Protein AF-A0A8S4D0A8-F1 (afdb_monomer_lite)

Radius of gyration: 36.38 Å; chains: 1; bounding box: 74×90×107 Å

Secondary structure (DSSP, 8-state):
--HHHHHHHHHHHHHTHHHHH-SSS-HHHHHHHIIIIIIHHHTTTGGGS---HHHHHHHHHHHHHHHHHHTT--TT----HHHHHHHHT---HHHHHHHHHHHHHHHHHTS-GGG--------SS-HHHHHHHHHHTTT--HHHHHHHHHTTS-------S--------------------------PPPPPPPP-------TT----HHHHHHHHHHSB-TTT--BGGGT-EEE-TTT--EEEHHHHTT-SB-TTT--B--SSPPB-HHHHHHHHTS-EE-TTGGGT---EE-TTTHHHHHHH-TT-EEEPSS-TTS-EEETTTHHHHHHHHH---EE--SEEEEEEESHHHHHHT--S--EEEEEEEEETTEEEEEEEEEETTEEEEEEEEEE-S--------SS--EEEEEEEE-SS-EEEEEEEE-STT--EEEEEE--TTSTT-TT--EEEEEEEEEES-TTS--

Foldseek 3Di:
DQVVLLVVLLLQLQLCLVVLVDPQDDLLRSLVCCCVTNVCSNCPPLLQDDDDPVSLVVSQVSVLVSLCSSVVPDPPRDDDPVVSCVVSVHDGPVVVSVVSNLVVVLVVLPDDPPDDDDDDDDDDADPVNSVVVVCVVVVHDPVNSSVVSVVPDDPPDPDDDDDDDDDDDDDDDDDDDDDDDDDDDDDDDDDPDDPDDDDPPDPQDPPRPVVVVCCVQQQAAPPPRAGQLLFFWAADSNNSRIGGLVVLQVDQADPPPRHGADRNGHGPVVSNVVSQPDFHFARLVVQPGPHTDHSVCRVVCQLVPQSFWWQQPPDNPDDTHGLVCNQVCCCPVPVAHEEADQKDKDKDFQVVVVQVPAADFDFPHWHWYQYSQKTWTWTWTHHNQKTKIWIAIDHITDDRPPPPPQAQQKKKWKWKDWPVDIDIDIDRHTDHPDIDMDMDHDDDPCVPDPPGRMMMIMIGMDGPPVPPPD

InterPro domains:
  IPR004162 E3 ubiquitin-protein ligase SINA-like, animal [PTHR45877] (167-380)
  IPR013010 Zinc finger, SIAH-type [PS51081] (277-335)
  IPR013083 Zinc finger, RING/FYVE/PHD-type [G3DSA:3.30.40.10] (273-330)
  IPR045609 Domain of unknown function DUF6451 [PF20049] (13-44)

Sequence (470 aa):
MSAPVSTKAKGVFACLRSVWQSKHLSRRVKLKIFNTNVKSVLLYGCETWKTTKTLTQEHLVFVNRCLRQILKIFWPNTISNVDLWKRCHEDPVCLQIKRRKWSWIGHTLRRDQNHIPSKRSRPKQTWRRSIDAEMQDAEITWSEFHSVAEKRAPSTECGENSVTILADKKIDDDSSSGENVEIEDKPLPLPAPPPLAPPQSHPAQCACANCDEIVSRFSECGICLEPLQCCGPCACTWCGGVWCARCSRRVSRCAWCRAPLRAPAPPCLALQRLVNDLMLPCRNYRRGCTEYLTAATRVKHEEECKFDQITCPIAANCCSVAFEELSEHLQGSHNIIAVYSQKIKILIENFQTKLKKTACCRTKYKIILLHHKSAFIIKVCIYNYHVRVEVMRRKLGYSAENKEPKKSEYCALIEFQSKALSTKSAVMIENETYSKKAEVQWNDVVLKSDNDEAITIHVNIGKNEVDNLL

Organism: Plutella xylostella (NCBI:txid51655)

Structure (mmCIF, N/CA/C/O backbone):
data_AF-A0A8S4D0A8-F1
#
_entry.id   AF-A0A8S4D0A8-F1
#
loop_
_atom_site.group_PDB
_atom_site.id
_atom_site.type_symbol
_atom_site.label_atom_id
_atom_site.label_alt_id
_atom_site.label_comp_id
_atom_site.label_asym_id
_atom_site.label_entity_id
_atom_site.label_seq_id
_atom_site.pdbx_PDB_ins_code
_atom_site.Cartn_x
_atom_site.Cartn_y
_atom_site.Cartn_z
_atom_site.occupancy
_atom_site.B_iso_or_equiv
_atom_site.auth_seq_id
_atom_site.auth_comp_id
_atom_site.auth_asym_id
_atom_site.auth_atom_id
_atom_site.pdbx_PDB_model_num
ATOM 1 N N . MET A 1 1 ? 33.285 4.399 -9.556 1.00 44.59 1 MET A N 1
ATOM 2 C CA . MET A 1 1 ? 31.834 4.629 -9.348 1.00 44.59 1 MET A CA 1
ATOM 3 C C . MET A 1 1 ? 30.931 3.940 -10.383 1.00 44.59 1 MET A C 1
ATOM 5 O O . MET A 1 1 ? 29.728 3.939 -10.179 1.00 44.59 1 MET A O 1
ATOM 9 N N . SER A 1 2 ? 31.448 3.312 -11.449 1.00 43.50 2 SER A N 1
ATOM 10 C CA . SER A 1 2 ? 30.625 2.773 -12.549 1.00 43.50 2 SER A CA 1
ATOM 11 C C . SER A 1 2 ? 30.132 1.322 -12.374 1.00 43.50 2 SER A C 1
ATOM 13 O O . SER A 1 2 ? 29.002 1.014 -12.748 1.00 43.50 2 SER A O 1
ATOM 15 N N . ALA A 1 3 ? 30.911 0.442 -11.733 1.00 45.00 3 ALA A N 1
ATOM 16 C CA . ALA A 1 3 ? 30.505 -0.937 -11.420 1.00 45.00 3 ALA A CA 1
ATOM 17 C C . ALA A 1 3 ? 29.127 -1.079 -10.713 1.00 45.00 3 ALA A C 1
ATOM 19 O O . ALA A 1 3 ? 28.335 -1.924 -11.135 1.00 45.00 3 ALA A O 1
ATOM 20 N N . PRO A 1 4 ? 28.757 -0.252 -9.706 1.00 57.03 4 PRO A N 1
ATOM 21 C CA . PRO A 1 4 ? 27.452 -0.373 -9.045 1.00 57.03 4 PRO A CA 1
ATOM 22 C C . PRO A 1 4 ? 26.261 0.039 -9.927 1.00 57.03 4 PRO A C 1
ATOM 24 O O . PRO A 1 4 ? 25.140 -0.395 -9.664 1.00 57.03 4 PRO A O 1
ATOM 27 N N . VAL A 1 5 ? 26.470 0.852 -10.968 1.00 61.22 5 VAL A N 1
ATOM 28 C CA . VAL A 1 5 ? 25.394 1.311 -11.866 1.00 61.22 5 VAL A CA 1
ATOM 29 C C . VAL A 1 5 ? 25.006 0.210 -12.856 1.00 61.22 5 VAL A C 1
ATOM 31 O O . VAL A 1 5 ? 23.820 -0.063 -13.041 1.00 61.22 5 VAL A O 1
ATOM 34 N N . SER A 1 6 ? 25.995 -0.504 -13.402 1.00 70.56 6 SER A N 1
ATOM 35 C CA . SER A 1 6 ? 25.770 -1.650 -14.297 1.00 70.56 6 SER A CA 1
ATOM 36 C C . SER A 1 6 ? 24.992 -2.777 -13.605 1.00 70.56 6 SER A C 1
ATOM 38 O O . SER A 1 6 ? 24.034 -3.308 -14.166 1.00 70.56 6 SER A O 1
ATOM 40 N N . THR A 1 7 ? 25.321 -3.099 -12.349 1.00 75.88 7 THR A N 1
ATOM 41 C CA . THR A 1 7 ? 24.597 -4.119 -11.565 1.00 75.88 7 THR A CA 1
ATOM 42 C C . THR A 1 7 ? 23.145 -3.721 -11.293 1.00 75.88 7 THR A C 1
ATOM 44 O O . THR A 1 7 ? 22.246 -4.553 -11.412 1.00 75.88 7 THR A O 1
ATOM 47 N N . LYS A 1 8 ? 22.886 -2.440 -11.003 1.00 80.19 8 LYS A N 1
ATOM 48 C CA . LYS A 1 8 ? 21.520 -1.921 -10.831 1.00 80.19 8 LYS A CA 1
ATOM 49 C C . LYS A 1 8 ? 20.720 -1.988 -12.133 1.00 80.19 8 LYS A C 1
ATOM 51 O O . LYS A 1 8 ? 19.599 -2.483 -12.117 1.00 80.19 8 LYS A O 1
ATOM 56 N N . ALA A 1 9 ? 21.300 -1.570 -13.259 1.00 84.38 9 ALA A N 1
ATOM 57 C CA . ALA A 1 9 ? 20.642 -1.637 -14.565 1.00 84.38 9 ALA A CA 1
ATOM 58 C C . ALA A 1 9 ? 20.333 -3.084 -14.991 1.00 84.38 9 ALA A C 1
ATOM 60 O O . ALA A 1 9 ? 19.242 -3.359 -15.490 1.00 84.38 9 ALA A O 1
ATOM 61 N N . LYS A 1 10 ? 21.249 -4.027 -14.726 1.00 85.94 10 LYS A N 1
ATOM 62 C CA . LYS A 1 10 ? 21.013 -5.471 -14.905 1.00 85.94 10 LYS A CA 1
ATOM 63 C C . LYS A 1 10 ? 19.830 -5.957 -14.066 1.00 85.94 10 LYS A C 1
ATOM 65 O O . LYS A 1 10 ? 18.978 -6.670 -14.588 1.00 85.94 10 LYS A O 1
ATOM 70 N N . GLY A 1 11 ? 19.752 -5.532 -12.803 1.00 82.94 11 GLY A N 1
ATOM 71 C CA . GLY A 1 11 ? 18.629 -5.836 -11.915 1.00 82.94 11 GLY A CA 1
ATOM 72 C C . GLY A 1 11 ? 17.296 -5.308 -12.450 1.00 82.94 11 GLY A C 1
ATOM 73 O O . GLY A 1 11 ? 16.340 -6.068 -12.554 1.00 82.94 11 GLY A O 1
ATOM 74 N N . VAL A 1 12 ? 17.244 -4.041 -12.877 1.00 84.25 12 VAL A N 1
ATOM 75 C CA . VAL A 1 12 ? 16.031 -3.445 -13.470 1.00 84.25 12 VAL A CA 1
ATOM 76 C C . VAL A 1 12 ? 15.616 -4.190 -14.741 1.00 84.25 12 VAL A C 1
ATOM 78 O O . VAL A 1 12 ? 14.443 -4.518 -14.907 1.00 84.25 12 VAL A O 1
ATOM 81 N N . PHE A 1 13 ? 16.568 -4.516 -15.621 1.00 89.62 13 PHE A N 1
ATOM 82 C CA . PHE A 1 13 ? 16.276 -5.279 -16.834 1.00 89.62 13 PHE A CA 1
ATOM 83 C C . PHE A 1 13 ? 15.719 -6.675 -16.516 1.00 89.62 13 PHE A C 1
ATOM 85 O O . PHE A 1 13 ? 14.792 -7.127 -17.187 1.00 89.62 13 PHE A O 1
ATOM 92 N N . ALA A 1 14 ? 16.245 -7.344 -15.485 1.00 84.94 14 ALA A N 1
ATOM 93 C CA . ALA A 1 14 ? 15.761 -8.648 -15.038 1.00 84.94 14 ALA A CA 1
ATOM 94 C C . ALA A 1 14 ? 14.350 -8.577 -14.428 1.00 84.94 14 ALA A C 1
ATOM 96 O O . ALA A 1 14 ? 13.513 -9.418 -14.751 1.00 84.94 14 ALA A O 1
ATOM 97 N N . CYS A 1 15 ? 14.047 -7.552 -13.623 1.00 84.06 15 CYS A N 1
ATOM 98 C CA . CYS A 1 15 ? 12.701 -7.333 -13.078 1.00 84.06 15 CYS A CA 1
ATOM 99 C C . CYS A 1 15 ? 11.643 -7.143 -14.177 1.00 84.06 15 CYS A C 1
ATOM 101 O O . CYS A 1 15 ? 10.486 -7.498 -13.987 1.00 84.06 15 CYS A O 1
ATOM 103 N N . LEU A 1 16 ? 12.041 -6.630 -15.346 1.00 87.38 16 LEU A N 1
ATOM 104 C CA . LEU A 1 16 ? 11.169 -6.421 -16.505 1.00 87.38 16 LEU A CA 1
ATOM 105 C C . LEU A 1 16 ? 11.145 -7.620 -17.475 1.00 87.38 16 LEU A C 1
ATOM 107 O O . LEU A 1 16 ? 10.710 -7.487 -18.618 1.00 87.38 16 LEU A O 1
ATOM 111 N N . ARG A 1 17 ? 11.592 -8.815 -17.059 1.00 86.38 17 ARG A N 1
ATOM 112 C CA . ARG A 1 17 ? 11.676 -10.002 -17.935 1.00 86.38 17 ARG A CA 1
ATOM 113 C C . ARG A 1 17 ? 10.358 -10.348 -18.632 1.00 86.38 17 ARG A C 1
ATOM 115 O O . ARG A 1 17 ? 10.378 -10.704 -19.812 1.00 86.38 17 ARG A O 1
ATOM 122 N N . SER A 1 18 ? 9.234 -10.215 -17.932 1.00 75.50 18 SER A N 1
ATOM 123 C CA . SER A 1 18 ? 7.891 -10.445 -18.479 1.00 75.50 18 SER A CA 1
ATOM 124 C C . SER A 1 18 ? 7.559 -9.483 -19.624 1.00 75.50 18 SER A C 1
ATOM 126 O O . SER A 1 18 ? 7.046 -9.917 -20.654 1.00 75.50 18 SER A O 1
ATOM 128 N N . VAL A 1 19 ? 7.955 -8.209 -19.516 1.00 87.12 19 VAL A N 1
ATOM 129 C CA . VAL A 1 19 ? 7.810 -7.192 -20.576 1.00 87.12 19 VAL A CA 1
ATOM 130 C C . VAL A 1 19 ? 8.544 -7.636 -21.840 1.00 87.12 19 VAL A C 1
ATOM 132 O O . VAL A 1 19 ? 8.004 -7.578 -22.945 1.00 87.12 19 VAL A O 1
ATOM 135 N N . TRP A 1 20 ? 9.769 -8.145 -21.699 1.00 89.69 20 TRP A N 1
ATOM 136 C CA . TRP A 1 20 ? 10.556 -8.608 -22.844 1.00 89.69 20 TRP A CA 1
ATOM 137 C C . TRP A 1 20 ? 9.965 -9.876 -23.467 1.00 89.69 20 TRP A C 1
ATOM 139 O O . TRP A 1 20 ? 10.064 -10.066 -24.681 1.00 89.69 20 TRP A O 1
ATOM 149 N N . GLN A 1 21 ? 9.363 -10.756 -22.662 1.00 84.19 21 GLN A N 1
ATOM 150 C CA . GLN A 1 21 ? 8.750 -12.022 -23.087 1.00 84.19 21 GLN A CA 1
ATOM 151 C C . GLN A 1 21 ? 7.337 -11.883 -23.667 1.00 84.19 21 GLN A C 1
ATOM 153 O O . GLN A 1 21 ? 6.967 -12.718 -24.487 1.00 84.19 21 GLN A O 1
ATOM 158 N N . SER A 1 22 ? 6.600 -10.825 -23.327 1.00 84.12 22 SER A N 1
ATOM 159 C CA . SER A 1 22 ? 5.237 -10.592 -23.819 1.00 84.12 22 SER A CA 1
ATOM 160 C C . SER A 1 22 ? 5.166 -10.537 -25.349 1.00 84.12 22 SER A C 1
ATOM 162 O O . SER A 1 22 ? 5.969 -9.852 -25.987 1.00 84.12 22 SER A O 1
ATOM 164 N N . LYS A 1 23 ? 4.191 -11.232 -25.947 1.00 84.62 23 LYS A N 1
ATOM 165 C CA . LYS A 1 23 ? 3.887 -11.150 -27.388 1.00 84.62 23 LYS A CA 1
ATOM 166 C C . LYS A 1 23 ? 2.959 -9.974 -27.729 1.00 84.62 23 LYS A C 1
ATOM 168 O O . LYS A 1 23 ? 2.955 -9.529 -28.869 1.00 84.62 23 LYS A O 1
ATOM 173 N N . HIS A 1 24 ? 2.240 -9.446 -26.738 1.00 83.69 24 HIS A N 1
ATOM 174 C CA . HIS A 1 24 ? 1.246 -8.376 -26.902 1.00 83.69 24 HIS A CA 1
ATOM 175 C C . HIS A 1 24 ? 1.869 -6.972 -26.936 1.00 83.69 24 HIS A C 1
ATOM 177 O O . HIS A 1 24 ? 1.287 -6.032 -27.474 1.00 83.69 24 HIS A O 1
ATOM 183 N N . LEU A 1 25 ? 3.087 -6.822 -26.407 1.00 84.00 25 LEU A N 1
ATOM 184 C CA . LEU A 1 25 ? 3.818 -5.559 -26.453 1.00 84.00 25 LEU A CA 1
ATOM 185 C C . LEU A 1 25 ? 4.569 -5.396 -27.776 1.00 84.00 25 LEU A C 1
ATOM 187 O O . LEU A 1 25 ? 5.437 -6.204 -28.125 1.00 84.00 25 LEU A O 1
ATOM 191 N N . SER A 1 26 ? 4.303 -4.289 -28.472 1.00 89.38 26 SER A N 1
ATOM 192 C CA . SER A 1 26 ? 5.029 -3.941 -29.692 1.00 89.38 26 SER A CA 1
ATOM 193 C C . SER A 1 26 ? 6.511 -3.676 -29.407 1.00 89.38 26 SER A C 1
ATOM 195 O O . SER A 1 26 ? 6.904 -3.221 -28.326 1.00 89.38 26 SER A O 1
ATOM 197 N N . ARG A 1 27 ? 7.362 -3.920 -30.412 1.00 88.81 27 ARG A N 1
ATOM 198 C CA . ARG A 1 27 ? 8.812 -3.661 -30.332 1.00 88.81 27 ARG A CA 1
ATOM 199 C C . ARG A 1 27 ? 9.106 -2.216 -29.915 1.00 88.81 27 ARG A C 1
ATOM 201 O O . ARG A 1 27 ? 9.940 -1.992 -29.044 1.00 88.81 27 ARG A O 1
ATOM 208 N N . ARG A 1 28 ? 8.358 -1.253 -30.466 1.00 90.00 28 ARG A N 1
ATOM 209 C CA . ARG A 1 28 ? 8.484 0.180 -30.158 1.00 90.00 28 ARG A CA 1
ATOM 210 C C . ARG A 1 28 ? 8.230 0.479 -28.677 1.00 90.00 28 ARG A C 1
ATOM 212 O O . ARG A 1 28 ? 9.009 1.203 -28.064 1.00 90.00 28 ARG A O 1
ATOM 219 N N . VAL A 1 29 ? 7.186 -0.103 -28.084 1.00 88.62 29 VAL A N 1
ATOM 220 C CA . VAL A 1 29 ? 6.864 0.094 -26.659 1.00 88.62 29 VAL A CA 1
ATOM 221 C C . VAL A 1 29 ? 7.937 -0.525 -25.766 1.00 88.62 29 VAL A C 1
ATOM 223 O O . VAL A 1 29 ? 8.400 0.125 -24.832 1.00 88.62 29 VAL A O 1
ATOM 226 N N . LYS A 1 30 ? 8.409 -1.736 -26.085 1.00 91.00 30 LYS A N 1
ATOM 227 C CA . LYS A 1 30 ? 9.499 -2.376 -25.329 1.00 91.00 30 LYS A CA 1
ATOM 228 C C . LYS A 1 30 ? 10.785 -1.551 -25.361 1.00 91.00 30 LYS A C 1
ATOM 230 O O . LYS A 1 30 ? 11.427 -1.396 -24.326 1.00 91.00 30 LYS A O 1
ATOM 235 N N . LEU A 1 31 ? 11.139 -0.989 -26.518 1.00 92.75 31 LEU A N 1
ATOM 236 C CA . LEU A 1 31 ? 12.293 -0.096 -26.648 1.00 92.75 31 LEU A CA 1
ATOM 237 C C . LEU A 1 31 ? 12.109 1.187 -25.827 1.00 92.75 31 LEU A C 1
ATOM 239 O O . LEU A 1 31 ? 13.030 1.589 -25.120 1.00 92.75 31 LEU A O 1
ATOM 243 N N . LYS A 1 32 ? 10.904 1.774 -25.819 1.00 91.88 32 LYS A N 1
ATOM 244 C CA . LYS A 1 32 ? 10.594 2.935 -24.971 1.00 91.88 32 LYS A CA 1
ATOM 245 C C . LYS A 1 32 ? 10.771 2.606 -23.486 1.00 91.88 32 LYS A C 1
ATOM 247 O O . LYS A 1 32 ? 11.497 3.320 -22.804 1.00 91.88 32 LYS A O 1
ATOM 252 N N . ILE A 1 33 ? 10.199 1.494 -23.012 1.00 91.19 33 ILE A N 1
ATOM 253 C CA . ILE A 1 33 ? 10.332 1.032 -21.617 1.00 91.19 33 ILE A CA 1
ATOM 254 C C . ILE A 1 33 ? 11.801 0.779 -21.260 1.00 91.19 33 ILE A C 1
ATOM 256 O O . ILE A 1 33 ? 12.249 1.151 -20.173 1.00 91.19 33 ILE A O 1
ATOM 260 N N . PHE A 1 34 ? 12.562 0.166 -22.168 1.00 93.62 34 PHE A N 1
ATOM 261 C CA . PHE A 1 34 ? 13.994 -0.055 -21.996 1.00 93.62 34 PHE A CA 1
ATOM 262 C C . PHE A 1 34 ? 14.756 1.267 -21.841 1.00 93.62 34 PHE A C 1
ATOM 264 O O . PHE A 1 34 ? 15.530 1.416 -20.893 1.00 93.62 34 PHE A O 1
ATOM 271 N N . ASN A 1 35 ? 14.497 2.245 -22.709 1.00 89.94 35 ASN A N 1
ATOM 272 C CA . ASN A 1 35 ? 15.146 3.553 -22.666 1.00 89.94 35 ASN A CA 1
ATOM 273 C C . ASN A 1 35 ? 14.819 4.330 -21.385 1.00 89.94 35 ASN A C 1
ATOM 275 O O . ASN A 1 35 ? 15.717 4.894 -20.757 1.00 89.94 35 ASN A O 1
ATOM 279 N N . THR A 1 36 ? 13.553 4.329 -20.967 1.00 88.69 36 THR A N 1
ATOM 280 C CA . THR A 1 36 ? 13.092 5.116 -19.816 1.00 88.69 36 THR A CA 1
ATOM 281 C C . THR A 1 36 ? 13.469 4.505 -18.473 1.00 88.69 36 THR A C 1
ATOM 283 O O . THR A 1 36 ? 13.653 5.254 -17.518 1.00 88.69 36 THR A O 1
ATOM 286 N N . ASN A 1 37 ? 13.603 3.177 -18.373 1.00 87.19 37 ASN A N 1
ATOM 287 C CA . ASN A 1 37 ? 13.823 2.493 -17.091 1.00 87.19 37 ASN A CA 1
ATOM 288 C C . ASN A 1 37 ? 15.218 1.883 -16.950 1.00 87.19 37 ASN A C 1
ATOM 290 O O . ASN A 1 37 ? 15.851 2.014 -15.907 1.00 87.19 37 ASN A O 1
ATOM 294 N N . VAL A 1 38 ? 15.703 1.186 -17.977 1.00 90.56 38 VAL A N 1
ATOM 295 C CA . VAL A 1 38 ? 16.973 0.450 -17.896 1.00 90.56 38 VAL A CA 1
ATOM 296 C C . VAL A 1 38 ? 18.120 1.350 -18.328 1.00 90.56 38 VAL A C 1
ATOM 298 O O . VAL A 1 38 ? 19.113 1.479 -17.614 1.00 90.56 38 VAL A O 1
ATOM 301 N N . LYS A 1 39 ? 17.977 2.004 -19.483 1.00 89.50 39 LYS A N 1
ATOM 302 C CA . LYS A 1 39 ? 19.018 2.857 -20.060 1.00 89.50 39 LYS A CA 1
ATOM 303 C C . LYS A 1 39 ? 19.208 4.152 -19.275 1.00 89.50 39 LYS A C 1
ATOM 305 O O . LYS A 1 39 ? 20.337 4.600 -19.127 1.00 89.50 39 LYS A O 1
ATOM 310 N N . SER A 1 40 ? 18.134 4.721 -18.729 1.00 88.56 40 SER A N 1
ATOM 311 C CA . SER A 1 40 ? 18.199 5.893 -17.846 1.00 88.56 40 SER A CA 1
ATOM 312 C C . SER A 1 40 ? 19.012 5.617 -16.577 1.00 88.56 40 SER A C 1
ATOM 314 O O . SER A 1 40 ? 19.882 6.411 -16.233 1.00 88.56 40 SER A O 1
ATOM 316 N N . VAL A 1 41 ? 18.790 4.467 -15.928 1.00 87.38 41 VAL A N 1
ATOM 317 C CA . VAL A 1 41 ? 19.565 4.014 -14.762 1.00 87.38 41 VAL A CA 1
ATOM 318 C C . VAL A 1 41 ? 20.999 3.715 -15.167 1.00 87.38 41 VAL A C 1
ATOM 320 O O . VAL A 1 41 ? 21.923 4.122 -14.470 1.00 87.38 41 VAL A O 1
ATOM 323 N N . LEU A 1 42 ? 21.186 3.039 -16.303 1.00 88.69 42 LEU A N 1
ATOM 324 C CA . LEU A 1 42 ? 22.506 2.723 -16.827 1.00 88.69 42 LEU A CA 1
ATOM 325 C C . LEU A 1 42 ? 23.321 3.985 -17.111 1.00 88.69 42 LEU A C 1
ATOM 327 O O . LEU A 1 42 ? 24.500 3.978 -16.826 1.00 88.69 42 LEU A O 1
ATOM 331 N N . LEU A 1 43 ? 22.731 5.044 -17.664 1.00 87.00 43 LEU A N 1
ATOM 332 C CA . LEU A 1 43 ? 23.437 6.269 -18.062 1.00 87.00 43 LEU A CA 1
ATOM 333 C C . LEU A 1 43 ? 23.344 7.388 -17.016 1.00 87.00 43 LEU A C 1
ATOM 335 O O . LEU A 1 43 ? 23.644 8.545 -17.314 1.00 87.00 43 LEU A O 1
ATOM 339 N N . TYR A 1 44 ? 22.913 7.069 -15.796 1.00 86.69 44 TYR A N 1
ATOM 340 C CA . TYR A 1 44 ? 22.737 8.067 -14.752 1.00 86.69 44 TYR A CA 1
ATOM 341 C C . TYR A 1 44 ? 24.081 8.675 -14.324 1.00 86.69 44 TYR A C 1
ATOM 343 O O . TYR A 1 44 ? 24.975 7.976 -13.837 1.00 86.69 44 TYR A O 1
ATOM 351 N N . GLY A 1 45 ? 24.209 9.993 -14.487 1.00 79.06 45 GLY A N 1
ATOM 352 C CA . GLY A 1 45 ? 25.412 10.744 -14.131 1.00 79.06 45 GLY A CA 1
ATOM 353 C C . GLY A 1 45 ? 26.603 10.495 -15.058 1.00 79.06 45 GLY A C 1
ATOM 354 O O . GLY A 1 45 ? 27.734 10.800 -14.668 1.00 79.06 45 GLY A O 1
ATOM 355 N N . CYS A 1 46 ? 26.381 9.929 -16.252 1.00 82.06 46 CYS A N 1
ATOM 356 C CA . CYS A 1 46 ? 27.439 9.592 -17.208 1.00 82.06 46 CYS A CA 1
ATOM 357 C C . CYS A 1 46 ? 28.285 10.792 -17.661 1.00 82.06 46 CYS A C 1
ATOM 359 O O . CYS A 1 46 ? 29.442 10.625 -18.054 1.00 82.06 46 CYS A O 1
ATOM 361 N N . GLU A 1 47 ? 27.744 11.999 -17.512 1.00 80.44 47 GLU A N 1
ATOM 362 C CA . GLU A 1 47 ? 28.388 13.284 -17.771 1.00 80.44 47 GLU A CA 1
ATOM 363 C C . GLU A 1 47 ? 29.675 13.446 -16.935 1.00 80.44 47 GLU A C 1
ATOM 365 O O . GLU A 1 47 ? 30.697 13.951 -17.402 1.00 80.44 47 GLU A O 1
ATOM 370 N N . THR A 1 48 ? 29.659 12.915 -15.711 1.00 73.44 48 THR A N 1
ATOM 371 C CA . THR A 1 48 ? 30.752 13.035 -14.730 1.00 73.44 48 THR A CA 1
ATOM 372 C C . THR A 1 48 ? 31.683 11.822 -14.697 1.00 73.44 48 THR A C 1
ATOM 374 O O . THR A 1 48 ? 32.656 11.786 -13.942 1.00 73.44 48 THR A O 1
ATOM 377 N N . TRP A 1 49 ? 31.413 10.795 -15.507 1.00 80.00 49 TRP A N 1
ATOM 378 C CA . TRP A 1 49 ? 32.178 9.554 -15.456 1.00 80.00 49 TRP A CA 1
ATOM 379 C C . TRP A 1 49 ? 33.557 9.687 -16.096 1.00 80.00 49 TRP A C 1
ATOM 381 O O . TRP A 1 49 ? 33.751 10.384 -17.094 1.00 80.00 49 TRP A O 1
ATOM 391 N N . LYS A 1 50 ? 34.512 8.902 -15.591 1.00 72.81 50 LYS A N 1
ATOM 392 C CA . LYS A 1 50 ? 35.726 8.571 -16.341 1.00 72.81 50 LYS A CA 1
ATOM 393 C C . LYS A 1 50 ? 35.348 7.590 -17.459 1.00 72.81 50 LYS A C 1
ATOM 395 O O . LYS A 1 50 ? 35.020 6.442 -17.163 1.00 72.81 50 LYS A O 1
ATOM 400 N N . THR A 1 51 ? 35.391 8.023 -18.721 1.00 70.38 51 THR A N 1
ATOM 401 C CA . THR A 1 51 ? 35.136 7.143 -19.873 1.00 70.38 51 THR A CA 1
ATOM 402 C C . THR A 1 51 ? 36.427 6.404 -20.216 1.00 70.38 51 THR A C 1
ATOM 404 O O . THR A 1 51 ? 37.365 7.002 -20.727 1.00 70.38 51 THR A O 1
ATOM 407 N N . THR A 1 52 ? 36.512 5.107 -19.926 1.00 77.94 52 THR A N 1
ATOM 408 C CA . THR A 1 52 ? 37.581 4.249 -20.467 1.00 77.94 52 THR A CA 1
ATOM 409 C C . THR A 1 52 ? 37.029 3.403 -21.607 1.00 77.94 52 THR A C 1
ATOM 411 O O . THR A 1 52 ? 35.843 3.071 -21.609 1.00 77.94 52 THR A O 1
ATOM 414 N N . LYS A 1 53 ? 37.883 3.004 -22.563 1.00 75.81 53 LYS A N 1
ATOM 415 C CA . LYS A 1 53 ? 37.484 2.097 -23.657 1.00 75.81 53 LYS A CA 1
ATOM 416 C C . LYS A 1 53 ? 36.830 0.822 -23.108 1.00 75.81 53 LYS A C 1
ATOM 418 O O . LYS A 1 53 ? 35.769 0.436 -23.583 1.00 75.81 53 LYS A O 1
ATOM 423 N N . THR A 1 54 ? 37.397 0.242 -22.050 1.00 77.12 54 THR A N 1
ATOM 424 C CA . THR A 1 54 ? 36.841 -0.922 -21.341 1.00 77.12 54 THR A CA 1
ATOM 425 C C . THR A 1 54 ? 35.439 -0.669 -20.797 1.00 77.12 54 THR A C 1
ATOM 427 O O . THR A 1 54 ? 34.527 -1.440 -21.079 1.00 77.12 54 THR A O 1
ATOM 430 N N . LEU A 1 55 ? 35.227 0.447 -20.097 1.00 80.25 55 LEU A N 1
ATOM 431 C CA . LEU A 1 55 ? 33.931 0.761 -19.510 1.00 80.25 55 LEU A CA 1
ATOM 432 C C . LEU A 1 55 ? 32.863 0.971 -20.585 1.00 80.25 55 LEU A C 1
ATOM 434 O O . LEU A 1 55 ? 31.758 0.446 -20.482 1.00 80.25 55 LEU A O 1
ATOM 438 N N . THR A 1 56 ? 33.187 1.719 -21.636 1.00 81.00 56 THR A N 1
ATOM 439 C CA . THR A 1 56 ? 32.260 1.968 -22.743 1.00 81.00 56 THR A CA 1
ATOM 440 C C . THR A 1 56 ? 31.898 0.675 -23.467 1.00 81.00 56 THR A C 1
ATOM 442 O O . THR A 1 56 ? 30.733 0.484 -23.813 1.00 81.00 56 THR A O 1
ATOM 445 N N . GLN A 1 57 ? 32.862 -0.236 -23.640 1.00 82.12 57 GLN A N 1
ATOM 446 C CA . GLN A 1 57 ? 32.614 -1.554 -24.224 1.00 82.12 57 GLN A CA 1
ATOM 447 C C . GLN A 1 57 ? 31.705 -2.414 -23.342 1.00 82.12 57 GLN A C 1
ATOM 449 O O . GLN A 1 57 ? 30.753 -2.997 -23.850 1.00 82.12 57 GLN A O 1
ATOM 454 N N . GLU A 1 58 ? 31.900 -2.435 -22.022 1.00 85.06 58 GLU A N 1
ATOM 455 C CA . GLU A 1 58 ? 31.002 -3.157 -21.107 1.00 85.06 58 GLU A CA 1
ATOM 456 C C . GLU A 1 58 ? 29.549 -2.666 -21.201 1.00 85.06 58 GLU A C 1
ATOM 458 O O . GLU A 1 58 ? 28.612 -3.469 -21.255 1.00 85.06 58 GLU A O 1
ATOM 463 N N . HIS A 1 59 ? 29.348 -1.345 -21.254 1.00 86.81 59 HIS A N 1
ATOM 464 C CA . HIS A 1 59 ? 28.018 -0.746 -21.399 1.00 86.81 59 HIS A CA 1
ATOM 465 C C . HIS A 1 59 ? 27.410 -1.053 -22.771 1.00 86.81 59 HIS A C 1
ATOM 467 O O . HIS A 1 59 ? 26.221 -1.367 -22.860 1.00 86.81 59 HIS A O 1
ATOM 473 N N . LEU A 1 60 ? 28.223 -1.006 -23.831 1.00 86.62 60 LEU A N 1
ATOM 474 C CA . LEU A 1 60 ? 27.805 -1.335 -25.190 1.00 86.62 60 LEU A CA 1
ATOM 475 C C . LEU A 1 60 ? 27.372 -2.800 -25.303 1.00 86.62 60 LEU A C 1
ATOM 477 O O . LEU A 1 60 ? 26.291 -3.078 -25.817 1.00 86.62 60 LEU A O 1
ATOM 481 N N . VAL A 1 61 ? 28.171 -3.731 -24.774 1.00 85.81 61 VAL A N 1
ATOM 482 C CA . VAL A 1 61 ? 27.862 -5.169 -24.747 1.00 85.81 61 VAL A CA 1
ATOM 483 C C . VAL A 1 61 ? 26.572 -5.426 -23.973 1.00 85.81 61 VAL A C 1
ATOM 485 O O . VAL A 1 61 ? 25.708 -6.163 -24.452 1.00 85.81 61 VAL A O 1
ATOM 488 N N . PHE A 1 62 ? 26.403 -4.794 -22.808 1.00 88.94 62 PHE A N 1
ATOM 489 C CA . PHE A 1 62 ? 25.185 -4.930 -22.014 1.00 88.94 62 PHE A CA 1
ATOM 490 C C . PHE A 1 62 ? 23.942 -4.441 -22.772 1.00 88.94 62 PHE A C 1
ATOM 492 O O . PHE A 1 62 ? 22.983 -5.200 -22.914 1.00 88.94 62 PHE A O 1
ATOM 499 N N . VAL A 1 63 ? 23.964 -3.219 -23.315 1.00 89.81 63 VAL A N 1
ATOM 500 C CA . VAL A 1 63 ? 22.821 -2.671 -24.064 1.00 89.81 63 VAL A CA 1
ATOM 501 C C . VAL A 1 63 ? 22.527 -3.500 -25.308 1.00 89.81 63 VAL A C 1
ATOM 503 O O . VAL A 1 63 ? 21.375 -3.858 -25.539 1.00 89.81 63 VAL A O 1
ATOM 506 N N . ASN A 1 64 ? 23.548 -3.898 -26.062 1.00 89.56 64 ASN A N 1
ATOM 507 C CA . ASN A 1 64 ? 23.373 -4.730 -27.247 1.00 89.56 64 ASN A CA 1
ATOM 508 C C . ASN A 1 64 ? 22.783 -6.110 -26.912 1.00 89.56 64 ASN A C 1
ATOM 510 O O . ASN A 1 64 ? 21.972 -6.634 -27.678 1.00 89.56 64 ASN A O 1
ATOM 514 N N . ARG A 1 65 ? 23.146 -6.700 -25.765 1.00 88.75 65 ARG A N 1
ATOM 515 C CA . ARG A 1 65 ? 22.528 -7.939 -25.268 1.00 88.75 65 ARG A CA 1
ATOM 516 C C . ARG A 1 65 ? 21.050 -7.726 -24.937 1.00 88.75 65 ARG A C 1
ATOM 518 O O . ARG A 1 65 ? 20.219 -8.534 -25.348 1.00 88.75 65 ARG A O 1
ATOM 525 N N . CYS A 1 66 ? 20.715 -6.639 -24.245 1.00 90.81 66 CYS A N 1
ATOM 526 C CA . CYS A 1 66 ? 19.333 -6.284 -23.922 1.00 90.81 66 CYS A CA 1
ATOM 527 C C . CYS A 1 66 ? 18.480 -6.058 -25.181 1.00 90.81 66 CYS A C 1
ATOM 529 O O . CYS A 1 66 ? 17.391 -6.620 -25.285 1.00 90.81 66 CYS A O 1
ATOM 531 N N . LEU A 1 67 ? 18.985 -5.307 -26.166 1.00 92.00 67 LEU A N 1
ATOM 532 C CA . LEU A 1 67 ? 18.285 -5.044 -27.430 1.00 92.00 67 LEU A CA 1
ATOM 533 C C . LEU A 1 67 ? 18.011 -6.335 -28.213 1.00 92.00 67 LEU A C 1
ATOM 535 O O . LEU A 1 67 ? 16.889 -6.548 -28.672 1.00 92.00 67 LEU A O 1
ATOM 539 N N . ARG A 1 68 ? 18.989 -7.248 -28.297 1.00 91.00 68 ARG A N 1
ATOM 540 C CA . ARG A 1 68 ? 18.790 -8.567 -28.926 1.00 91.00 68 ARG A CA 1
ATOM 541 C C . ARG A 1 68 ? 17.712 -9.390 -28.222 1.00 91.00 68 ARG A C 1
ATOM 543 O O . ARG A 1 68 ? 16.879 -9.998 -28.888 1.00 91.00 68 ARG A O 1
ATOM 550 N N . GLN A 1 69 ? 17.670 -9.361 -26.890 1.00 89.12 69 GLN A N 1
ATOM 551 C CA . GLN A 1 69 ? 16.639 -10.057 -26.112 1.00 89.12 69 GLN A CA 1
ATOM 552 C C . GLN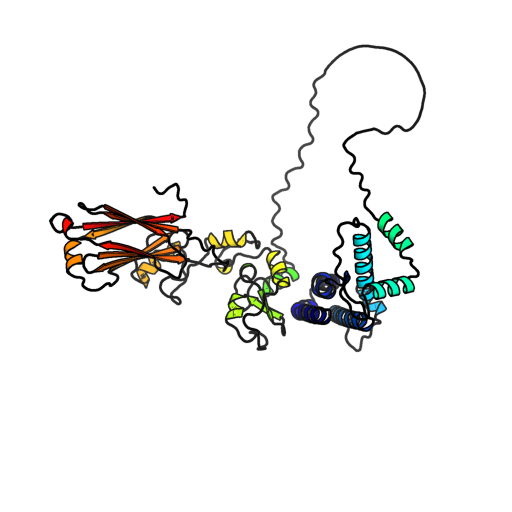 A 1 69 ? 15.239 -9.445 -26.283 1.00 89.12 69 GLN A C 1
ATOM 554 O O . GLN A 1 69 ? 14.253 -10.187 -26.312 1.00 89.12 69 GLN A O 1
ATOM 559 N N . ILE A 1 70 ? 15.145 -8.118 -26.425 1.00 91.25 70 ILE A N 1
ATOM 560 C CA . ILE A 1 70 ? 13.891 -7.405 -26.715 1.00 91.25 70 ILE A CA 1
ATOM 561 C C . ILE A 1 70 ? 13.377 -7.757 -28.115 1.00 91.25 70 ILE A C 1
ATOM 563 O O . ILE A 1 70 ? 12.188 -8.034 -28.279 1.00 91.25 70 ILE A O 1
ATOM 567 N N . LEU A 1 71 ? 14.274 -7.790 -29.103 1.00 87.69 71 LEU A N 1
ATOM 568 C CA . LEU A 1 71 ? 13.963 -8.134 -30.491 1.00 87.69 71 LEU A CA 1
ATOM 569 C C . LEU A 1 71 ? 13.852 -9.644 -30.755 1.00 87.69 71 LEU A C 1
ATOM 571 O O . LEU A 1 71 ? 13.561 -10.026 -31.883 1.00 87.69 71 LEU A O 1
ATOM 575 N N . LYS A 1 72 ? 14.061 -10.491 -29.736 1.00 86.56 72 LYS A N 1
ATOM 576 C CA . LYS A 1 72 ? 14.027 -11.963 -29.838 1.00 86.56 72 LYS A CA 1
ATOM 577 C C . LYS A 1 72 ? 14.997 -12.533 -30.877 1.00 86.56 72 LYS A C 1
ATOM 579 O O . LYS A 1 72 ? 14.697 -13.517 -31.542 1.00 86.56 72 LYS A O 1
ATOM 584 N N . ILE A 1 73 ? 16.174 -11.927 -30.987 1.00 83.56 73 ILE A N 1
ATOM 585 C CA . ILE A 1 73 ? 17.236 -12.401 -31.872 1.00 83.56 73 ILE A CA 1
ATOM 586 C C . ILE A 1 73 ? 18.093 -13.390 -31.084 1.00 83.56 73 ILE A C 1
ATOM 588 O O . ILE A 1 73 ? 18.833 -13.000 -30.177 1.00 83.56 73 ILE A O 1
ATOM 592 N N . PHE A 1 74 ? 17.952 -14.666 -31.427 1.00 79.81 74 PHE A N 1
ATOM 593 C CA . PHE A 1 74 ? 18.718 -15.778 -30.877 1.00 79.81 74 PHE A CA 1
ATOM 594 C C . PHE A 1 74 ? 19.441 -16.497 -32.014 1.00 79.81 74 PHE A C 1
ATOM 596 O O . PHE A 1 74 ? 19.006 -16.443 -33.163 1.00 79.81 74 PHE A O 1
ATOM 603 N N . TRP A 1 75 ? 20.534 -17.179 -31.688 1.00 72.00 75 TRP A N 1
ATOM 604 C CA . TRP A 1 75 ? 21.200 -18.084 -32.622 1.00 72.00 75 TRP A CA 1
ATOM 605 C C . TRP A 1 75 ? 20.192 -19.135 -33.146 1.00 72.00 75 TRP A C 1
ATOM 607 O O . TRP A 1 75 ? 19.365 -19.579 -32.345 1.00 72.00 75 TRP A O 1
ATOM 617 N N . PRO A 1 76 ? 20.189 -19.515 -34.443 1.00 60.84 76 PRO A N 1
ATOM 618 C CA . PRO A 1 76 ? 21.184 -19.237 -35.491 1.00 60.84 76 PRO A CA 1
ATOM 619 C C . PRO A 1 76 ? 21.010 -17.898 -36.229 1.00 60.84 76 PRO A C 1
ATOM 621 O O . PRO A 1 76 ? 21.828 -17.558 -37.077 1.00 60.84 76 PRO A O 1
ATOM 624 N N . ASN A 1 77 ? 19.993 -17.097 -35.895 1.00 76.56 77 ASN A N 1
ATOM 625 C CA . ASN A 1 77 ? 19.756 -15.809 -36.549 1.00 76.56 77 ASN A CA 1
ATOM 626 C C . ASN A 1 77 ? 20.779 -14.758 -36.085 1.00 76.56 77 ASN A C 1
ATOM 628 O O . ASN A 1 77 ? 20.618 -14.115 -35.043 1.00 76.56 77 ASN A O 1
ATOM 632 N N . THR A 1 78 ? 21.839 -14.562 -36.869 1.00 77.62 78 THR A N 1
ATOM 633 C CA . THR A 1 78 ? 22.881 -13.559 -36.614 1.00 77.62 78 THR A CA 1
ATOM 634 C C . THR A 1 78 ? 22.549 -12.217 -37.265 1.00 77.62 78 THR A C 1
ATOM 636 O O . THR A 1 78 ? 22.181 -12.151 -38.433 1.00 77.62 78 THR A O 1
ATOM 639 N N . ILE A 1 79 ? 22.709 -11.126 -36.511 1.00 86.75 79 ILE A N 1
ATOM 640 C CA . ILE A 1 79 ? 22.557 -9.745 -36.991 1.00 86.75 79 ILE A CA 1
ATOM 641 C C . ILE A 1 79 ? 23.803 -8.932 -36.629 1.00 86.75 79 ILE A C 1
ATOM 643 O O . ILE A 1 79 ? 24.329 -9.059 -35.512 1.00 86.75 79 ILE A O 1
ATOM 647 N N . SER A 1 80 ? 24.243 -8.066 -37.544 1.00 89.12 80 SER A N 1
ATOM 648 C CA . SER A 1 80 ? 25.315 -7.107 -37.274 1.00 89.12 80 SER A CA 1
ATOM 649 C C . SER A 1 80 ? 24.903 -6.117 -36.168 1.00 89.12 80 SER A C 1
ATOM 651 O O . SER A 1 80 ? 23.718 -5.850 -35.945 1.00 89.12 80 SER A O 1
ATOM 653 N N . ASN A 1 81 ? 25.875 -5.555 -35.439 1.00 86.44 81 ASN A N 1
ATOM 654 C CA . ASN A 1 81 ? 25.582 -4.513 -34.442 1.00 86.44 81 ASN A CA 1
ATOM 655 C C . ASN A 1 81 ? 24.991 -3.250 -35.098 1.00 86.44 81 ASN A C 1
ATOM 657 O O . ASN A 1 81 ? 24.123 -2.615 -34.508 1.00 86.44 81 ASN A O 1
ATOM 661 N N . VAL A 1 82 ? 25.412 -2.923 -36.324 1.00 87.62 82 VAL A N 1
ATOM 662 C CA . VAL A 1 82 ? 24.928 -1.753 -37.071 1.00 87.62 82 VAL A CA 1
ATOM 663 C C . VAL A 1 82 ? 23.454 -1.913 -37.442 1.00 87.62 82 VAL A C 1
ATOM 665 O O . VAL A 1 82 ? 22.654 -1.008 -37.210 1.00 87.62 82 VAL A O 1
ATOM 668 N N . ASP A 1 83 ? 23.061 -3.086 -37.937 1.00 86.69 83 ASP A N 1
ATOM 669 C CA . ASP A 1 83 ? 21.665 -3.348 -38.300 1.00 86.69 83 ASP A CA 1
ATOM 670 C C . ASP A 1 83 ? 20.768 -3.489 -37.067 1.00 86.69 83 ASP A C 1
ATOM 672 O O . ASP A 1 83 ? 19.595 -3.115 -37.107 1.00 86.69 83 ASP A O 1
ATOM 676 N N . LEU A 1 84 ? 21.314 -3.969 -35.942 1.00 89.69 84 LEU A N 1
ATOM 677 C CA . LEU A 1 84 ? 20.619 -3.980 -34.653 1.00 89.69 84 LEU A CA 1
ATOM 678 C C . LEU A 1 84 ? 20.201 -2.564 -34.233 1.00 89.69 84 LEU A C 1
ATOM 680 O O . LEU A 1 84 ? 19.048 -2.348 -33.858 1.00 89.69 84 LEU A O 1
ATOM 684 N N . TRP A 1 85 ? 21.129 -1.610 -34.314 1.00 90.69 85 TRP A N 1
ATOM 685 C CA . TRP A 1 85 ? 20.899 -0.201 -33.992 1.00 90.69 85 TRP A CA 1
ATOM 686 C C . TRP A 1 85 ? 19.914 0.462 -34.956 1.00 90.69 85 TRP A C 1
ATOM 688 O O . TRP A 1 85 ? 18.951 1.080 -34.499 1.00 90.69 85 TRP A O 1
ATOM 698 N N . LYS A 1 86 ? 20.056 0.226 -36.270 1.00 88.94 86 LYS A N 1
ATOM 699 C CA . LYS A 1 86 ? 19.102 0.705 -37.287 1.00 88.94 86 LYS A CA 1
ATOM 700 C C . LYS A 1 86 ? 17.676 0.218 -37.016 1.00 88.94 86 LYS A C 1
ATOM 702 O O . LYS A 1 86 ? 16.746 1.016 -37.035 1.00 88.94 86 LYS A O 1
ATOM 707 N N . ARG A 1 87 ? 17.496 -1.067 -36.685 1.00 87.69 87 ARG A N 1
ATOM 708 C CA . ARG A 1 87 ? 16.174 -1.649 -36.366 1.00 87.69 87 ARG A CA 1
ATOM 709 C C . ARG A 1 87 ? 15.561 -1.120 -35.070 1.00 87.69 87 ARG A C 1
ATOM 711 O O . ARG A 1 87 ? 14.346 -1.192 -34.906 1.00 87.69 87 ARG A O 1
ATOM 718 N N . CYS A 1 88 ? 16.384 -0.648 -34.136 1.00 86.00 88 CYS A N 1
ATOM 719 C CA . CYS A 1 88 ? 15.914 -0.047 -32.889 1.00 86.00 88 CYS A CA 1
ATOM 720 C C . CYS A 1 88 ? 15.718 1.471 -32.995 1.00 86.00 88 CYS A C 1
ATOM 722 O O . CYS A 1 88 ? 15.165 2.047 -32.064 1.00 86.00 88 CYS A O 1
ATOM 724 N N . HIS A 1 89 ? 16.158 2.101 -34.092 1.00 85.94 89 HIS A N 1
ATOM 725 C CA . HIS A 1 89 ? 16.309 3.555 -34.207 1.00 85.94 89 HIS A CA 1
ATOM 726 C C . HIS A 1 89 ? 17.141 4.139 -33.052 1.00 85.94 89 HIS A C 1
ATOM 728 O O . HIS A 1 89 ? 16.791 5.159 -32.464 1.00 85.94 89 HIS A O 1
ATOM 734 N N . GLU A 1 90 ? 18.228 3.451 -32.691 1.00 83.19 90 GLU A N 1
ATOM 735 C CA . GLU A 1 90 ? 19.083 3.804 -31.557 1.00 83.19 90 GLU A CA 1
ATOM 736 C C . GLU A 1 90 ? 20.518 4.074 -31.993 1.00 83.19 90 GLU A C 1
ATOM 738 O O . GLU A 1 90 ? 21.078 3.311 -32.771 1.00 83.19 90 GLU A O 1
ATOM 743 N N . ASP A 1 91 ? 21.148 5.093 -31.407 1.00 83.06 91 ASP A N 1
ATOM 744 C CA . ASP A 1 91 ? 22.586 5.330 -31.562 1.00 83.06 91 ASP A CA 1
ATOM 745 C C . ASP A 1 91 ? 23.407 4.418 -30.624 1.00 83.06 91 ASP A C 1
ATOM 747 O O . ASP A 1 91 ? 22.951 4.094 -29.518 1.00 83.06 91 ASP A O 1
ATOM 751 N N . PRO A 1 92 ? 24.657 4.068 -30.975 1.00 83.50 92 PRO A N 1
ATOM 752 C CA . PRO A 1 92 ? 25.591 3.423 -30.058 1.00 83.50 92 PRO A CA 1
ATOM 753 C C . PRO A 1 92 ? 25.697 4.161 -28.717 1.00 83.50 92 PRO A C 1
ATOM 755 O O . PRO A 1 92 ? 25.834 5.385 -28.665 1.00 83.50 92 PRO A O 1
ATOM 758 N N . VAL A 1 93 ? 25.711 3.413 -27.609 1.00 85.69 93 VAL A N 1
ATOM 759 C CA . VAL A 1 93 ? 25.798 3.979 -26.246 1.00 85.69 93 VAL A CA 1
ATOM 760 C C . VAL A 1 93 ? 27.004 4.898 -26.065 1.00 85.69 93 VAL A C 1
ATOM 762 O O . VAL A 1 93 ? 26.906 5.896 -25.356 1.00 85.69 93 VAL A O 1
ATOM 765 N N . CYS A 1 94 ? 28.120 4.603 -26.731 1.00 82.94 94 CYS A N 1
ATOM 766 C CA . CYS A 1 94 ? 29.298 5.463 -26.714 1.00 82.94 94 CYS A CA 1
ATOM 767 C C . CYS A 1 94 ? 28.986 6.884 -27.208 1.00 82.94 94 CYS A C 1
ATOM 769 O O . CYS A 1 94 ? 29.355 7.847 -26.540 1.00 82.94 94 CYS A O 1
ATOM 771 N N . LEU A 1 95 ? 28.247 7.025 -28.312 1.00 83.44 95 LEU A N 1
ATOM 772 C CA . LEU A 1 95 ? 27.851 8.325 -28.857 1.00 83.44 95 LEU A CA 1
ATOM 773 C C . LEU A 1 95 ? 26.843 9.033 -27.952 1.00 83.44 95 LEU A C 1
ATOM 775 O O . LEU A 1 95 ? 26.917 10.248 -27.787 1.00 83.44 95 LEU A O 1
ATOM 779 N N . GLN A 1 96 ? 25.944 8.286 -27.308 1.00 85.75 96 GLN A N 1
ATOM 780 C CA . GLN A 1 96 ? 24.980 8.859 -26.363 1.00 85.75 96 GLN A CA 1
ATOM 781 C C . GLN A 1 96 ? 25.672 9.426 -25.112 1.00 85.75 96 GLN A C 1
ATOM 783 O O . GLN A 1 96 ? 25.327 10.521 -24.667 1.00 85.75 96 GLN A O 1
ATOM 788 N N . ILE A 1 97 ? 26.677 8.723 -24.573 1.00 84.25 97 ILE A N 1
ATOM 789 C CA . ILE A 1 97 ? 27.496 9.202 -23.447 1.00 84.25 97 ILE A CA 1
ATOM 790 C C . ILE A 1 97 ? 28.282 10.450 -23.854 1.00 84.25 97 ILE A C 1
ATOM 792 O O . ILE A 1 97 ? 28.248 11.442 -23.127 1.00 84.25 97 ILE A O 1
ATOM 796 N N . LYS A 1 98 ? 28.935 10.430 -25.027 1.00 81.25 98 LYS A N 1
ATOM 797 C CA . LYS A 1 98 ? 29.628 11.606 -25.569 1.00 81.25 98 LYS A CA 1
ATOM 798 C C . LYS A 1 98 ? 28.660 12.788 -25.669 1.00 81.25 98 LYS A C 1
ATOM 800 O O . LYS A 1 98 ? 28.901 13.821 -25.057 1.00 81.25 98 LYS A O 1
ATOM 805 N N . ARG A 1 99 ? 27.514 12.632 -26.341 1.00 82.50 99 ARG A N 1
ATOM 806 C CA . ARG A 1 99 ? 26.522 13.710 -26.527 1.00 82.50 99 ARG A CA 1
ATOM 807 C C . ARG A 1 99 ? 26.081 14.339 -25.199 1.00 82.50 99 ARG A C 1
ATOM 809 O O . ARG A 1 99 ? 26.006 15.561 -25.104 1.00 82.50 99 ARG A O 1
ATOM 816 N N . ARG A 1 100 ? 25.836 13.525 -24.167 1.00 82.94 100 ARG A N 1
ATOM 817 C CA . ARG A 1 100 ? 25.470 14.006 -22.823 1.00 82.94 100 ARG A CA 1
ATOM 818 C C . ARG A 1 100 ? 26.605 14.764 -22.137 1.00 82.94 100 ARG A C 1
ATOM 820 O O . ARG A 1 100 ? 26.365 15.835 -21.587 1.00 82.94 100 ARG A O 1
ATOM 827 N N . LYS A 1 101 ? 27.838 14.260 -22.226 1.00 78.56 101 LYS A N 1
ATOM 828 C CA . LYS A 1 101 ? 29.035 14.952 -21.726 1.00 78.56 101 LYS A CA 1
ATOM 829 C C . LYS A 1 101 ? 29.218 16.312 -22.385 1.00 78.56 101 LYS A C 1
ATOM 831 O O . LYS A 1 101 ? 29.294 17.315 -21.688 1.00 78.56 101 LYS A O 1
ATOM 836 N N . TRP A 1 102 ? 29.214 16.353 -23.713 1.00 74.44 102 TRP A N 1
ATOM 837 C CA . TRP A 1 102 ? 29.383 17.585 -24.481 1.00 74.44 102 TRP A CA 1
ATOM 838 C C . TRP A 1 102 ? 28.264 18.599 -24.214 1.00 74.44 102 TRP A C 1
ATOM 840 O O . TRP A 1 102 ? 28.534 19.787 -24.052 1.00 74.44 102 TRP A O 1
ATOM 850 N N . SER A 1 103 ? 27.017 18.138 -24.076 1.00 76.81 103 SER A N 1
ATOM 851 C CA . SER A 1 103 ? 25.895 18.991 -23.669 1.00 76.81 103 SER A CA 1
ATOM 852 C C . SER A 1 103 ? 26.108 19.590 -22.272 1.00 76.81 103 SER A C 1
ATOM 854 O O . SER A 1 103 ? 25.965 20.801 -22.105 1.00 76.81 103 SER A O 1
ATOM 856 N N . TRP A 1 104 ? 26.522 18.782 -21.289 1.00 77.56 104 TRP A N 1
ATOM 857 C CA . TRP A 1 104 ? 26.790 19.229 -19.917 1.00 77.56 104 TRP A CA 1
ATOM 858 C C . TRP A 1 104 ? 27.965 20.213 -19.814 1.00 77.56 104 TRP A C 1
ATOM 860 O O . TRP A 1 104 ? 27.869 21.208 -19.094 1.00 77.56 104 TRP A O 1
ATOM 870 N N . ILE A 1 105 ? 29.045 19.986 -20.572 1.00 73.25 105 ILE A N 1
ATOM 871 C CA . ILE A 1 105 ? 30.170 20.930 -20.661 1.00 73.25 105 ILE A CA 1
ATOM 872 C C . ILE A 1 105 ? 29.676 22.253 -21.240 1.00 73.25 105 ILE A C 1
ATOM 874 O O . ILE A 1 105 ? 29.891 23.287 -20.620 1.00 73.25 105 ILE A O 1
ATOM 878 N N . GLY A 1 106 ? 28.929 22.231 -22.349 1.00 72.62 106 GLY A N 1
ATOM 879 C CA . GLY A 1 106 ? 28.334 23.448 -22.904 1.00 72.62 106 GLY A CA 1
ATOM 880 C C . GLY A 1 106 ? 27.454 24.190 -21.890 1.00 72.62 106 GLY A C 1
ATOM 881 O O . GLY A 1 106 ? 27.531 25.408 -21.792 1.00 72.62 106 GLY A O 1
ATOM 882 N N . HIS A 1 107 ? 26.660 23.476 -21.083 1.00 68.25 107 HIS A N 1
ATOM 883 C CA . HIS A 1 107 ? 25.864 24.093 -20.009 1.00 68.25 107 HIS A CA 1
ATOM 884 C C . HIS A 1 107 ? 26.719 24.716 -18.903 1.00 68.25 107 HIS A C 1
ATOM 886 O O . HIS A 1 107 ? 26.326 25.730 -18.338 1.00 68.25 107 HIS A O 1
ATOM 892 N N . THR A 1 108 ? 27.868 24.118 -18.595 1.00 69.44 108 THR A N 1
ATOM 893 C CA . THR A 1 108 ? 28.791 24.619 -17.570 1.00 69.44 108 THR A CA 1
ATOM 894 C C . THR A 1 108 ? 29.560 25.844 -18.063 1.00 69.44 108 THR A C 1
ATOM 896 O O . THR A 1 108 ? 29.734 26.784 -17.301 1.00 69.44 108 THR A O 1
ATOM 899 N N . LEU A 1 109 ? 29.968 25.863 -19.337 1.00 64.62 109 LEU A N 1
ATOM 900 C CA . LEU A 1 109 ? 30.670 26.998 -19.950 1.00 64.62 109 LEU A CA 1
ATOM 901 C C . LEU A 1 109 ? 29.775 28.231 -20.135 1.00 64.62 109 LEU A C 1
ATOM 903 O O . LEU A 1 109 ? 30.280 29.343 -20.131 1.00 64.62 109 LEU A O 1
ATOM 907 N N . ARG A 1 110 ? 28.455 28.041 -20.254 1.00 67.69 110 ARG A N 1
ATOM 908 C CA . ARG A 1 110 ? 27.461 29.128 -20.310 1.00 67.69 110 ARG A CA 1
ATOM 909 C C . ARG A 1 110 ? 27.142 29.765 -18.949 1.00 67.69 110 ARG A C 1
ATOM 911 O O . ARG A 1 110 ? 26.282 30.636 -18.883 1.00 67.69 110 ARG A O 1
ATOM 918 N N . ARG A 1 111 ? 27.746 29.298 -17.851 1.00 53.28 111 ARG A N 1
ATOM 919 C CA . ARG A 1 111 ? 27.457 29.773 -16.490 1.00 53.28 111 ARG A CA 1
ATOM 920 C C . ARG A 1 111 ? 28.625 30.626 -15.986 1.00 53.28 111 ARG A C 1
ATOM 922 O O . ARG A 1 111 ? 29.766 30.188 -16.083 1.00 53.28 111 ARG A O 1
ATOM 929 N N . ASP A 1 112 ? 28.322 31.813 -15.456 1.00 46.53 112 ASP A N 1
ATOM 930 C CA . ASP A 1 112 ? 29.308 32.793 -14.969 1.00 46.53 112 ASP A CA 1
ATOM 931 C C . ASP A 1 112 ? 30.326 32.179 -13.977 1.00 46.53 112 ASP A C 1
ATOM 933 O O . ASP A 1 112 ? 29.988 31.322 -13.149 1.00 46.53 112 ASP A O 1
ATOM 937 N N . GLN A 1 113 ? 31.587 32.614 -14.079 1.00 53.00 113 GLN A N 1
ATOM 938 C CA . GLN A 1 113 ? 32.778 32.032 -13.438 1.00 53.00 113 GLN A CA 1
ATOM 939 C C . GLN A 1 113 ? 32.751 32.068 -11.902 1.00 53.00 113 GLN A C 1
ATOM 941 O O . GLN A 1 113 ? 33.499 31.331 -11.256 1.00 53.00 113 GLN A O 1
ATOM 946 N N . ASN A 1 114 ? 31.844 32.840 -11.306 1.00 45.91 114 ASN A N 1
ATOM 947 C CA . ASN A 1 114 ? 31.770 33.063 -9.863 1.00 45.91 114 ASN A CA 1
ATOM 948 C C . ASN A 1 114 ? 31.125 31.922 -9.050 1.00 45.91 114 ASN A C 1
ATOM 950 O O . ASN A 1 114 ? 31.072 32.001 -7.825 1.00 45.91 114 ASN A O 1
ATOM 954 N N . HIS A 1 115 ? 30.664 30.834 -9.682 1.00 46.00 115 HIS A N 1
ATOM 955 C CA . HIS A 1 115 ? 29.939 29.753 -8.989 1.00 46.00 115 HIS A CA 1
ATOM 956 C C . HIS A 1 115 ? 30.482 28.328 -9.212 1.00 46.00 115 HIS A C 1
ATOM 958 O O . HIS A 1 115 ? 29.745 27.352 -9.050 1.00 46.00 115 HIS A O 1
ATOM 964 N N . ILE A 1 116 ? 31.765 28.160 -9.551 1.00 42.44 116 ILE A N 1
ATOM 965 C CA . ILE A 1 116 ? 32.374 26.830 -9.742 1.00 42.44 116 ILE A CA 1
ATOM 966 C C . ILE A 1 116 ? 33.012 26.337 -8.426 1.00 42.44 116 ILE A C 1
ATOM 968 O O . ILE A 1 116 ? 34.017 26.898 -7.988 1.00 42.44 116 ILE A O 1
ATOM 972 N N . PRO A 1 117 ? 32.520 25.253 -7.788 1.00 34.47 117 PRO A N 1
ATOM 973 C CA . PRO A 1 117 ? 33.170 24.699 -6.606 1.00 34.47 117 PRO A CA 1
ATOM 974 C C . PRO A 1 117 ? 34.501 24.040 -6.988 1.00 34.47 117 PRO A C 1
ATOM 976 O O . PRO A 1 117 ? 34.540 22.991 -7.638 1.00 34.47 117 PRO A O 1
ATOM 979 N N . SER A 1 118 ? 35.608 24.632 -6.541 1.00 41.34 118 SER A N 1
ATOM 980 C CA . SER A 1 118 ? 36.935 24.020 -6.591 1.00 41.34 118 SER A CA 1
ATOM 981 C C . SER A 1 118 ? 36.973 22.791 -5.679 1.00 41.34 118 SER A C 1
ATOM 983 O O . SER A 1 118 ? 37.062 22.902 -4.458 1.00 41.34 118 SER A O 1
ATOM 985 N N . LYS A 1 119 ? 36.918 21.588 -6.258 1.00 36.00 119 LYS A N 1
ATOM 986 C CA . LYS A 1 119 ? 37.365 20.365 -5.575 1.00 36.00 119 LYS A CA 1
ATOM 987 C C . LYS A 1 119 ? 38.337 19.594 -6.457 1.00 36.00 119 LYS A C 1
ATOM 989 O O . LYS A 1 119 ? 37.967 18.737 -7.256 1.00 36.00 119 LYS A O 1
ATOM 994 N N . ARG A 1 120 ? 39.623 19.903 -6.264 1.00 36.31 120 ARG A N 1
ATOM 995 C CA . ARG A 1 120 ? 40.760 19.070 -6.669 1.00 36.31 120 ARG A CA 1
ATOM 996 C C . ARG A 1 120 ? 40.729 17.773 -5.856 1.00 36.31 120 ARG A C 1
ATOM 998 O O . ARG A 1 120 ? 40.922 17.793 -4.648 1.00 36.31 120 ARG A O 1
ATOM 1005 N N . SER A 1 121 ? 40.564 16.638 -6.527 1.00 29.84 121 SER A N 1
ATOM 1006 C CA . SER A 1 121 ? 41.054 15.353 -6.018 1.00 29.84 121 SER A CA 1
ATOM 1007 C C . SER A 1 121 ? 41.934 14.702 -7.088 1.00 29.84 121 SER A C 1
ATOM 1009 O O . SER A 1 121 ? 41.623 14.739 -8.279 1.00 29.84 121 SER A O 1
ATOM 1011 N N . ARG A 1 122 ? 43.092 14.176 -6.670 1.00 49.59 122 ARG A N 1
ATOM 1012 C CA . ARG A 1 122 ? 44.128 13.559 -7.520 1.00 49.59 122 ARG A CA 1
ATOM 1013 C C . ARG A 1 122 ? 44.085 12.039 -7.312 1.00 49.59 122 ARG A C 1
ATOM 1015 O O . ARG A 1 122 ? 44.210 11.613 -6.168 1.00 49.59 122 ARG A O 1
ATOM 1022 N N . PRO A 1 123 ? 43.886 11.221 -8.370 1.00 40.88 123 PRO A N 1
ATOM 1023 C CA . PRO A 1 123 ? 44.980 10.383 -8.901 1.00 40.88 123 PRO A CA 1
ATOM 1024 C C . PRO A 1 123 ? 45.012 10.241 -10.454 1.00 40.88 123 PRO A C 1
ATOM 1026 O O . PRO A 1 123 ? 44.196 10.803 -11.177 1.00 40.88 123 PRO A O 1
ATOM 1029 N N . LYS A 1 124 ? 46.024 9.508 -10.957 1.00 41.34 124 LYS A N 1
ATOM 1030 C CA . LYS A 1 124 ? 46.784 9.577 -12.240 1.00 41.34 124 LYS A CA 1
ATOM 1031 C C . LYS A 1 124 ? 46.077 9.519 -13.631 1.00 41.34 124 LYS A C 1
ATOM 1033 O O . LYS A 1 124 ? 46.750 9.291 -14.630 1.00 41.34 124 LYS A O 1
ATOM 1038 N N . GLN A 1 125 ? 44.788 9.833 -13.780 1.00 50.44 125 GLN A N 1
ATOM 1039 C CA . GLN A 1 125 ? 44.174 10.177 -15.087 1.00 50.44 125 GLN A CA 1
ATOM 1040 C C . GLN A 1 125 ? 42.860 10.941 -14.852 1.00 50.44 125 GLN A C 1
ATOM 1042 O O . GLN A 1 125 ? 41.916 10.371 -14.304 1.00 50.44 125 GLN A O 1
ATOM 1047 N N . THR A 1 126 ? 42.799 12.219 -15.234 1.00 57.75 126 THR A N 1
ATOM 1048 C CA . THR A 1 126 ? 41.687 13.129 -14.907 1.00 57.75 126 THR A CA 1
ATOM 1049 C C . THR A 1 126 ? 40.548 13.056 -15.931 1.00 57.75 126 THR A C 1
ATOM 1051 O O . THR A 1 126 ? 40.791 12.792 -17.105 1.00 57.75 126 THR A O 1
ATOM 1054 N N . TRP A 1 127 ? 39.304 13.331 -15.501 1.00 60.69 127 TRP A N 1
ATOM 1055 C CA . TRP A 1 127 ? 38.134 13.525 -16.386 1.00 60.69 127 TRP A CA 1
ATOM 1056 C C . TRP A 1 127 ? 38.466 14.473 -17.549 1.00 60.69 127 TRP A C 1
ATOM 1058 O O . TRP A 1 127 ? 38.151 14.166 -18.693 1.00 60.69 127 TRP A O 1
ATOM 1068 N N . ARG A 1 128 ? 39.232 15.534 -17.257 1.00 59.66 128 ARG A N 1
ATOM 1069 C CA . ARG A 1 128 ? 39.736 16.506 -18.233 1.00 59.66 128 ARG A CA 1
ATOM 1070 C C . ARG A 1 128 ? 40.514 15.849 -19.381 1.00 59.66 128 ARG A C 1
ATOM 1072 O O . ARG A 1 128 ? 40.146 16.049 -20.522 1.00 59.66 128 ARG A O 1
ATOM 1079 N N . ARG A 1 129 ? 41.446 14.9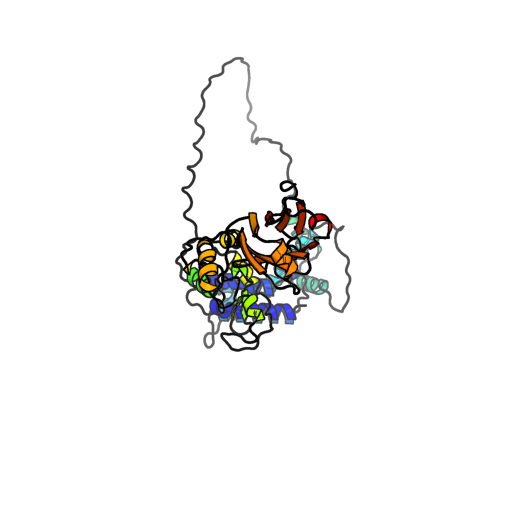30 -19.095 1.00 60.97 129 ARG A N 1
ATOM 1080 C CA . ARG A 1 129 ? 42.217 14.208 -20.131 1.00 60.97 129 ARG A CA 1
ATOM 1081 C C . ARG A 1 129 ? 41.372 13.283 -21.014 1.00 60.97 129 ARG A C 1
ATOM 1083 O O . ARG A 1 129 ? 41.766 13.003 -22.136 1.00 60.97 129 ARG A O 1
ATOM 1090 N N . SER A 1 130 ? 40.240 12.777 -20.513 1.00 64.38 130 SER A N 1
ATOM 1091 C CA . SER A 1 130 ? 39.292 12.000 -21.331 1.00 64.38 130 SER A CA 1
ATOM 1092 C C . SER A 1 130 ? 38.524 12.897 -22.296 1.00 64.38 130 SER A C 1
ATOM 1094 O O . SER A 1 130 ? 38.194 12.444 -23.381 1.00 64.38 130 SER A O 1
ATOM 1096 N N . ILE A 1 131 ? 38.227 14.132 -21.887 1.00 64.88 131 ILE A N 1
ATOM 1097 C CA . ILE A 1 131 ? 37.600 15.137 -22.747 1.00 64.88 131 ILE A CA 1
ATOM 1098 C C . ILE A 1 131 ? 38.620 15.668 -23.756 1.00 64.88 131 ILE A C 1
ATOM 1100 O O . ILE A 1 131 ? 38.315 15.698 -24.937 1.00 64.88 131 ILE A O 1
ATOM 1104 N N . ASP A 1 132 ? 39.847 15.969 -23.323 1.00 64.94 132 ASP A N 1
ATOM 1105 C CA . ASP A 1 132 ? 40.928 16.427 -24.205 1.00 64.94 132 ASP A CA 1
ATOM 1106 C C . ASP A 1 132 ? 41.249 15.384 -25.295 1.00 64.94 132 ASP A C 1
ATOM 1108 O O . ASP A 1 132 ? 41.435 15.739 -26.453 1.00 64.94 132 ASP A O 1
ATOM 1112 N N . ALA A 1 133 ? 41.240 14.087 -24.960 1.00 66.00 133 ALA A N 1
ATOM 1113 C CA . ALA A 1 133 ? 41.394 13.015 -25.947 1.00 66.00 133 ALA A CA 1
ATOM 1114 C C . ALA A 1 133 ? 40.190 12.910 -26.905 1.00 66.00 133 ALA A C 1
ATOM 1116 O O . ALA A 1 133 ? 40.369 12.665 -28.090 1.00 66.00 133 ALA A O 1
ATOM 1117 N N . GLU A 1 134 ? 38.960 13.120 -26.417 1.00 68.75 134 GLU A N 1
ATOM 1118 C CA . GLU A 1 134 ? 37.763 13.162 -27.272 1.00 68.75 134 GLU A CA 1
ATOM 1119 C C . GLU A 1 134 ? 37.729 14.405 -28.182 1.00 68.75 134 GLU A C 1
ATOM 1121 O O . GLU A 1 134 ? 37.146 14.333 -29.259 1.00 68.75 134 GLU A O 1
ATOM 1126 N N . MET A 1 135 ? 38.341 15.515 -27.759 1.00 65.81 135 MET A N 1
ATOM 1127 C CA . MET A 1 135 ? 38.535 16.739 -28.545 1.00 65.81 135 MET A CA 1
ATOM 1128 C C . MET A 1 135 ? 39.583 16.561 -29.636 1.00 65.81 135 MET A C 1
ATOM 1130 O O . MET A 1 135 ? 39.353 16.975 -30.766 1.00 65.81 135 MET A O 1
ATOM 1134 N N . GLN A 1 136 ? 40.699 15.906 -29.307 1.00 66.62 136 GLN A N 1
ATOM 1135 C CA . GLN A 1 136 ? 41.734 15.543 -30.276 1.00 66.62 136 GLN A CA 1
ATOM 1136 C C . GLN A 1 136 ? 41.195 14.573 -31.334 1.00 66.62 136 GLN A C 1
ATOM 1138 O O . GLN A 1 136 ? 41.410 14.802 -32.516 1.00 66.62 136 GLN A O 1
ATOM 1143 N N . ASP A 1 137 ? 40.421 13.558 -30.930 1.00 67.00 137 ASP A N 1
ATOM 1144 C CA . ASP A 1 137 ? 39.747 12.628 -31.853 1.00 67.00 137 ASP A CA 1
ATOM 1145 C C . ASP A 1 137 ? 38.701 13.316 -32.758 1.00 67.00 137 ASP A C 1
ATOM 1147 O O . ASP A 1 137 ? 38.299 12.746 -33.771 1.00 67.00 137 ASP A O 1
ATOM 1151 N N . ALA A 1 138 ? 38.193 14.487 -32.361 1.00 62.69 138 ALA A N 1
ATOM 1152 C CA . ALA A 1 138 ? 37.163 15.235 -33.084 1.00 62.69 138 ALA A CA 1
ATOM 1153 C C . ALA A 1 138 ? 37.708 16.460 -33.836 1.00 62.69 138 ALA A C 1
ATOM 1155 O O . ALA A 1 138 ? 36.915 17.141 -34.476 1.00 62.69 138 ALA A O 1
ATOM 1156 N N . GLU A 1 139 ? 39.014 16.741 -33.737 1.00 65.62 139 GLU A N 1
ATOM 1157 C CA . GLU A 1 139 ? 39.684 17.922 -34.307 1.00 65.62 139 GLU A CA 1
ATOM 1158 C C . GLU A 1 139 ? 39.049 19.268 -33.892 1.00 65.62 139 GLU A C 1
ATOM 1160 O O . GLU A 1 139 ? 39.015 20.215 -34.669 1.00 65.62 139 GLU A O 1
ATOM 1165 N N . ILE A 1 140 ? 38.542 19.376 -32.656 1.00 63.97 140 ILE A N 1
ATOM 1166 C CA . ILE A 1 140 ? 37.883 20.597 -32.149 1.00 63.97 140 ILE A CA 1
ATOM 1167 C C . ILE A 1 140 ? 38.730 21.238 -31.049 1.00 63.97 140 ILE A C 1
ATOM 1169 O O . ILE A 1 140 ? 39.059 20.595 -30.047 1.00 63.97 140 ILE A O 1
ATOM 1173 N N . THR A 1 141 ? 39.031 22.530 -31.184 1.00 67.62 141 THR A N 1
ATOM 1174 C CA . THR A 1 141 ? 39.728 23.307 -30.147 1.00 67.62 141 THR A CA 1
ATOM 1175 C C . THR A 1 141 ? 38.780 23.787 -29.040 1.00 67.62 141 THR A C 1
ATOM 1177 O O . THR A 1 141 ? 37.575 23.951 -29.236 1.00 67.62 141 THR A O 1
ATOM 1180 N N . TRP A 1 142 ? 39.317 24.051 -27.838 1.00 59.44 142 TRP A N 1
ATOM 1181 C CA . TRP A 1 142 ? 38.523 24.607 -26.727 1.00 59.44 142 TRP A CA 1
ATOM 1182 C C . TRP A 1 142 ? 37.873 25.944 -27.115 1.00 59.44 142 TRP A C 1
ATOM 1184 O O . TRP A 1 142 ? 36.723 26.188 -26.758 1.00 59.44 142 TRP A O 1
ATOM 1194 N N . SER A 1 143 ? 38.566 26.762 -27.904 1.00 56.38 143 SER A N 1
ATOM 1195 C CA . SER A 1 143 ? 38.105 28.058 -28.408 1.00 56.38 143 SER A CA 1
ATOM 1196 C C . SER A 1 143 ? 36.885 27.934 -29.331 1.00 56.38 143 SER A C 1
ATOM 1198 O O . SER A 1 143 ? 35.886 28.629 -29.145 1.00 56.38 143 SER A O 1
ATOM 1200 N N . GLU A 1 144 ? 36.918 26.997 -30.283 1.00 58.50 144 GLU A N 1
ATOM 1201 C CA . GLU A 1 144 ? 35.775 26.697 -31.161 1.00 58.50 144 GLU A CA 1
ATOM 1202 C C . GLU A 1 144 ? 34.592 26.137 -30.368 1.00 58.50 144 GLU A C 1
ATOM 1204 O O . GLU A 1 144 ? 33.434 26.469 -30.630 1.00 58.50 144 GLU A O 1
ATOM 1209 N N . PHE A 1 145 ? 34.876 25.333 -29.343 1.00 55.53 145 PHE A N 1
ATOM 1210 C CA . PHE A 1 145 ? 33.853 24.769 -28.475 1.00 55.53 145 PHE A CA 1
ATOM 1211 C C . PHE A 1 145 ? 33.122 25.836 -27.642 1.00 55.53 145 PHE A C 1
ATOM 1213 O O . PHE A 1 145 ? 31.894 25.782 -27.524 1.00 55.53 145 PHE A O 1
ATOM 1220 N N . HIS A 1 146 ? 33.848 26.827 -27.114 1.00 55.69 146 HIS A N 1
ATOM 1221 C CA . HIS A 1 146 ? 33.265 27.994 -26.446 1.00 55.69 146 HIS A CA 1
ATOM 1222 C C . HIS A 1 146 ? 32.327 28.771 -27.387 1.00 55.69 146 HIS A C 1
ATOM 1224 O O . HIS A 1 146 ? 31.171 29.004 -27.034 1.00 55.69 146 HIS A O 1
ATOM 1230 N N . SER A 1 147 ? 32.761 29.044 -28.624 1.00 55.38 147 SER A N 1
ATOM 1231 C CA . SER A 1 147 ? 31.950 29.760 -29.623 1.00 55.38 147 SER A CA 1
ATOM 1232 C C . SER A 1 147 ? 30.661 29.012 -30.005 1.00 55.38 147 SER A C 1
ATOM 1234 O O . SER A 1 147 ? 29.590 29.608 -30.122 1.00 55.38 147 SER A O 1
ATOM 1236 N N . VAL A 1 148 ? 30.718 27.684 -30.163 1.00 57.84 148 VAL A N 1
ATOM 1237 C CA . VAL A 1 148 ? 29.534 26.855 -30.468 1.00 57.84 148 VAL A CA 1
ATOM 1238 C C . VAL A 1 148 ? 28.582 26.752 -29.269 1.00 57.84 148 VAL A C 1
ATOM 1240 O O . VAL A 1 148 ? 27.363 26.649 -29.446 1.00 57.84 148 VAL A O 1
ATOM 1243 N N . ALA A 1 149 ? 29.115 26.765 -28.045 1.00 47.38 149 ALA A N 1
ATOM 1244 C CA . ALA A 1 149 ? 28.318 26.721 -26.824 1.00 47.38 149 ALA A CA 1
ATOM 1245 C C . ALA A 1 149 ? 27.574 28.039 -26.554 1.00 47.38 149 ALA A C 1
ATOM 1247 O O . ALA A 1 149 ? 26.449 27.966 -26.052 1.00 47.38 149 ALA A O 1
ATOM 1248 N N . GLU A 1 150 ? 28.160 29.187 -26.910 1.00 51.06 150 GLU A N 1
ATOM 1249 C CA . GLU A 1 150 ? 27.545 30.523 -26.839 1.00 51.06 150 GLU A CA 1
ATOM 1250 C C . GLU A 1 150 ? 26.457 30.721 -27.903 1.00 51.06 150 GLU A C 1
ATOM 1252 O O . GLU A 1 150 ? 25.349 31.134 -27.573 1.00 51.06 150 GLU A O 1
ATOM 1257 N N . LYS A 1 151 ? 26.698 30.302 -29.154 1.00 48.72 151 LYS A N 1
ATOM 1258 C CA . LYS A 1 151 ? 25.725 30.403 -30.267 1.00 48.72 151 LYS A CA 1
ATOM 1259 C C . LYS A 1 151 ? 24.415 29.621 -30.064 1.00 48.72 151 LYS A C 1
ATOM 1261 O O . LYS A 1 151 ? 23.472 29.802 -30.824 1.00 48.72 151 LYS A O 1
ATOM 1266 N N . ARG A 1 152 ? 24.350 28.716 -29.078 1.00 45.53 152 ARG A N 1
ATOM 1267 C CA . ARG A 1 152 ? 23.151 27.927 -28.719 1.00 45.53 152 ARG A CA 1
ATOM 1268 C C . ARG A 1 152 ? 22.406 28.464 -27.488 1.00 45.53 152 ARG A C 1
ATOM 1270 O O . ARG A 1 152 ? 21.506 27.781 -26.996 1.00 45.53 152 ARG A O 1
ATOM 1277 N N . ALA A 1 153 ? 22.797 29.617 -26.945 1.00 41.47 153 ALA A N 1
ATOM 1278 C CA . ALA A 1 153 ? 22.043 30.273 -25.881 1.00 41.47 153 ALA A CA 1
ATOM 1279 C C . ALA A 1 153 ? 20.668 30.738 -26.411 1.00 41.47 153 ALA A C 1
ATOM 1281 O O . ALA A 1 153 ? 20.601 31.240 -27.533 1.00 41.47 153 ALA A O 1
ATOM 1282 N N . PRO A 1 154 ? 19.567 30.581 -25.652 1.00 40.03 154 PRO A N 1
ATOM 1283 C CA . PRO A 1 154 ? 18.345 31.324 -25.941 1.00 40.03 154 PRO A CA 1
ATOM 1284 C C . PRO A 1 154 ? 18.666 32.817 -25.827 1.00 40.03 154 PRO A C 1
ATOM 1286 O O . PRO A 1 154 ? 19.334 33.213 -24.872 1.00 40.03 154 PRO A O 1
ATOM 1289 N N . SER A 1 155 ? 18.206 33.627 -26.779 1.00 33.16 155 SER A N 1
ATOM 1290 C CA . SER A 1 155 ? 18.276 35.085 -26.699 1.00 33.16 155 SER A CA 1
ATOM 1291 C C . SER A 1 155 ? 17.641 35.558 -25.389 1.00 33.16 155 SER A C 1
ATOM 1293 O O . SER A 1 155 ? 16.426 35.476 -25.209 1.00 33.16 155 SER A O 1
ATOM 1295 N N . THR A 1 156 ? 18.465 36.024 -24.456 1.00 36.03 156 THR A N 1
ATOM 1296 C CA . THR A 1 156 ? 18.038 36.729 -23.244 1.00 36.03 156 THR A CA 1
ATOM 1297 C C . THR A 1 156 ? 17.693 38.173 -23.605 1.00 36.03 156 THR A C 1
ATOM 1299 O O . THR A 1 156 ? 18.382 39.100 -23.215 1.00 36.03 156 THR A O 1
ATOM 1302 N N . GLU A 1 157 ? 16.625 38.362 -24.371 1.00 32.41 157 GLU A N 1
ATOM 1303 C CA . GLU A 1 157 ? 15.912 39.637 -24.435 1.00 32.41 157 GLU A CA 1
ATOM 1304 C C . GLU A 1 157 ? 14.446 39.340 -24.137 1.00 32.41 157 GLU A C 1
ATOM 1306 O O . GLU A 1 157 ? 13.626 39.078 -25.012 1.00 32.41 157 GLU A O 1
ATOM 1311 N N . CYS A 1 158 ? 14.130 39.310 -22.843 1.00 29.14 158 CYS A N 1
ATOM 1312 C CA . CYS A 1 158 ? 12.780 39.601 -22.395 1.00 29.14 158 CYS A CA 1
ATOM 1313 C C . CYS A 1 158 ? 12.652 41.123 -22.486 1.00 29.14 158 CYS A C 1
ATOM 1315 O O . CYS A 1 158 ? 13.042 41.827 -21.558 1.00 29.14 158 CYS A O 1
ATOM 1317 N N . GLY A 1 159 ? 12.208 41.616 -23.643 1.00 31.38 159 GLY A N 1
ATOM 1318 C CA . GLY A 1 159 ? 11.835 43.013 -23.801 1.00 31.38 159 GLY A CA 1
ATOM 1319 C C . GLY A 1 159 ? 10.696 43.341 -22.844 1.00 31.38 159 GLY A C 1
ATOM 1320 O O . GLY A 1 159 ? 9.685 42.637 -22.798 1.00 31.38 159 GLY A O 1
ATOM 1321 N N . GLU A 1 160 ? 10.887 44.397 -22.062 1.00 29.92 160 GLU A N 1
ATOM 1322 C CA . GLU A 1 160 ? 9.791 45.137 -21.457 1.00 29.92 160 GLU A CA 1
ATOM 1323 C C . GLU A 1 160 ? 8.810 45.560 -22.555 1.00 29.92 160 GLU A C 1
ATOM 1325 O O . GLU A 1 160 ? 9.198 45.867 -23.685 1.00 29.92 160 GLU A O 1
ATOM 1330 N N . ASN A 1 161 ? 7.525 45.548 -22.213 1.00 31.84 161 ASN A N 1
ATOM 1331 C CA . ASN A 1 161 ? 6.444 45.981 -23.083 1.00 31.84 161 ASN A CA 1
ATOM 1332 C C . ASN A 1 16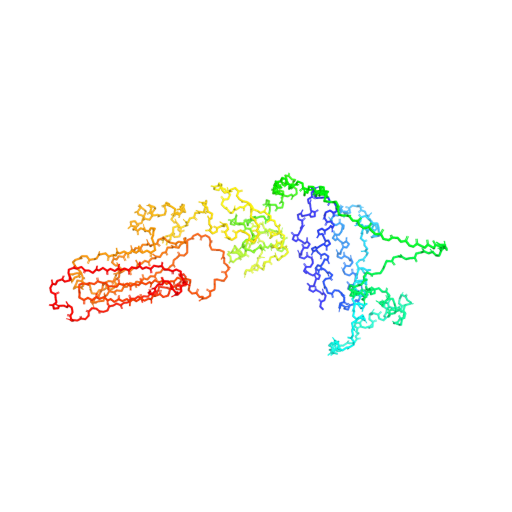1 ? 6.755 47.342 -23.725 1.00 31.84 161 ASN A C 1
ATOM 1334 O O . ASN A 1 161 ? 6.670 48.376 -23.069 1.00 31.84 161 ASN A O 1
ATOM 1338 N N . SER A 1 162 ? 6.995 47.355 -25.031 1.00 27.98 162 SER A N 1
ATOM 1339 C CA . SER A 1 162 ? 6.613 48.483 -25.870 1.00 27.98 162 SER A CA 1
ATOM 1340 C C . SER A 1 162 ? 6.261 47.971 -27.259 1.00 27.98 162 SER A C 1
ATOM 1342 O O . SER A 1 162 ? 7.023 47.285 -27.937 1.00 27.98 162 SER A O 1
ATOM 1344 N N . VAL A 1 163 ? 5.018 48.242 -27.626 1.00 26.27 163 VAL A N 1
ATOM 1345 C CA . VAL A 1 163 ? 4.495 48.086 -28.973 1.00 26.27 163 VAL A CA 1
ATOM 1346 C C . VAL A 1 163 ? 5.190 49.123 -29.848 1.00 26.27 163 VAL A C 1
ATOM 1348 O O . VAL A 1 163 ? 5.034 50.313 -29.589 1.00 26.27 163 VAL A O 1
ATOM 1351 N N . THR A 1 164 ? 5.857 48.691 -30.918 1.00 23.70 164 THR A N 1
ATOM 1352 C CA . THR A 1 164 ? 6.051 49.552 -32.089 1.00 23.70 164 THR A CA 1
ATOM 1353 C C . THR A 1 164 ? 5.811 48.750 -33.358 1.00 23.70 164 THR A C 1
ATOM 1355 O O . THR A 1 164 ? 6.373 47.681 -33.585 1.00 23.70 164 THR A O 1
ATOM 1358 N N . ILE A 1 165 ? 4.871 49.280 -34.125 1.00 27.47 165 ILE A N 1
ATOM 1359 C CA . ILE A 1 165 ? 4.236 48.731 -35.312 1.00 27.47 165 ILE A CA 1
ATOM 1360 C C . ILE A 1 165 ? 5.200 48.773 -36.508 1.00 27.47 165 ILE A C 1
ATOM 1362 O O . ILE A 1 165 ? 6.066 49.641 -36.601 1.00 27.47 165 ILE A O 1
ATOM 1366 N N . LEU A 1 166 ? 5.007 47.816 -37.419 1.00 29.70 166 LEU A N 1
ATOM 1367 C CA . LEU A 1 166 ? 5.544 47.779 -38.780 1.00 29.70 166 LEU A CA 1
ATOM 1368 C C . LEU A 1 166 ? 5.434 49.135 -39.492 1.00 29.70 166 LEU A C 1
ATOM 1370 O O . LEU A 1 166 ? 4.349 49.702 -39.579 1.00 29.70 166 LEU A O 1
ATOM 1374 N N . ALA A 1 167 ? 6.513 49.567 -40.133 1.00 26.02 167 ALA A N 1
ATOM 1375 C CA . ALA A 1 167 ? 6.416 50.462 -41.276 1.00 26.02 167 ALA A CA 1
ATOM 1376 C C . ALA A 1 167 ? 7.394 49.995 -42.352 1.00 26.02 167 ALA A C 1
ATOM 1378 O O . ALA A 1 167 ? 8.603 50.200 -42.261 1.00 26.02 167 ALA A O 1
ATOM 1379 N N . ASP A 1 168 ? 6.833 49.342 -43.365 1.00 28.75 168 ASP A N 1
ATOM 1380 C CA . ASP A 1 168 ? 7.427 49.261 -44.687 1.00 28.75 168 ASP A CA 1
ATOM 1381 C C . ASP A 1 168 ? 6.901 50.454 -45.500 1.00 28.75 168 ASP A C 1
ATOM 1383 O O . ASP A 1 168 ? 5.704 50.725 -45.506 1.00 28.75 168 ASP A O 1
ATOM 1387 N N . LYS A 1 169 ? 7.818 51.081 -46.238 1.00 30.25 169 LYS A N 1
ATOM 1388 C CA . LYS A 1 169 ? 7.606 51.888 -47.452 1.00 30.25 169 LYS A CA 1
ATOM 1389 C C . LYS A 1 169 ? 6.911 53.258 -47.349 1.00 30.25 169 LYS A C 1
ATOM 1391 O O . LYS A 1 169 ? 5.713 53.415 -47.170 1.00 30.25 169 LYS A O 1
ATOM 1396 N N . LYS A 1 170 ? 7.755 54.233 -47.674 1.00 30.42 170 LYS A N 1
ATOM 1397 C CA . LYS A 1 170 ? 7.529 55.527 -48.322 1.00 30.42 170 LYS A CA 1
ATOM 1398 C C . LYS A 1 170 ? 6.536 55.447 -49.499 1.00 30.42 170 LYS A C 1
ATOM 1400 O O . LYS A 1 170 ? 6.841 54.727 -50.448 1.00 30.42 170 LYS A O 1
ATOM 1405 N N . ILE A 1 171 ? 5.446 56.220 -49.460 1.00 29.06 171 ILE A N 1
ATOM 1406 C CA . ILE A 1 171 ? 4.781 56.860 -50.615 1.00 29.06 171 ILE A CA 1
ATOM 1407 C C . ILE A 1 171 ? 4.213 58.201 -50.118 1.00 29.06 171 ILE A C 1
ATOM 1409 O O . ILE A 1 171 ? 3.682 58.271 -49.011 1.00 29.06 171 ILE A O 1
ATOM 1413 N N . ASP A 1 172 ? 4.428 59.237 -50.922 1.00 29.45 172 ASP A N 1
ATOM 1414 C CA . ASP A 1 172 ? 4.062 60.638 -50.725 1.00 29.45 172 ASP A CA 1
ATOM 1415 C C . ASP A 1 172 ? 2.543 60.909 -50.867 1.00 29.45 172 ASP A C 1
ATOM 1417 O O . ASP A 1 172 ? 1.806 60.065 -51.375 1.00 29.45 172 ASP A O 1
ATOM 1421 N N . ASP A 1 173 ? 2.143 62.114 -50.437 1.00 27.06 173 ASP A N 1
ATOM 1422 C CA . ASP A 1 173 ? 1.036 62.964 -50.932 1.00 27.06 173 ASP A CA 1
ATOM 1423 C C . ASP A 1 173 ? -0.030 63.443 -49.913 1.00 27.06 173 ASP A C 1
ATOM 1425 O O . ASP A 1 173 ? -0.838 62.696 -49.369 1.00 27.06 173 ASP A O 1
ATOM 1429 N N . ASP A 1 174 ? 0.033 64.765 -49.714 1.00 26.09 174 ASP A N 1
ATOM 1430 C CA . ASP A 1 174 ? -1.013 65.796 -49.677 1.00 26.09 174 ASP A CA 1
ATOM 1431 C C . ASP A 1 174 ? -2.217 65.801 -48.699 1.00 26.09 174 ASP A C 1
ATOM 1433 O O . ASP A 1 174 ? -3.176 65.047 -48.794 1.00 26.09 174 ASP A O 1
ATOM 1437 N N . SER A 1 175 ? -2.203 66.870 -47.885 1.00 30.19 175 SER A N 1
ATOM 1438 C CA . SER A 1 175 ? -3.249 67.901 -47.734 1.00 30.19 175 SER A CA 1
ATOM 1439 C C . SER A 1 175 ? -4.610 67.639 -47.034 1.00 30.19 175 SER A C 1
ATOM 1441 O O . SER A 1 175 ? -5.505 66.966 -47.521 1.00 30.19 175 SER A O 1
ATOM 1443 N N . SER A 1 176 ? -4.782 68.432 -45.960 1.00 28.66 176 SER A N 1
ATOM 1444 C CA . SER A 1 176 ? -5.959 69.211 -45.504 1.00 28.66 176 SER A CA 1
ATOM 1445 C C . SER A 1 176 ? -7.141 68.586 -44.725 1.00 28.66 176 SER A C 1
ATOM 1447 O O . SER A 1 176 ? -7.922 67.805 -45.250 1.00 28.66 176 SER A O 1
ATOM 1449 N N . SER A 1 177 ? -7.301 69.133 -43.505 1.00 28.77 177 SER A N 1
ATOM 1450 C CA . SER A 1 177 ? -8.508 69.640 -42.806 1.00 28.77 177 SER A CA 1
ATOM 1451 C C . SER A 1 177 ? -9.787 68.807 -42.658 1.00 28.77 177 SER A C 1
ATOM 1453 O O . SER A 1 177 ? -10.351 68.337 -43.637 1.00 28.77 177 SER A O 1
ATOM 1455 N N . GLY A 1 178 ? -10.369 68.878 -41.451 1.00 26.59 178 GLY A N 1
ATOM 1456 C CA . GLY A 1 178 ? -11.825 68.824 -41.268 1.00 26.59 178 GLY A CA 1
ATOM 1457 C C . GLY A 1 178 ? -12.317 68.011 -40.070 1.00 26.59 178 GLY A C 1
ATOM 1458 O O . GLY A 1 178 ? -12.418 66.798 -40.138 1.00 26.59 178 GLY A O 1
ATOM 1459 N N . GLU A 1 179 ? -12.607 68.731 -38.991 1.00 28.45 179 GLU A N 1
ATOM 1460 C CA . GLU A 1 179 ? -13.673 68.556 -37.992 1.00 28.45 179 GLU A CA 1
ATOM 1461 C C . GLU A 1 179 ? -14.763 67.449 -38.114 1.00 28.45 179 GLU A C 1
ATOM 1463 O O . GLU A 1 179 ? -15.290 67.163 -39.183 1.00 28.45 179 GLU A O 1
ATOM 1468 N N . ASN A 1 180 ? -15.232 67.058 -36.912 1.00 27.58 180 ASN A N 1
ATOM 1469 C CA . ASN A 1 180 ? -16.603 66.698 -36.487 1.00 27.58 180 ASN A CA 1
ATOM 1470 C C . ASN A 1 180 ? -17.077 65.220 -36.410 1.00 27.58 180 ASN A C 1
ATOM 1472 O O . ASN A 1 180 ? -17.389 64.589 -37.407 1.00 27.58 180 ASN A O 1
ATOM 1476 N N . VAL A 1 181 ? -17.289 64.799 -35.146 1.00 25.56 181 VAL A N 1
ATOM 1477 C CA . VAL A 1 181 ? -18.567 64.330 -34.549 1.00 25.56 181 VAL A CA 1
ATOM 1478 C C . VAL A 1 181 ? -19.072 62.884 -34.795 1.00 25.56 181 VAL A C 1
ATOM 1480 O O . VAL A 1 181 ? -19.018 62.333 -35.883 1.00 25.56 181 VAL A O 1
ATOM 1483 N N . GLU A 1 182 ? -19.656 62.367 -33.700 1.00 24.48 182 GLU A N 1
ATOM 1484 C CA . GLU A 1 182 ? -20.728 61.364 -33.546 1.00 24.48 182 GLU A CA 1
ATOM 1485 C C . GLU A 1 182 ? -20.412 59.900 -33.178 1.00 24.48 182 GLU A C 1
ATOM 1487 O O . GLU A 1 182 ? -19.674 59.161 -33.822 1.00 24.48 182 GLU A O 1
ATOM 1492 N N . ILE A 1 183 ? -21.037 59.523 -32.057 1.00 38.62 183 ILE A N 1
ATOM 1493 C CA . ILE A 1 183 ? -21.110 58.219 -31.406 1.00 38.62 183 ILE A CA 1
ATOM 1494 C C . ILE A 1 183 ? -22.344 57.506 -31.968 1.00 38.62 183 ILE A C 1
ATOM 1496 O O . ILE A 1 183 ? -23.437 58.062 -31.897 1.00 38.62 183 ILE A O 1
ATOM 1500 N N . GLU A 1 184 ? -22.201 56.255 -32.407 1.00 27.61 184 GLU A N 1
ATOM 1501 C CA . GLU A 1 184 ? -23.320 55.310 -32.485 1.00 27.61 184 GLU A CA 1
ATOM 1502 C C . GLU A 1 184 ? -22.982 54.020 -31.725 1.00 27.61 184 GLU A C 1
ATOM 1504 O O . GLU A 1 184 ? -22.056 53.277 -32.058 1.00 27.61 184 GLU A O 1
ATOM 1509 N N . ASP A 1 185 ? -23.775 53.776 -30.682 1.00 36.84 185 ASP A N 1
ATOM 1510 C CA . ASP A 1 185 ? -23.853 52.537 -29.919 1.00 36.84 185 ASP A CA 1
ATOM 1511 C C . ASP A 1 185 ? -24.333 51.381 -30.807 1.00 36.84 185 ASP A C 1
ATOM 1513 O O . ASP A 1 185 ? -25.489 51.322 -31.233 1.00 36.84 185 ASP A O 1
ATOM 1517 N N . LYS A 1 186 ? -23.465 50.387 -31.016 1.00 29.02 186 LYS A N 1
ATOM 1518 C CA . LYS A 1 186 ? -23.883 49.051 -31.451 1.00 29.02 186 LYS A CA 1
ATOM 1519 C C . LYS A 1 186 ? -22.980 47.987 -30.825 1.00 29.02 186 LYS A C 1
ATOM 1521 O O . LYS A 1 186 ? -21.835 47.834 -31.251 1.00 29.02 186 LYS A O 1
ATOM 1526 N N . PRO A 1 187 ? -23.461 47.206 -29.839 1.00 29.56 187 PRO A N 1
ATOM 1527 C CA . PRO A 1 187 ? -22.726 46.047 -29.357 1.00 29.56 187 PRO A CA 1
ATOM 1528 C C . PRO A 1 187 ? -22.648 45.006 -30.478 1.00 29.56 187 PRO A C 1
ATOM 1530 O O . PRO A 1 187 ? -23.648 44.389 -30.850 1.00 29.56 187 PRO A O 1
ATOM 1533 N N . LEU A 1 188 ? -21.454 44.816 -31.038 1.00 29.58 188 LEU A N 1
ATOM 1534 C CA . LEU A 1 188 ? -21.144 43.638 -31.843 1.00 29.58 188 LEU A CA 1
ATOM 1535 C C . LEU A 1 188 ? -21.213 42.391 -30.938 1.00 29.58 188 LEU A C 1
ATOM 1537 O O . LEU A 1 188 ? -20.802 42.461 -29.776 1.00 29.58 188 LEU A O 1
ATOM 1541 N N . PRO A 1 189 ? -21.730 41.248 -31.425 1.00 30.77 189 PRO A N 1
ATOM 1542 C CA . PRO A 1 189 ? -21.911 40.067 -30.596 1.00 30.77 189 PRO A CA 1
ATOM 1543 C C . PRO A 1 189 ? -20.547 39.537 -30.156 1.00 30.77 189 PRO A C 1
ATOM 1545 O O . PRO A 1 189 ? -19.686 39.250 -30.990 1.00 30.77 189 PRO A O 1
ATOM 1548 N N . LEU A 1 190 ? -20.365 39.366 -28.845 1.00 35.62 190 LEU A N 1
ATOM 1549 C CA . LEU A 1 190 ? -19.265 38.564 -28.323 1.00 35.62 190 LEU A CA 1
ATOM 1550 C C . LEU A 1 190 ? -19.348 37.167 -28.962 1.00 35.62 190 LEU A C 1
ATOM 1552 O O . LEU A 1 190 ? -20.433 36.572 -28.960 1.00 35.62 190 LEU A O 1
ATOM 1556 N N . PRO A 1 191 ? -18.245 36.618 -29.502 1.00 33.94 191 PRO A N 1
ATOM 1557 C CA . PRO A 1 191 ? -18.235 35.230 -29.926 1.00 33.94 191 PRO A CA 1
ATOM 1558 C C . PRO A 1 191 ? -18.580 34.376 -28.707 1.00 33.94 191 PRO A C 1
ATOM 1560 O O . PRO A 1 191 ? -17.977 34.530 -27.641 1.00 33.94 191 PRO A O 1
ATOM 1563 N N . ALA A 1 192 ? -19.591 33.518 -28.856 1.00 38.75 192 ALA A N 1
ATOM 1564 C CA . ALA A 1 192 ? -20.007 32.608 -27.803 1.00 38.75 192 ALA A CA 1
ATOM 1565 C C . ALA A 1 192 ? -18.771 31.869 -27.261 1.00 38.75 192 ALA A C 1
ATOM 1567 O O . ALA A 1 192 ? -17.954 31.397 -28.064 1.00 38.75 192 ALA A O 1
ATOM 1568 N N . PRO A 1 193 ? -18.606 31.761 -25.928 1.00 43.28 193 PRO A N 1
ATOM 1569 C CA . PRO A 1 193 ? -17.573 30.902 -25.382 1.00 43.28 193 PRO A CA 1
ATOM 1570 C C . PRO A 1 193 ? -17.766 29.510 -25.992 1.00 43.28 193 PRO A C 1
ATOM 1572 O O . PRO A 1 193 ? -18.915 29.068 -26.131 1.00 43.28 193 PRO A O 1
ATOM 1575 N N . PRO A 1 194 ? -16.679 28.834 -26.405 1.00 38.97 194 PRO A N 1
ATOM 1576 C CA . PRO A 1 194 ? -16.795 27.511 -26.992 1.00 38.97 194 PRO A CA 1
ATOM 1577 C C . PRO A 1 194 ? -17.621 26.644 -26.039 1.00 38.97 194 PRO A C 1
ATOM 1579 O O . PRO A 1 194 ? -17.408 26.734 -24.823 1.00 38.97 194 PRO A O 1
ATOM 1582 N N . PRO A 1 195 ? -18.589 25.861 -26.552 1.00 35.16 195 PRO A N 1
ATOM 1583 C CA . PRO A 1 195 ? -19.459 25.073 -25.701 1.00 35.16 195 PRO A CA 1
ATOM 1584 C C . PRO A 1 195 ? -18.584 24.254 -24.764 1.00 35.16 195 PRO A C 1
ATOM 1586 O O . PRO A 1 195 ? -17.666 23.560 -25.214 1.00 35.16 195 PRO A O 1
ATOM 1589 N N . LEU A 1 196 ? -18.842 24.406 -23.459 1.00 45.78 196 LEU A N 1
ATOM 1590 C CA . LEU A 1 196 ? -18.231 23.594 -22.419 1.00 45.78 196 LEU A CA 1
ATOM 1591 C C . LEU A 1 196 ? -18.297 22.153 -22.899 1.00 45.78 196 LEU A C 1
ATOM 1593 O O . LEU A 1 196 ? -19.385 21.615 -23.118 1.00 45.78 196 LEU A O 1
ATOM 1597 N N . ALA A 1 197 ? -17.117 21.578 -23.135 1.00 33.75 197 ALA A N 1
ATOM 1598 C CA . ALA A 1 197 ? -17.009 20.192 -23.529 1.00 33.75 197 ALA A CA 1
ATOM 1599 C C . ALA A 1 197 ? -17.866 19.369 -22.554 1.00 33.75 197 ALA A C 1
ATOM 1601 O O . ALA A 1 197 ? -17.780 19.604 -21.340 1.00 33.75 197 ALA A O 1
ATOM 1602 N N . PRO A 1 198 ? -18.704 18.444 -23.052 1.00 34.25 198 PRO A N 1
ATOM 1603 C CA . PRO A 1 198 ? -19.469 17.572 -22.177 1.00 34.25 198 PRO A CA 1
ATOM 1604 C C . PRO A 1 198 ? -18.494 16.898 -21.204 1.00 34.25 198 PRO A C 1
ATOM 1606 O O . PRO A 1 198 ? -17.341 16.654 -21.589 1.00 34.25 198 PRO A O 1
ATOM 1609 N N . PRO A 1 199 ? -18.912 16.640 -19.950 1.00 34.06 199 PRO A N 1
ATOM 1610 C CA . PRO A 1 199 ? -18.029 16.107 -18.923 1.00 34.06 199 PRO A CA 1
ATOM 1611 C C . PRO A 1 199 ? -17.322 14.891 -19.504 1.00 34.06 199 PRO A C 1
ATOM 1613 O O . PRO A 1 199 ? -17.968 13.921 -19.900 1.00 34.06 199 PRO A O 1
ATOM 1616 N N . GLN A 1 200 ? -16.001 15.004 -19.654 1.00 33.84 200 GLN A N 1
ATOM 1617 C CA . GLN A 1 200 ? -15.192 13.960 -20.257 1.00 33.84 200 GLN A CA 1
ATOM 1618 C C . GLN A 1 200 ? -15.451 12.680 -19.468 1.00 33.84 200 GLN A C 1
ATOM 1620 O O . GLN A 1 200 ? -15.063 12.571 -18.306 1.00 33.84 200 GLN A O 1
ATOM 1625 N N . SER A 1 201 ? -16.118 11.713 -20.093 1.00 34.31 201 SER A N 1
ATOM 1626 C CA . SER A 1 201 ? -16.158 10.342 -19.608 1.00 34.31 201 SER A CA 1
ATOM 1627 C C . SER A 1 201 ? -14.712 9.903 -19.362 1.00 34.31 201 SER A C 1
ATOM 1629 O O . SER A 1 201 ? -13.897 9.888 -20.287 1.00 34.31 201 SER A O 1
ATOM 1631 N N . HIS A 1 202 ? -14.377 9.652 -18.097 1.00 43.44 202 HIS A N 1
ATOM 1632 C CA . HIS A 1 202 ? -13.007 9.495 -17.620 1.00 43.44 202 HIS A CA 1
ATOM 1633 C C . HIS A 1 202 ? -12.204 8.416 -18.385 1.00 43.44 202 HIS A C 1
ATOM 1635 O O . HIS A 1 202 ? -12.754 7.375 -18.745 1.00 43.44 202 HIS A O 1
ATOM 1641 N N . PRO A 1 203 ? -10.871 8.571 -18.535 1.00 42.62 203 PRO A N 1
ATOM 1642 C CA . PRO A 1 203 ? -9.983 7.624 -19.229 1.00 42.62 203 PRO A CA 1
ATOM 1643 C C . PRO A 1 203 ? -9.733 6.295 -18.474 1.00 42.62 203 PRO A C 1
ATOM 1645 O O . PRO A 1 203 ? -8.732 5.621 -18.708 1.00 42.62 203 PRO A O 1
ATOM 1648 N N . ALA A 1 204 ? -10.619 5.897 -17.555 1.00 51.47 204 ALA A N 1
ATOM 1649 C CA . ALA A 1 204 ? -10.459 4.716 -16.700 1.00 51.47 204 ALA A CA 1
ATOM 1650 C C . ALA A 1 204 ? -10.843 3.382 -17.376 1.00 51.47 204 ALA A C 1
ATOM 1652 O O . ALA A 1 204 ? -10.681 2.326 -16.773 1.00 51.47 204 ALA A O 1
ATOM 1653 N N . GLN A 1 205 ? -11.321 3.397 -18.624 1.00 58.84 205 GLN A N 1
ATOM 1654 C CA . GLN A 1 205 ? -11.820 2.202 -19.321 1.00 58.84 205 GLN A CA 1
ATOM 1655 C C . GLN A 1 205 ? -11.004 1.877 -20.578 1.00 58.84 205 GLN A C 1
ATOM 1657 O O . GLN A 1 205 ? -11.533 1.672 -21.668 1.00 58.84 205 GLN A O 1
ATOM 1662 N N . CYS A 1 206 ? -9.679 1.818 -20.446 1.00 66.25 206 CYS A N 1
ATOM 1663 C CA . CYS A 1 206 ? -8.858 1.224 -21.495 1.00 66.25 206 CYS A CA 1
ATOM 1664 C C . CYS A 1 206 ? -8.969 -0.307 -21.423 1.00 66.25 206 CYS A C 1
ATOM 1666 O O . CYS A 1 206 ? -8.282 -0.943 -20.628 1.00 66.25 206 CYS A O 1
ATOM 1668 N N . ALA A 1 207 ? -9.797 -0.905 -22.281 1.00 70.44 207 ALA A N 1
ATOM 1669 C CA . ALA A 1 207 ? -9.971 -2.360 -22.379 1.00 70.44 207 ALA A CA 1
ATOM 1670 C C . ALA A 1 207 ? -8.840 -3.069 -23.159 1.00 70.44 207 ALA A C 1
ATOM 1672 O O . ALA A 1 207 ? -8.999 -4.199 -23.620 1.00 70.44 207 ALA A O 1
ATOM 1673 N N . CYS A 1 208 ? -7.693 -2.412 -23.375 1.00 80.50 208 CYS A N 1
ATOM 1674 C CA . CYS A 1 208 ? -6.604 -3.044 -24.109 1.00 80.50 208 CYS A CA 1
ATOM 1675 C C . CYS A 1 208 ? -5.880 -4.071 -23.227 1.00 80.50 208 CYS A C 1
ATOM 1677 O O . CYS A 1 208 ? -5.588 -3.814 -22.058 1.00 80.50 208 CYS A O 1
ATOM 1679 N N . ALA A 1 209 ? -5.492 -5.200 -23.826 1.00 75.50 209 ALA A N 1
ATOM 1680 C CA . ALA A 1 209 ? -4.801 -6.290 -23.133 1.00 75.50 209 ALA A CA 1
ATOM 1681 C C . ALA A 1 209 ? -3.524 -5.846 -22.386 1.00 75.50 209 ALA A C 1
ATOM 1683 O O . ALA A 1 209 ? -3.109 -6.481 -21.423 1.00 75.50 209 ALA A O 1
ATOM 1684 N N . ASN A 1 210 ? -2.890 -4.743 -22.805 1.00 69.38 210 ASN A N 1
ATOM 1685 C CA . ASN A 1 210 ? -1.712 -4.205 -22.121 1.00 69.38 210 ASN A CA 1
ATOM 1686 C C . ASN A 1 210 ? -2.058 -3.535 -20.786 1.00 69.38 210 ASN A C 1
ATOM 1688 O O . ASN A 1 210 ? -1.299 -3.671 -19.830 1.00 69.38 210 ASN A O 1
ATOM 1692 N N . CYS A 1 211 ? -3.165 -2.793 -20.728 1.00 75.44 211 CYS A N 1
ATOM 1693 C CA . CYS A 1 211 ? -3.633 -2.179 -19.489 1.00 75.44 211 CYS A CA 1
ATOM 1694 C C . CYS A 1 211 ? -4.118 -3.256 -18.524 1.00 75.44 211 CYS A C 1
ATOM 1696 O O . CYS A 1 211 ? -3.735 -3.222 -17.359 1.00 75.44 211 CYS A O 1
ATOM 1698 N N . ASP A 1 212 ? -4.850 -4.246 -19.033 1.00 75.25 212 ASP A N 1
ATOM 1699 C CA . ASP A 1 212 ? -5.342 -5.367 -18.235 1.00 75.25 212 ASP A CA 1
ATOM 1700 C C . ASP A 1 212 ? -4.191 -6.179 -17.613 1.00 75.25 212 ASP A C 1
ATOM 1702 O O . ASP A 1 212 ? -4.148 -6.389 -16.404 1.00 75.25 212 ASP A O 1
ATOM 1706 N N . GLU A 1 213 ? -3.152 -6.504 -18.391 1.00 76.31 213 GLU A N 1
ATOM 1707 C CA . GLU A 1 213 ? -1.972 -7.219 -17.882 1.00 76.31 213 GLU A CA 1
ATOM 1708 C C . GLU A 1 213 ? -1.182 -6.400 -16.840 1.00 76.31 213 GLU A C 1
ATOM 1710 O O . GLU A 1 213 ? -0.682 -6.947 -15.852 1.00 76.31 213 GLU A O 1
ATOM 1715 N N . ILE A 1 214 ? -1.047 -5.081 -17.042 1.00 79.19 214 ILE A N 1
ATOM 1716 C CA . ILE A 1 214 ? -0.364 -4.196 -16.083 1.00 79.19 214 ILE A CA 1
ATOM 1717 C C . ILE A 1 214 ? -1.160 -4.109 -14.779 1.00 79.19 214 ILE A C 1
ATOM 1719 O O . ILE A 1 214 ? -0.573 -4.235 -13.703 1.00 79.19 214 ILE A O 1
ATOM 1723 N N . VAL A 1 215 ? -2.477 -3.917 -14.865 1.00 79.75 215 VAL A N 1
ATOM 1724 C CA . VAL A 1 215 ? -3.356 -3.844 -13.696 1.00 79.75 215 VAL A CA 1
ATOM 1725 C C . VAL A 1 215 ? -3.355 -5.190 -12.978 1.00 79.75 215 VAL A C 1
ATOM 1727 O O . VAL A 1 215 ? -3.016 -5.234 -11.801 1.00 79.75 215 VAL A O 1
ATOM 1730 N N . SER A 1 216 ? -3.596 -6.300 -13.670 1.00 76.44 216 SER A N 1
ATOM 1731 C CA . SER A 1 216 ? -3.653 -7.640 -13.074 1.00 76.44 216 SER A CA 1
ATOM 1732 C C . SER A 1 216 ? -2.381 -8.016 -12.299 1.00 76.44 216 SER A C 1
ATOM 1734 O O . SER A 1 216 ? -2.453 -8.598 -11.217 1.00 76.44 216 SER A O 1
ATOM 1736 N N . ARG A 1 217 ? -1.194 -7.640 -12.798 1.00 75.44 217 ARG A N 1
ATOM 1737 C CA . ARG A 1 217 ? 0.082 -8.038 -12.173 1.00 75.44 217 ARG A CA 1
ATOM 1738 C C . ARG A 1 217 ? 0.679 -7.046 -11.188 1.00 75.44 217 ARG A C 1
ATOM 1740 O O . ARG A 1 217 ? 1.481 -7.457 -10.348 1.00 75.44 217 ARG A O 1
ATOM 1747 N N . PHE A 1 218 ? 0.384 -5.757 -11.335 1.00 81.62 218 PHE A N 1
ATOM 1748 C CA . PHE A 1 218 ? 1.063 -4.698 -10.582 1.00 81.62 218 PHE A CA 1
ATOM 1749 C C . PHE A 1 218 ? 0.118 -3.814 -9.768 1.00 81.62 218 PHE A C 1
ATOM 1751 O O . PHE A 1 218 ? 0.602 -2.928 -9.063 1.00 81.62 218 PHE A O 1
ATOM 1758 N N . SER A 1 219 ? -1.197 -4.040 -9.826 1.00 83.25 219 SER A N 1
ATOM 1759 C CA . SER A 1 219 ? -2.145 -3.319 -8.970 1.00 83.25 219 SER A CA 1
ATOM 1760 C C . SER A 1 219 ? -2.210 -3.889 -7.555 1.00 83.25 219 SER A C 1
ATOM 1762 O O . SER A 1 219 ? -2.296 -3.111 -6.609 1.00 83.25 219 SER A O 1
ATOM 1764 N N . GLU A 1 220 ? -2.098 -5.211 -7.390 1.00 87.75 220 GLU A N 1
ATOM 1765 C CA . GLU A 1 220 ? -2.262 -5.915 -6.114 1.00 87.75 220 GLU A CA 1
ATOM 1766 C C . GLU A 1 220 ? -0.989 -6.672 -5.695 1.00 87.75 220 GLU A C 1
ATOM 1768 O O . GLU A 1 220 ? -0.177 -7.127 -6.502 1.00 87.75 220 GLU A O 1
ATOM 1773 N N . CYS A 1 221 ? -0.793 -6.816 -4.387 1.00 89.00 221 CYS A N 1
ATOM 1774 C CA . CYS A 1 221 ? 0.272 -7.617 -3.808 1.00 89.00 221 CYS A CA 1
ATOM 1775 C C . CYS A 1 221 ? -0.010 -9.102 -4.036 1.00 89.00 221 CYS A C 1
ATOM 1777 O O . CYS A 1 221 ? -0.983 -9.623 -3.504 1.00 89.00 221 CYS A O 1
ATOM 1779 N N . GLY A 1 222 ? 0.896 -9.839 -4.680 1.00 85.62 222 GLY A N 1
ATOM 1780 C CA . GLY A 1 222 ? 0.705 -11.276 -4.913 1.00 85.62 222 GLY A CA 1
ATOM 1781 C C . GLY A 1 222 ? 0.764 -12.180 -3.667 1.00 85.62 222 GLY A C 1
ATOM 1782 O O . GLY A 1 222 ? 0.809 -13.395 -3.811 1.00 85.62 222 GLY A O 1
ATOM 1783 N N . ILE A 1 223 ? 0.814 -11.607 -2.457 1.00 87.31 223 ILE A N 1
ATOM 1784 C CA . ILE A 1 223 ? 0.784 -12.336 -1.177 1.00 87.31 223 ILE A CA 1
ATOM 1785 C C . ILE A 1 223 ? -0.496 -12.015 -0.401 1.00 87.31 223 ILE A C 1
ATOM 1787 O O . ILE A 1 223 ? -1.210 -12.926 -0.003 1.00 87.31 223 ILE A O 1
ATOM 1791 N N . CYS A 1 224 ? -0.778 -10.733 -0.154 1.00 85.75 224 CYS A N 1
ATOM 1792 C CA . CYS A 1 224 ? -1.944 -10.315 0.633 1.00 85.75 224 CYS A CA 1
ATOM 1793 C C . CYS A 1 224 ? -3.100 -9.765 -0.209 1.00 85.75 224 CYS A C 1
ATOM 1795 O O . CYS A 1 224 ? -4.105 -9.375 0.367 1.00 85.75 224 CYS A O 1
ATOM 1797 N N . LEU A 1 225 ? -2.949 -9.701 -1.537 1.00 84.56 225 LEU A N 1
ATOM 1798 C CA . LEU A 1 225 ? -3.935 -9.172 -2.492 1.00 84.56 225 LEU A CA 1
ATOM 1799 C C . LEU A 1 225 ? -4.332 -7.707 -2.240 1.00 84.56 225 LEU A C 1
ATOM 1801 O O . LEU A 1 225 ? -5.338 -7.219 -2.737 1.00 84.56 225 LEU A O 1
ATOM 1805 N N . GLU A 1 226 ? -3.513 -6.986 -1.475 1.00 83.50 226 GLU A N 1
ATOM 1806 C CA . GLU A 1 226 ? -3.728 -5.574 -1.165 1.00 83.50 226 GLU A CA 1
ATOM 1807 C C . GLU A 1 226 ? -3.206 -4.671 -2.281 1.00 83.50 226 GLU A C 1
ATOM 1809 O O . GLU A 1 226 ? -2.127 -4.960 -2.815 1.00 83.50 226 GLU A O 1
ATOM 1814 N N . PRO A 1 227 ? -3.875 -3.542 -2.577 1.00 85.62 227 PRO A N 1
ATOM 1815 C CA . PRO A 1 227 ? -3.392 -2.579 -3.556 1.00 85.62 227 PRO A CA 1
ATOM 1816 C C . PRO A 1 227 ? -1.966 -2.093 -3.258 1.00 85.62 227 PRO A C 1
ATOM 1818 O O . PRO A 1 227 ? -1.647 -1.633 -2.159 1.00 85.62 227 PRO A O 1
ATOM 1821 N N . LEU A 1 228 ? -1.087 -2.153 -4.257 1.00 87.50 228 LEU A N 1
ATOM 1822 C CA . LEU A 1 228 ? 0.332 -1.816 -4.107 1.00 87.50 228 LEU A CA 1
ATOM 1823 C C . LEU A 1 228 ? 0.593 -0.310 -3.971 1.00 87.50 228 LEU A C 1
ATOM 1825 O O . LEU A 1 228 ? 1.633 0.073 -3.427 1.00 87.50 228 LEU A O 1
ATOM 1829 N N . GLN A 1 229 ? -0.351 0.535 -4.401 1.00 85.81 229 GLN A N 1
ATOM 1830 C CA . GLN A 1 229 ? -0.244 2.000 -4.376 1.00 85.81 229 GLN A CA 1
ATOM 1831 C C . GLN A 1 229 ? 0.011 2.543 -2.955 1.00 85.81 229 GLN A C 1
ATOM 1833 O O . GLN A 1 229 ? 0.774 3.491 -2.791 1.00 85.81 229 GLN A O 1
ATOM 1838 N N . CYS A 1 230 ? -0.521 1.881 -1.918 1.00 69.94 230 CYS A N 1
ATOM 1839 C CA . CYS A 1 230 ? -0.421 2.311 -0.515 1.00 69.94 230 CYS A CA 1
ATOM 1840 C C . CYS A 1 230 ? 0.691 1.636 0.296 1.00 69.94 230 CYS A C 1
ATOM 1842 O O . CYS A 1 230 ? 0.892 1.976 1.463 1.00 69.94 230 CYS A O 1
ATOM 1844 N N . CYS A 1 231 ? 1.362 0.622 -0.253 1.00 75.81 231 CYS A N 1
ATOM 1845 C CA . CYS A 1 231 ? 2.141 -0.301 0.573 1.00 75.81 231 CYS A CA 1
ATOM 1846 C C . CYS A 1 231 ? 3.602 -0.464 0.160 1.00 75.81 231 CYS A C 1
ATOM 1848 O O . CYS A 1 231 ? 4.285 -1.276 0.783 1.00 75.81 231 CYS A O 1
ATOM 1850 N N . GLY A 1 232 ? 4.093 0.249 -0.860 1.00 85.44 232 GLY A N 1
ATOM 1851 C CA . GLY A 1 232 ? 5.474 0.095 -1.318 1.00 85.44 232 GLY A CA 1
ATOM 1852 C C . GLY A 1 232 ? 5.696 -1.232 -2.042 1.00 85.44 232 GLY A C 1
ATOM 1853 O O . GLY A 1 232 ? 5.962 -2.226 -1.367 1.00 85.44 232 GLY A O 1
ATOM 1854 N N . PRO A 1 233 ? 5.628 -1.313 -3.382 1.00 91.62 233 PRO A N 1
ATOM 1855 C CA . PRO A 1 233 ? 5.863 -2.567 -4.073 1.00 91.62 233 PRO A CA 1
ATOM 1856 C C . PRO A 1 233 ? 7.338 -2.965 -3.958 1.00 91.62 233 PRO A C 1
ATOM 1858 O O . PRO A 1 233 ? 8.239 -2.212 -4.311 1.00 91.62 233 PRO A O 1
ATOM 1861 N N . CYS A 1 234 ? 7.590 -4.170 -3.478 1.00 91.44 234 CYS A N 1
ATOM 1862 C CA . CYS A 1 234 ? 8.852 -4.892 -3.497 1.00 91.44 234 CYS A CA 1
ATOM 1863 C C . CYS A 1 234 ? 8.836 -5.899 -4.651 1.00 91.44 234 CYS A C 1
ATOM 1865 O O . CYS A 1 234 ? 7.777 -6.385 -5.044 1.00 91.44 234 CYS A O 1
ATOM 1867 N N . ALA A 1 235 ? 10.010 -6.241 -5.179 1.00 90.25 235 ALA A N 1
ATOM 1868 C CA . ALA A 1 235 ? 10.125 -7.219 -6.253 1.00 90.25 235 ALA A CA 1
ATOM 1869 C C . ALA A 1 235 ? 11.283 -8.190 -6.015 1.00 90.25 235 ALA A C 1
ATOM 1871 O O . ALA A 1 235 ? 12.330 -7.821 -5.476 1.00 90.25 235 ALA A O 1
ATOM 1872 N N . CYS A 1 236 ? 11.113 -9.438 -6.450 1.00 87.62 236 CYS A N 1
ATOM 1873 C CA . CYS A 1 236 ? 12.164 -10.444 -6.383 1.00 87.62 236 CYS A CA 1
ATOM 1874 C C . CYS A 1 236 ? 13.229 -10.146 -7.431 1.00 87.62 236 CYS A C 1
ATOM 1876 O O . CYS A 1 236 ? 12.937 -10.088 -8.622 1.00 87.62 236 CYS A O 1
ATOM 1878 N N . THR A 1 237 ? 14.486 -10.078 -7.001 1.00 85.12 237 THR A N 1
ATOM 1879 C CA . THR A 1 237 ? 15.639 -9.894 -7.894 1.00 85.12 237 THR A CA 1
ATOM 1880 C C . THR A 1 237 ? 15.876 -11.076 -8.836 1.00 85.12 237 THR A C 1
ATOM 1882 O O . THR A 1 237 ? 16.587 -10.929 -9.824 1.00 85.12 237 THR A O 1
ATOM 1885 N N . TRP A 1 238 ? 15.305 -12.246 -8.531 1.00 82.75 238 TRP A N 1
ATOM 1886 C CA . TRP A 1 238 ? 15.501 -13.482 -9.290 1.00 82.75 238 TRP A CA 1
ATOM 1887 C C . TRP A 1 238 ? 14.396 -13.726 -10.320 1.00 82.75 238 TRP A C 1
ATOM 1889 O O . TRP A 1 238 ? 14.687 -14.003 -11.481 1.00 82.75 238 TRP A O 1
ATOM 1899 N N . CYS A 1 239 ? 13.127 -13.639 -9.904 1.00 84.00 239 CYS A N 1
ATOM 1900 C CA . CYS A 1 239 ? 11.980 -13.972 -10.759 1.00 84.00 239 CYS A CA 1
ATOM 1901 C C . CYS A 1 239 ? 11.077 -12.784 -11.111 1.00 84.00 239 CYS A C 1
ATOM 1903 O O . CYS A 1 239 ? 10.208 -12.934 -11.963 1.00 84.00 23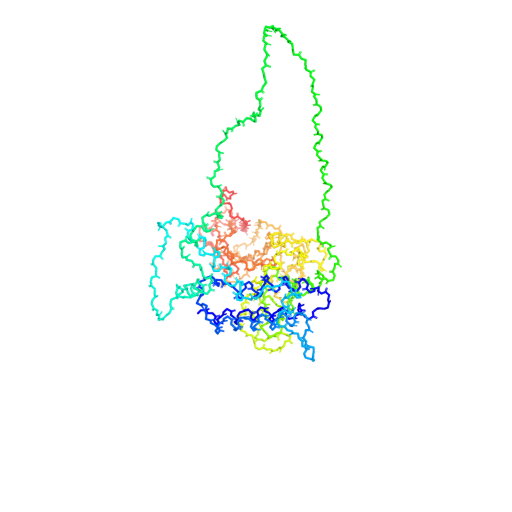9 CYS A O 1
ATOM 1905 N N . GLY A 1 240 ? 11.254 -11.624 -10.472 1.00 84.25 240 GLY A N 1
ATOM 1906 C CA . GLY A 1 240 ? 10.403 -10.455 -10.698 1.00 84.25 240 GLY A CA 1
ATOM 1907 C C . GLY A 1 240 ? 9.015 -10.521 -10.054 1.00 84.25 240 GLY A C 1
ATOM 1908 O O . GLY A 1 240 ? 8.222 -9.619 -10.293 1.00 84.25 240 GLY A O 1
ATOM 1909 N N . GLY A 1 241 ? 8.708 -11.537 -9.235 1.00 87.56 241 GLY A N 1
ATOM 1910 C CA . GLY A 1 241 ? 7.467 -11.565 -8.448 1.00 87.56 241 GLY A CA 1
ATOM 1911 C C . GLY A 1 241 ? 7.343 -10.319 -7.568 1.00 87.56 241 GLY A C 1
ATOM 1912 O O . GLY A 1 241 ? 8.359 -9.849 -7.054 1.00 87.56 241 GLY A O 1
ATOM 1913 N N . VAL A 1 242 ? 6.131 -9.778 -7.421 1.00 89.62 242 VAL A N 1
ATOM 1914 C CA . VAL A 1 242 ? 5.869 -8.484 -6.770 1.00 89.62 242 VAL A CA 1
ATOM 1915 C C . VAL A 1 242 ? 5.002 -8.667 -5.528 1.00 89.62 242 VAL A C 1
ATOM 1917 O O . VAL A 1 242 ? 4.009 -9.389 -5.544 1.00 89.62 242 VAL A O 1
ATOM 1920 N N . TRP A 1 243 ? 5.370 -8.001 -4.438 1.00 91.38 243 TRP A N 1
ATOM 1921 C CA . TRP A 1 243 ? 4.624 -7.995 -3.176 1.00 91.38 243 TRP A CA 1
ATOM 1922 C C . TRP A 1 243 ? 4.737 -6.632 -2.494 1.00 91.38 243 TRP A C 1
ATOM 1924 O O . TRP A 1 243 ? 5.493 -5.784 -2.939 1.00 91.38 243 TRP A O 1
ATOM 1934 N N . CYS A 1 244 ? 4.013 -6.392 -1.406 1.00 90.75 244 CYS A N 1
ATOM 1935 C CA . CYS A 1 244 ? 4.079 -5.125 -0.680 1.00 90.75 244 CYS A CA 1
ATOM 1936 C C . CYS A 1 244 ? 5.153 -5.109 0.421 1.00 90.75 244 CYS A C 1
ATOM 1938 O O . CYS A 1 244 ? 5.542 -6.155 0.950 1.00 90.75 244 CYS A O 1
ATOM 1940 N N . ALA A 1 245 ? 5.583 -3.922 0.857 1.00 89.00 245 ALA A N 1
ATOM 1941 C CA . ALA A 1 245 ? 6.589 -3.767 1.908 1.00 89.00 245 ALA A CA 1
ATOM 1942 C C . ALA A 1 245 ? 6.168 -4.411 3.240 1.00 89.00 245 ALA A C 1
ATOM 1944 O O . ALA A 1 245 ? 7.023 -4.887 3.985 1.00 89.00 245 ALA A O 1
ATOM 1945 N N . ARG A 1 246 ? 4.860 -4.505 3.525 1.00 86.69 246 ARG A N 1
ATOM 1946 C CA . ARG A 1 246 ? 4.341 -5.197 4.720 1.00 86.69 246 ARG A CA 1
ATOM 1947 C C . ARG A 1 246 ? 4.609 -6.697 4.661 1.00 86.69 246 ARG A C 1
ATOM 1949 O O . ARG A 1 246 ? 5.198 -7.251 5.587 1.00 86.69 246 ARG A O 1
ATOM 1956 N N . CYS A 1 247 ? 4.239 -7.345 3.555 1.00 88.50 247 CYS A N 1
ATOM 1957 C CA . CYS A 1 247 ? 4.537 -8.759 3.332 1.00 88.50 247 CYS A CA 1
ATOM 1958 C C . CYS A 1 247 ? 6.045 -9.013 3.326 1.00 88.50 247 CYS A C 1
ATOM 1960 O O . CYS A 1 247 ? 6.493 -10.016 3.867 1.00 88.50 247 CYS A O 1
ATOM 1962 N N . SER A 1 248 ? 6.830 -8.062 2.813 1.00 89.44 248 SER A N 1
ATOM 1963 C CA . SER A 1 248 ? 8.295 -8.116 2.778 1.00 89.44 248 SER A CA 1
ATOM 1964 C C . SER A 1 248 ? 8.948 -8.306 4.153 1.00 89.44 248 SER A C 1
ATOM 1966 O O . SER A 1 248 ? 10.006 -8.920 4.251 1.00 89.44 248 SER A O 1
ATOM 1968 N N . ARG A 1 249 ? 8.319 -7.815 5.231 1.00 88.12 249 ARG A N 1
ATOM 1969 C CA . ARG A 1 249 ? 8.807 -8.007 6.610 1.00 88.12 249 ARG A CA 1
ATOM 1970 C C . ARG A 1 249 ? 8.555 -9.420 7.144 1.00 88.12 249 ARG A C 1
ATOM 1972 O O . ARG A 1 249 ? 9.201 -9.821 8.102 1.00 88.12 249 ARG A O 1
ATOM 1979 N N . ARG A 1 250 ? 7.604 -10.151 6.556 1.00 86.94 250 ARG A N 1
ATOM 1980 C CA . ARG A 1 250 ? 7.126 -11.458 7.040 1.00 86.94 250 ARG A CA 1
ATOM 1981 C C . ARG A 1 250 ? 7.657 -12.638 6.226 1.00 86.94 250 ARG A C 1
ATOM 1983 O O . ARG A 1 250 ? 7.493 -13.776 6.648 1.00 86.94 250 ARG A O 1
ATOM 1990 N N . VAL A 1 251 ? 8.270 -12.388 5.067 1.00 84.25 251 VAL A N 1
ATOM 1991 C CA . VAL A 1 251 ? 8.736 -13.440 4.152 1.00 84.25 251 VAL A CA 1
ATOM 1992 C C . VAL A 1 251 ? 10.253 -13.412 3.992 1.00 84.25 251 VAL A C 1
ATOM 1994 O O . VAL A 1 251 ? 10.843 -12.397 3.634 1.00 84.25 251 VAL A O 1
ATOM 1997 N N . SER A 1 252 ? 10.892 -14.557 4.231 1.00 86.94 252 SER A N 1
ATOM 1998 C CA . SER A 1 252 ? 12.342 -14.755 4.064 1.00 86.94 252 SER A CA 1
ATOM 1999 C C . SER A 1 252 ? 12.712 -15.408 2.726 1.00 86.94 252 SER A C 1
ATOM 2001 O O . SER A 1 252 ? 13.875 -15.404 2.317 1.00 86.94 252 SER A O 1
ATOM 2003 N N . ARG A 1 253 ? 11.726 -15.957 2.007 1.00 88.94 253 ARG A N 1
ATOM 2004 C CA . ARG A 1 253 ? 11.890 -16.595 0.693 1.00 88.94 253 ARG A CA 1
ATOM 2005 C C . ARG A 1 253 ? 10.812 -16.108 -0.264 1.00 88.94 253 ARG A C 1
ATOM 2007 O O . ARG A 1 253 ? 9.700 -15.784 0.145 1.00 88.94 253 ARG A O 1
ATOM 2014 N N . CYS A 1 254 ? 11.144 -16.052 -1.548 1.00 87.06 254 CYS A N 1
ATOM 2015 C CA . CYS A 1 254 ? 10.207 -15.630 -2.581 1.00 87.06 254 CYS A CA 1
ATOM 2016 C C . CYS A 1 254 ? 9.064 -16.643 -2.738 1.00 87.06 254 CYS A C 1
ATOM 2018 O O . CYS A 1 254 ? 9.331 -17.824 -2.947 1.00 87.06 254 CYS A O 1
ATOM 2020 N N . ALA A 1 255 ? 7.812 -16.173 -2.721 1.00 85.88 255 ALA A N 1
ATOM 2021 C CA . ALA A 1 255 ? 6.628 -17.020 -2.893 1.00 85.88 255 ALA A CA 1
ATOM 2022 C C . ALA A 1 255 ? 6.587 -17.750 -4.252 1.00 85.88 255 ALA A C 1
ATOM 2024 O O . ALA A 1 255 ? 6.045 -18.845 -4.342 1.00 85.88 255 ALA A O 1
ATOM 2025 N N . TRP A 1 256 ? 7.210 -17.182 -5.291 1.00 86.06 256 TRP A N 1
ATOM 2026 C CA . TRP A 1 256 ? 7.205 -17.755 -6.642 1.00 86.06 256 TRP A CA 1
ATOM 2027 C C . TRP A 1 256 ? 8.395 -18.671 -6.920 1.00 86.06 256 TRP A C 1
ATOM 2029 O O . TRP A 1 256 ? 8.218 -19.791 -7.384 1.00 86.06 256 TRP A O 1
ATOM 2039 N N . CYS A 1 257 ? 9.624 -18.212 -6.659 1.00 88.62 257 CYS A N 1
ATOM 2040 C CA . CYS A 1 257 ? 10.830 -18.965 -7.027 1.00 88.62 257 CYS A CA 1
ATOM 2041 C C . CYS A 1 257 ? 11.571 -19.600 -5.847 1.00 88.62 257 CYS A C 1
ATOM 2043 O O . CYS A 1 257 ? 12.618 -20.207 -6.052 1.00 88.62 257 CYS A O 1
ATOM 2045 N N . ARG A 1 258 ? 11.078 -19.432 -4.610 1.00 88.88 258 ARG A N 1
ATOM 2046 C CA . ARG A 1 258 ? 11.689 -19.931 -3.359 1.00 88.88 258 ARG A CA 1
ATOM 2047 C C . ARG A 1 258 ? 13.119 -19.443 -3.081 1.00 88.88 258 ARG A C 1
ATOM 2049 O O . ARG A 1 258 ? 13.728 -19.850 -2.087 1.00 88.88 258 ARG A O 1
ATOM 2056 N N . ALA A 1 259 ? 13.640 -18.536 -3.910 1.00 85.25 259 ALA A N 1
ATOM 2057 C CA . ALA A 1 259 ? 14.944 -17.921 -3.720 1.00 85.25 259 ALA A CA 1
ATOM 2058 C C . ALA A 1 259 ? 14.982 -17.118 -2.407 1.00 85.25 259 ALA A C 1
ATOM 2060 O O . ALA A 1 259 ? 13.960 -16.531 -2.023 1.00 85.25 259 ALA A O 1
ATOM 2061 N N . PRO A 1 260 ? 16.138 -17.074 -1.724 1.00 85.88 260 PRO A N 1
ATOM 2062 C CA . PRO A 1 260 ? 16.293 -16.295 -0.504 1.00 85.88 260 PRO A CA 1
ATOM 2063 C C . PRO A 1 260 ? 16.094 -14.802 -0.790 1.00 85.88 260 PRO A C 1
ATOM 2065 O O . PRO A 1 260 ? 16.575 -14.273 -1.799 1.00 85.88 260 PRO A O 1
ATOM 2068 N N . LEU A 1 261 ? 15.367 -14.129 0.101 1.00 83.31 261 LEU A N 1
ATOM 2069 C CA . LEU A 1 261 ? 15.128 -12.690 0.054 1.00 83.31 261 LEU A CA 1
ATOM 2070 C C . LEU A 1 261 ? 15.885 -11.997 1.187 1.00 83.31 261 LEU A C 1
ATOM 2072 O O . LEU A 1 261 ? 15.995 -12.517 2.293 1.00 83.31 261 LEU A O 1
ATOM 2076 N N . ARG A 1 262 ? 16.362 -10.777 0.927 1.00 76.88 262 ARG A N 1
ATOM 2077 C CA . ARG A 1 262 ? 16.796 -9.868 1.992 1.00 76.88 262 ARG A CA 1
ATOM 2078 C C . ARG A 1 262 ? 15.538 -9.349 2.686 1.00 76.88 262 ARG A C 1
ATOM 2080 O O . ARG A 1 262 ? 14.725 -8.736 2.006 1.00 76.88 262 ARG A O 1
ATOM 2087 N N . ALA A 1 263 ? 15.374 -9.591 3.985 1.00 74.69 263 ALA A N 1
ATOM 2088 C CA . ALA A 1 263 ? 14.213 -9.135 4.751 1.00 74.69 263 ALA A CA 1
ATOM 2089 C C . ALA A 1 263 ? 14.589 -7.939 5.658 1.00 74.69 263 ALA A C 1
ATOM 2091 O O . ALA A 1 263 ? 15.565 -8.048 6.401 1.00 74.69 263 ALA A O 1
ATOM 2092 N N . PRO A 1 264 ? 13.852 -6.809 5.618 1.00 78.94 264 PRO A N 1
ATOM 2093 C CA . PRO A 1 264 ? 12.837 -6.468 4.620 1.00 78.94 264 PRO A CA 1
ATOM 2094 C C . PRO A 1 264 ? 13.473 -6.156 3.256 1.00 78.94 264 PRO A C 1
ATOM 2096 O O . PRO A 1 264 ? 14.527 -5.518 3.172 1.00 78.94 264 PRO A O 1
ATOM 2099 N N . ALA A 1 265 ? 12.824 -6.584 2.172 1.00 83.38 265 ALA A N 1
ATOM 2100 C CA . ALA A 1 265 ? 13.295 -6.276 0.826 1.00 83.38 265 ALA A CA 1
ATOM 2101 C C . ALA A 1 265 ? 13.091 -4.782 0.539 1.00 83.38 265 ALA A C 1
ATOM 2103 O O . ALA A 1 265 ? 12.040 -4.237 0.897 1.00 83.38 265 ALA A O 1
ATOM 2104 N N . PRO A 1 266 ? 14.058 -4.110 -0.109 1.00 85.00 266 PRO A N 1
ATOM 2105 C CA . PRO A 1 266 ? 13.918 -2.702 -0.443 1.00 85.00 266 PRO A CA 1
ATOM 2106 C C . PRO A 1 266 ? 12.735 -2.487 -1.407 1.00 85.00 266 PRO A C 1
ATOM 2108 O O . PRO A 1 266 ? 12.528 -3.309 -2.308 1.00 85.00 266 PRO A O 1
ATOM 2111 N N . PRO A 1 267 ? 11.968 -1.391 -1.261 1.00 88.75 267 PRO A N 1
ATOM 2112 C CA . PRO A 1 267 ? 10.925 -1.037 -2.216 1.00 88.75 267 PRO A CA 1
ATOM 2113 C C . PRO A 1 267 ? 11.498 -0.805 -3.618 1.00 88.75 267 PRO A C 1
ATOM 2115 O O . PRO A 1 267 ? 12.543 -0.175 -3.802 1.00 88.75 267 PRO A O 1
ATOM 2118 N N . CYS A 1 268 ? 10.782 -1.279 -4.628 1.00 89.12 268 CYS A N 1
ATOM 2119 C CA . CYS A 1 268 ? 11.046 -1.004 -6.027 1.00 89.12 268 CYS A CA 1
ATOM 2120 C C . CYS A 1 268 ? 10.474 0.373 -6.389 1.00 89.12 268 CYS A C 1
ATOM 2122 O O . CYS A 1 268 ? 9.320 0.499 -6.794 1.00 89.12 268 CYS A O 1
ATOM 2124 N N . LEU A 1 269 ? 11.295 1.420 -6.268 1.00 89.12 269 LEU A N 1
ATOM 2125 C CA . LEU A 1 269 ? 10.876 2.802 -6.545 1.00 89.12 269 LEU A CA 1
ATOM 2126 C C . LEU A 1 269 ? 10.388 3.014 -7.987 1.00 89.12 269 LEU A C 1
ATOM 2128 O O . LEU A 1 269 ? 9.505 3.834 -8.218 1.00 89.12 269 LEU A O 1
ATOM 2132 N N . ALA A 1 270 ? 10.945 2.277 -8.953 1.00 86.31 270 ALA A N 1
ATOM 2133 C CA . ALA A 1 270 ? 10.492 2.336 -10.342 1.00 86.31 270 ALA A CA 1
ATOM 2134 C C . ALA A 1 270 ? 9.045 1.840 -10.476 1.00 86.31 270 ALA A C 1
ATOM 2136 O O . ALA A 1 270 ? 8.225 2.490 -11.118 1.00 86.31 270 ALA A O 1
ATOM 2137 N N . LEU A 1 271 ? 8.723 0.726 -9.813 1.00 87.88 271 LEU A N 1
ATOM 2138 C CA . LEU A 1 271 ? 7.372 0.180 -9.810 1.00 87.88 271 LEU A CA 1
ATOM 2139 C C . LEU A 1 271 ? 6.417 1.043 -8.983 1.00 87.88 271 LEU A C 1
ATOM 2141 O O . LEU A 1 271 ? 5.287 1.247 -9.398 1.00 87.88 271 LEU A O 1
ATOM 2145 N N . GLN A 1 272 ? 6.878 1.617 -7.868 1.00 89.69 272 GLN A N 1
ATOM 2146 C CA . GLN A 1 272 ? 6.076 2.562 -7.087 1.00 89.69 272 GLN A CA 1
ATOM 2147 C C . GLN A 1 272 ? 5.634 3.763 -7.928 1.00 89.69 272 GLN A C 1
ATOM 2149 O O . GLN A 1 272 ? 4.473 4.147 -7.854 1.00 89.69 272 GLN A O 1
ATOM 2154 N N . ARG A 1 273 ? 6.540 4.352 -8.722 1.00 87.88 273 ARG A N 1
ATOM 2155 C CA . ARG A 1 273 ? 6.203 5.471 -9.617 1.00 87.88 273 ARG A CA 1
ATOM 2156 C C . ARG A 1 273 ? 5.145 5.058 -10.634 1.00 87.88 273 ARG A C 1
ATOM 2158 O O . ARG A 1 273 ? 4.120 5.712 -10.718 1.00 87.88 273 ARG A O 1
ATOM 2165 N N . LEU A 1 274 ? 5.357 3.922 -11.304 1.00 86.00 274 LEU A N 1
ATOM 2166 C CA . LEU A 1 274 ? 4.393 3.391 -12.267 1.00 86.00 274 LEU A CA 1
ATOM 2167 C C . LEU A 1 274 ? 3.010 3.190 -11.635 1.00 86.00 274 LEU A C 1
ATOM 2169 O O . LEU A 1 274 ? 2.025 3.654 -12.185 1.00 86.00 274 LEU A O 1
ATOM 2173 N N . VAL A 1 275 ? 2.937 2.522 -10.482 1.00 87.31 275 VAL A N 1
ATOM 2174 C CA . VAL A 1 275 ? 1.670 2.244 -9.788 1.00 87.31 275 VAL A CA 1
ATOM 2175 C C . VAL A 1 275 ? 0.998 3.532 -9.300 1.00 87.31 275 VAL A C 1
ATOM 2177 O O . VAL A 1 275 ? -0.226 3.616 -9.288 1.00 87.31 275 VAL A O 1
ATOM 2180 N N . ASN A 1 276 ? 1.770 4.554 -8.924 1.00 87.62 276 ASN A N 1
ATOM 2181 C CA . ASN A 1 276 ? 1.216 5.834 -8.484 1.00 87.62 276 ASN A CA 1
ATOM 2182 C C . ASN A 1 276 ? 0.568 6.640 -9.611 1.00 87.62 276 ASN A C 1
ATOM 2184 O O . ASN A 1 276 ? -0.387 7.363 -9.336 1.00 87.62 276 ASN A O 1
ATOM 2188 N N . ASP A 1 277 ? 1.042 6.472 -10.844 1.00 86.06 277 ASP A N 1
ATOM 2189 C CA . ASP A 1 277 ? 0.490 7.140 -12.025 1.00 86.06 277 ASP A CA 1
ATOM 2190 C C . ASP A 1 277 ? -0.795 6.457 -12.542 1.00 86.06 277 ASP A C 1
ATOM 2192 O O . ASP A 1 277 ? -1.488 7.003 -13.400 1.00 86.06 277 ASP A O 1
ATOM 2196 N N . LEU A 1 278 ? -1.132 5.262 -12.035 1.00 85.25 278 LEU A N 1
ATOM 2197 C CA . LEU A 1 278 ? -2.335 4.526 -12.423 1.00 85.25 278 LEU A CA 1
ATOM 2198 C C . LEU A 1 278 ? -3.559 4.943 -11.593 1.00 85.25 278 LEU A C 1
ATOM 2200 O O . LEU A 1 278 ? -3.497 5.092 -10.369 1.00 85.25 278 LEU A O 1
ATOM 2204 N N . MET A 1 279 ? -4.702 5.031 -12.274 1.00 86.69 279 MET A N 1
ATOM 2205 C CA . MET A 1 279 ? -6.032 5.000 -11.662 1.00 86.69 279 MET A CA 1
ATOM 2206 C C . MET A 1 279 ? -6.387 3.541 -11.382 1.00 86.69 279 MET A C 1
ATOM 2208 O O . MET A 1 279 ? -6.569 2.756 -12.311 1.00 86.69 279 MET A O 1
ATOM 2212 N N . LEU A 1 280 ? -6.448 3.164 -10.110 1.00 85.81 280 LEU A N 1
ATOM 2213 C CA . LEU A 1 280 ? -6.694 1.785 -9.689 1.00 85.81 280 LEU A CA 1
ATOM 2214 C C . LEU A 1 280 ? -7.988 1.709 -8.869 1.00 85.81 280 LEU A C 1
ATOM 2216 O O . LEU A 1 280 ? -8.299 2.670 -8.161 1.00 85.81 280 LEU A O 1
ATOM 2220 N N . PRO A 1 281 ? -8.726 0.588 -8.902 1.00 86.19 281 PRO A N 1
ATOM 2221 C CA . PRO A 1 281 ? -9.951 0.447 -8.123 1.00 86.19 281 PRO A CA 1
ATOM 2222 C C . PRO A 1 281 ? -9.679 0.565 -6.615 1.00 86.19 281 PRO A C 1
ATOM 2224 O O . PRO A 1 281 ? -8.572 0.282 -6.129 1.00 86.19 281 PRO A O 1
ATOM 2227 N N . CYS A 1 282 ? -10.687 1.008 -5.864 1.00 86.25 282 CYS A N 1
ATOM 2228 C CA . CYS A 1 282 ? -10.672 0.996 -4.403 1.00 86.25 282 CYS A CA 1
ATOM 2229 C C . CYS A 1 282 ? -10.349 -0.408 -3.873 1.00 86.25 282 CYS A C 1
ATOM 2231 O O . CYS A 1 282 ? -10.790 -1.402 -4.441 1.00 86.25 282 CYS A O 1
ATOM 2233 N N . ARG A 1 283 ? -9.631 -0.520 -2.748 1.00 84.31 283 ARG A N 1
ATOM 2234 C CA . ARG A 1 283 ? -9.387 -1.815 -2.083 1.00 84.31 283 ARG A CA 1
ATOM 2235 C C . ARG A 1 283 ? -10.673 -2.623 -1.854 1.00 84.31 283 ARG A C 1
ATOM 2237 O O . ARG A 1 283 ? -10.658 -3.847 -1.938 1.00 84.31 283 ARG A O 1
ATOM 2244 N N . ASN A 1 284 ? -11.782 -1.940 -1.580 1.00 85.50 284 ASN A N 1
ATOM 2245 C CA . ASN A 1 284 ? -13.076 -2.559 -1.314 1.00 85.50 284 ASN A CA 1
ATOM 2246 C C . ASN A 1 284 ? -13.894 -2.836 -2.592 1.00 85.50 284 ASN A C 1
ATOM 2248 O O . ASN A 1 284 ? -15.101 -3.051 -2.502 1.00 85.50 284 ASN A O 1
ATOM 2252 N N . TYR A 1 285 ? -13.280 -2.863 -3.784 1.00 85.31 285 TYR A N 1
ATOM 2253 C CA . TYR A 1 285 ? -14.014 -3.114 -5.034 1.00 85.31 285 TYR A CA 1
ATOM 2254 C C . TYR A 1 285 ? -14.729 -4.466 -5.054 1.00 85.31 285 TYR A C 1
ATOM 2256 O O . TYR A 1 285 ? -15.879 -4.549 -5.473 1.00 85.31 285 TYR A O 1
ATOM 2264 N N . ARG A 1 286 ? -14.102 -5.518 -4.503 1.00 82.75 286 ARG A N 1
ATOM 2265 C CA . ARG A 1 286 ? -14.722 -6.852 -4.380 1.00 82.75 286 ARG A CA 1
ATOM 2266 C C . ARG A 1 286 ? -15.960 -6.857 -3.480 1.00 82.75 286 ARG A C 1
ATOM 2268 O O . ARG A 1 286 ? -16.716 -7.818 -3.502 1.00 82.75 286 ARG A O 1
ATOM 2275 N N . ARG A 1 287 ? -16.143 -5.806 -2.677 1.00 83.81 287 ARG A N 1
ATOM 2276 C CA . ARG A 1 287 ? -17.284 -5.610 -1.776 1.00 83.81 287 ARG A CA 1
ATOM 2277 C C . ARG A 1 287 ? -18.337 -4.658 -2.346 1.00 83.81 287 ARG A C 1
ATOM 2279 O O . ARG A 1 287 ? -19.312 -4.391 -1.660 1.00 83.81 287 ARG A O 1
ATOM 2286 N N . GLY A 1 288 ? -18.150 -4.150 -3.566 1.00 84.62 288 GLY A N 1
ATOM 2287 C CA . GLY A 1 288 ? -19.119 -3.286 -4.246 1.00 84.62 288 GLY A CA 1
ATOM 2288 C C . GLY A 1 288 ? -18.685 -1.833 -4.432 1.00 84.62 288 GLY A C 1
ATOM 2289 O O . GLY A 1 288 ? -19.433 -1.057 -5.017 1.00 84.62 288 GLY A O 1
ATOM 2290 N N . CYS A 1 289 ? -17.483 -1.437 -3.993 1.00 87.06 289 CYS A N 1
ATOM 2291 C CA . CYS A 1 289 ? -16.994 -0.088 -4.276 1.00 87.06 289 CYS A CA 1
ATOM 2292 C C . CYS A 1 289 ? -16.620 0.072 -5.759 1.00 87.06 289 CYS A C 1
ATOM 2294 O O . CYS A 1 289 ? -15.729 -0.612 -6.256 1.00 87.06 289 CYS A O 1
ATOM 2296 N N . THR A 1 290 ? -17.257 1.011 -6.457 1.00 87.00 290 THR A N 1
ATOM 2297 C CA . THR A 1 290 ? -17.032 1.264 -7.893 1.00 87.00 290 THR A CA 1
ATOM 2298 C C . THR A 1 290 ? -16.019 2.377 -8.175 1.00 87.00 290 THR A C 1
ATOM 2300 O O . THR A 1 290 ? -15.767 2.702 -9.333 1.00 87.00 290 THR A O 1
ATOM 2303 N N . GLU A 1 291 ? -15.438 2.975 -7.134 1.00 87.19 291 GLU A N 1
ATOM 2304 C CA . GLU A 1 291 ? -14.549 4.130 -7.262 1.00 87.19 291 GLU A CA 1
ATOM 2305 C C . GLU A 1 291 ? -13.149 3.746 -7.763 1.00 87.19 291 GLU A C 1
ATOM 2307 O O . GLU A 1 291 ? -12.526 2.788 -7.286 1.00 87.19 291 GLU A O 1
ATOM 2312 N N . TYR A 1 292 ? -12.627 4.556 -8.688 1.00 88.38 292 TYR A N 1
ATOM 2313 C CA . TYR A 1 292 ? -11.257 4.475 -9.198 1.00 88.38 292 TYR A CA 1
ATOM 2314 C C . TYR A 1 292 ? -10.433 5.642 -8.666 1.00 88.38 292 TYR A C 1
ATOM 2316 O O . TYR A 1 292 ? -10.826 6.802 -8.755 1.00 88.38 292 TYR A O 1
ATOM 2324 N N . LEU A 1 293 ? -9.267 5.328 -8.109 1.00 87.94 293 LEU A N 1
ATOM 2325 C CA . LEU A 1 293 ? -8.513 6.244 -7.265 1.00 87.94 293 LEU A CA 1
ATOM 2326 C C . LEU A 1 293 ? -7.077 6.394 -7.763 1.00 87.94 293 LEU A C 1
ATOM 2328 O O . LEU A 1 293 ? -6.422 5.418 -8.142 1.00 87.94 293 LEU A O 1
ATOM 2332 N N . THR A 1 294 ? -6.578 7.626 -7.695 1.00 87.38 294 THR A N 1
ATOM 2333 C CA . THR A 1 294 ? -5.156 7.952 -7.869 1.00 87.38 294 THR A CA 1
ATOM 2334 C C . THR A 1 294 ? -4.416 7.793 -6.543 1.00 87.38 294 THR A C 1
ATOM 2336 O O . THR A 1 294 ? -5.035 7.761 -5.478 1.00 87.38 294 THR A O 1
ATOM 2339 N N . ALA A 1 295 ? -3.081 7.798 -6.568 1.00 84.69 295 ALA A N 1
ATOM 2340 C CA . ALA A 1 295 ? -2.283 7.749 -5.342 1.00 84.69 295 ALA A CA 1
ATOM 2341 C C . ALA A 1 295 ? -2.600 8.901 -4.369 1.00 84.69 295 ALA A C 1
ATOM 2343 O O . ALA A 1 295 ? -2.498 8.720 -3.158 1.00 84.69 295 ALA A O 1
ATOM 2344 N N . ALA A 1 296 ? -3.003 10.067 -4.886 1.00 84.00 296 ALA A N 1
ATOM 2345 C CA . ALA A 1 296 ? -3.328 11.241 -4.081 1.00 84.00 296 ALA A CA 1
ATOM 2346 C C . ALA A 1 296 ? -4.733 11.170 -3.459 1.00 84.00 296 ALA A C 1
ATOM 2348 O O . ALA A 1 296 ? -4.918 11.558 -2.307 1.00 84.00 296 ALA A O 1
ATOM 2349 N N . THR A 1 297 ? -5.725 10.676 -4.207 1.00 86.50 297 THR A N 1
ATOM 2350 C CA . THR A 1 297 ? -7.126 10.629 -3.752 1.00 86.50 297 THR A CA 1
ATOM 2351 C C . THR A 1 297 ? -7.453 9.376 -2.946 1.00 86.50 297 THR A C 1
ATOM 2353 O O . THR A 1 297 ? -8.387 9.391 -2.145 1.00 86.50 297 THR A O 1
ATOM 2356 N N . ARG A 1 298 ? -6.664 8.305 -3.104 1.00 87.69 298 ARG A N 1
ATOM 2357 C CA . ARG A 1 298 ? -6.932 6.998 -2.499 1.00 87.69 298 ARG A CA 1
ATOM 2358 C C . ARG A 1 298 ? -7.028 7.029 -0.981 1.00 87.69 298 ARG A C 1
ATOM 2360 O O . ARG A 1 298 ? -7.974 6.468 -0.451 1.00 87.69 298 ARG A O 1
ATOM 2367 N N . VAL A 1 299 ? -6.086 7.682 -0.296 1.00 82.69 299 VAL A N 1
ATOM 2368 C CA . VAL A 1 299 ? -6.058 7.698 1.180 1.00 82.69 299 VAL A CA 1
ATOM 2369 C C . VAL A 1 299 ? -7.347 8.300 1.738 1.00 82.69 299 VAL A C 1
ATOM 2371 O O . VAL A 1 299 ? -7.989 7.676 2.573 1.00 82.69 299 VAL A O 1
ATOM 2374 N N . LYS A 1 300 ? -7.768 9.453 1.202 1.00 83.31 300 LYS A N 1
ATOM 2375 C CA . LYS A 1 300 ? -9.006 10.126 1.618 1.00 83.31 300 LYS A CA 1
ATOM 2376 C C . LYS A 1 300 ? -10.235 9.252 1.369 1.00 83.31 300 LYS A C 1
ATOM 2378 O O . LYS A 1 300 ? -11.058 9.076 2.256 1.00 83.31 300 LYS A O 1
ATOM 2383 N N . HIS A 1 301 ? -10.333 8.657 0.178 1.00 87.12 301 HIS A N 1
ATOM 2384 C CA . HIS A 1 301 ? -11.462 7.788 -0.142 1.00 87.12 301 HIS A CA 1
ATOM 2385 C C . HIS A 1 301 ? -11.495 6.531 0.734 1.00 87.12 301 HIS A C 1
ATOM 2387 O O . HIS A 1 301 ? -12.549 6.177 1.242 1.00 87.12 301 HIS A O 1
ATOM 2393 N N . GLU A 1 302 ? -10.374 5.826 0.907 1.00 84.06 302 GLU A N 1
ATOM 2394 C CA . GLU A 1 302 ? -10.340 4.579 1.682 1.00 84.06 302 GLU A CA 1
ATOM 2395 C C . GLU A 1 302 ? -10.667 4.829 3.169 1.00 84.06 302 GLU A C 1
ATOM 2397 O O . GLU A 1 302 ? -11.324 3.996 3.794 1.00 84.06 302 GLU A O 1
ATOM 2402 N N . GLU A 1 303 ? -10.321 6.003 3.712 1.00 78.44 303 GLU A N 1
ATOM 2403 C CA . GLU A 1 303 ? -10.728 6.437 5.056 1.00 78.44 303 GLU A CA 1
ATOM 2404 C C . GLU A 1 303 ? -12.240 6.656 5.194 1.00 78.44 303 GLU A C 1
ATOM 2406 O O . GLU A 1 303 ? -12.784 6.423 6.269 1.00 78.44 303 GLU A O 1
ATOM 2411 N N . GLU A 1 304 ? -12.948 7.004 4.124 1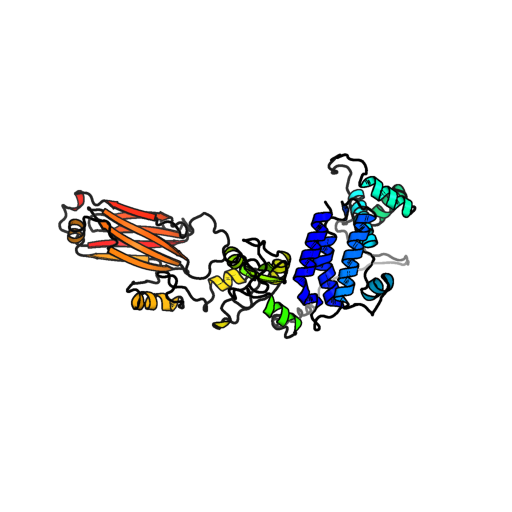.00 80.56 304 GLU A N 1
ATOM 2412 C CA . GLU A 1 304 ? -14.389 7.313 4.139 1.00 80.56 304 GLU A CA 1
ATOM 2413 C C . GLU A 1 304 ? -15.236 6.282 3.372 1.00 80.56 304 GLU A C 1
ATOM 2415 O O . GLU A 1 304 ? -16.456 6.407 3.264 1.00 80.56 304 GLU A O 1
ATOM 2420 N N . CYS A 1 305 ? -14.607 5.226 2.852 1.00 85.62 305 CYS A N 1
ATOM 2421 C CA . CYS A 1 305 ? -15.265 4.241 2.003 1.00 85.62 305 CYS A CA 1
ATOM 2422 C C . CYS A 1 305 ? -16.362 3.494 2.775 1.00 85.62 305 CYS A C 1
ATOM 2424 O O . CYS A 1 305 ? -16.088 2.867 3.801 1.00 85.62 305 CYS A O 1
ATOM 2426 N N . LYS A 1 306 ? -17.588 3.509 2.236 1.00 83.12 306 LYS A N 1
ATOM 2427 C CA . LYS A 1 306 ? -18.771 2.832 2.805 1.00 83.12 306 LYS A CA 1
ATOM 2428 C C . LYS A 1 306 ? -18.665 1.305 2.807 1.00 83.12 306 LYS A C 1
ATOM 2430 O O . LYS A 1 306 ? -19.296 0.643 3.613 1.00 83.12 306 LYS A O 1
ATOM 2435 N N . PHE A 1 307 ? -17.864 0.746 1.901 1.00 84.44 307 PHE A N 1
ATOM 2436 C CA . PHE A 1 307 ? -17.655 -0.702 1.769 1.00 84.44 307 PHE A CA 1
ATOM 2437 C C . PHE A 1 307 ? -16.468 -1.211 2.603 1.00 84.44 307 PHE A C 1
ATOM 2439 O O . PHE A 1 307 ? -16.043 -2.364 2.465 1.00 84.44 307 PHE A O 1
ATOM 2446 N N . ASP A 1 308 ? -15.878 -0.337 3.420 1.00 84.31 308 ASP A N 1
ATOM 2447 C CA . ASP A 1 308 ? -14.806 -0.698 4.334 1.00 84.31 308 ASP A CA 1
ATOM 2448 C C . ASP A 1 308 ? -15.341 -1.582 5.464 1.00 84.31 308 ASP A C 1
ATOM 2450 O O . ASP A 1 308 ? -16.419 -1.343 6.002 1.00 84.31 308 ASP A O 1
ATOM 2454 N N . GLN A 1 309 ? -14.579 -2.615 5.821 1.00 82.50 309 GLN A N 1
ATOM 2455 C CA . GLN A 1 309 ? -14.928 -3.476 6.950 1.00 82.50 309 GLN A CA 1
ATOM 2456 C C . GLN A 1 309 ? -13.880 -3.349 8.033 1.00 82.50 309 GLN A C 1
ATOM 2458 O O . GLN A 1 309 ? -12.673 -3.343 7.784 1.00 82.50 309 GLN A O 1
ATOM 2463 N N . ILE A 1 310 ? -14.367 -3.338 9.259 1.00 79.31 310 ILE A N 1
ATOM 2464 C CA . ILE A 1 310 ? -13.572 -3.204 10.457 1.00 79.31 310 ILE A CA 1
ATOM 2465 C C . ILE A 1 310 ? -13.368 -4.585 11.052 1.00 79.31 310 ILE A C 1
ATOM 2467 O O . ILE A 1 310 ? -14.318 -5.298 11.368 1.00 79.31 310 ILE A O 1
ATOM 2471 N N . THR A 1 311 ? -12.105 -4.965 11.228 1.00 78.94 311 THR A N 1
ATOM 2472 C CA . THR A 1 311 ? -11.753 -6.129 12.042 1.00 78.94 311 THR A CA 1
ATOM 2473 C C . THR A 1 311 ? -12.114 -5.857 13.496 1.00 78.94 311 THR A C 1
ATOM 2475 O O . THR A 1 311 ? -11.799 -4.790 14.029 1.00 78.94 311 THR A O 1
ATOM 2478 N N . CYS A 1 312 ? -12.736 -6.840 14.143 1.00 79.31 312 CYS A N 1
ATOM 2479 C CA . CYS A 1 312 ? -13.128 -6.764 15.542 1.00 79.31 312 CYS A CA 1
ATOM 2480 C C . CYS A 1 312 ? -11.980 -6.241 16.444 1.00 79.31 312 CYS A C 1
ATOM 2482 O O . CYS A 1 312 ? -10.875 -6.798 16.446 1.00 79.31 312 CYS A O 1
ATOM 2484 N N . PRO A 1 313 ? -12.218 -5.189 17.257 1.00 73.00 313 PRO A N 1
ATOM 2485 C CA . PRO A 1 313 ? -11.205 -4.599 18.131 1.00 73.00 313 PRO A CA 1
ATOM 2486 C C . PRO A 1 313 ? -10.924 -5.414 19.401 1.00 73.00 313 PRO A C 1
ATOM 2488 O O . PRO A 1 313 ? -10.089 -5.005 20.209 1.00 73.00 313 PRO A O 1
ATOM 2491 N N . ILE A 1 314 ? -11.617 -6.532 19.620 1.00 73.00 314 ILE A N 1
ATOM 2492 C CA . ILE A 1 314 ? -11.475 -7.358 20.826 1.00 73.00 314 ILE A CA 1
ATOM 2493 C C . ILE A 1 314 ? -10.535 -8.532 20.577 1.00 73.00 314 ILE A C 1
ATOM 2495 O O . ILE A 1 314 ? -9.593 -8.727 21.343 1.00 73.00 314 ILE A O 1
ATOM 2499 N N . ALA A 1 315 ? -10.756 -9.276 19.493 1.00 73.06 315 ALA A N 1
ATOM 2500 C CA . ALA A 1 315 ? -9.985 -10.465 19.157 1.00 73.06 315 ALA A CA 1
ATOM 2501 C C . ALA A 1 315 ? -9.556 -10.440 17.684 1.00 73.06 315 ALA A C 1
ATOM 2503 O O . ALA A 1 315 ? -10.375 -10.251 16.788 1.00 73.06 315 ALA A O 1
ATOM 2504 N N . ALA A 1 316 ? -8.260 -10.668 17.442 1.00 65.12 316 ALA A N 1
ATOM 2505 C CA . ALA A 1 316 ? -7.649 -10.567 16.113 1.00 65.12 316 ALA A CA 1
ATOM 2506 C C . ALA A 1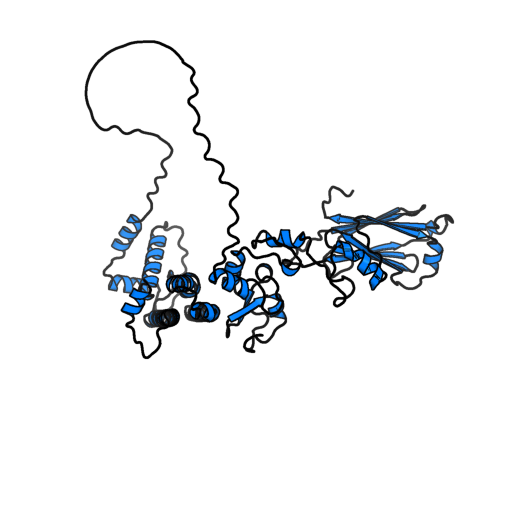 316 ? -8.229 -11.551 15.078 1.00 65.12 316 ALA A C 1
ATOM 2508 O O . ALA A 1 316 ? -8.198 -11.256 13.889 1.00 65.12 316 ALA A O 1
ATOM 2509 N N . ASN A 1 317 ? -8.785 -12.679 15.533 1.00 71.94 317 ASN A N 1
ATOM 2510 C CA . ASN A 1 317 ? -9.341 -13.740 14.686 1.00 71.94 317 ASN A CA 1
ATOM 2511 C C . ASN A 1 317 ? -10.870 -13.870 14.819 1.00 71.94 317 ASN A C 1
ATOM 2513 O O . ASN A 1 317 ? -11.396 -14.962 14.645 1.00 71.94 317 ASN A O 1
ATOM 2517 N N . CYS A 1 318 ? -11.579 -12.804 15.201 1.00 80.75 318 CYS A N 1
ATOM 2518 C CA . CYS A 1 318 ? -13.033 -12.863 15.360 1.00 80.75 318 CYS A CA 1
ATOM 2519 C C . CYS A 1 318 ? -13.759 -12.698 14.015 1.00 80.75 318 CYS A C 1
ATOM 2521 O O . CYS A 1 318 ? -13.919 -13.670 13.286 1.00 80.75 318 CYS A O 1
ATOM 2523 N N . CYS A 1 319 ? -14.168 -11.483 13.651 1.00 79.19 319 CYS A N 1
ATOM 2524 C CA . CYS A 1 319 ? -14.792 -11.208 12.358 1.00 79.19 319 CYS A CA 1
ATOM 2525 C C . CYS A 1 319 ? -14.453 -9.802 11.846 1.00 79.19 319 CYS A C 1
ATOM 2527 O O . CYS A 1 319 ? -13.924 -8.956 12.576 1.00 79.19 319 CYS A O 1
ATOM 2529 N N . SER A 1 320 ? -14.757 -9.572 10.569 1.00 81.75 320 SER A N 1
ATOM 2530 C CA . SER A 1 320 ? -14.742 -8.257 9.933 1.00 81.75 320 SER A CA 1
ATOM 2531 C C . SER A 1 320 ? -16.174 -7.879 9.575 1.00 81.75 320 SER A C 1
ATOM 2533 O O . SER A 1 320 ? -16.829 -8.628 8.858 1.00 81.75 320 SER A O 1
ATOM 2535 N N . VAL A 1 321 ? -16.649 -6.748 10.091 1.00 83.56 321 VAL A N 1
ATOM 2536 C CA . VAL A 1 321 ? -18.035 -6.268 9.936 1.00 83.56 321 VAL A CA 1
ATOM 2537 C C . VAL A 1 321 ? -18.048 -4.832 9.420 1.00 83.56 321 VAL A C 1
ATOM 2539 O O . VAL A 1 321 ? -17.029 -4.139 9.514 1.00 83.56 321 VAL A O 1
ATOM 2542 N N . ALA A 1 322 ? -19.170 -4.383 8.852 1.00 81.88 322 ALA A N 1
ATOM 2543 C CA . ALA A 1 322 ? -19.352 -2.968 8.527 1.00 81.88 322 ALA A CA 1
ATOM 2544 C C . ALA A 1 322 ? -19.290 -2.112 9.807 1.00 81.88 322 ALA A C 1
ATOM 2546 O O . ALA A 1 322 ? -19.496 -2.616 10.915 1.00 81.88 322 ALA A O 1
ATOM 2547 N N . PHE A 1 323 ? -18.974 -0.819 9.685 1.00 78.81 323 PHE A N 1
ATOM 2548 C CA . PHE A 1 323 ? -18.882 0.045 10.868 1.00 78.81 323 PHE A CA 1
ATOM 2549 C C . PHE A 1 323 ? -20.220 0.155 11.591 1.00 78.81 323 PHE A C 1
ATOM 2551 O O . PHE A 1 323 ? -20.225 0.193 12.817 1.00 78.81 323 PHE A O 1
ATOM 2558 N N . GLU A 1 324 ? -21.322 0.157 10.850 1.00 77.94 324 GLU A N 1
ATOM 2559 C CA . GLU A 1 324 ? -22.699 0.244 11.334 1.00 77.94 324 GLU A CA 1
ATOM 2560 C C . GLU A 1 324 ? -23.131 -1.012 12.111 1.00 77.94 324 GLU A C 1
ATOM 2562 O O . GLU A 1 324 ? -23.877 -0.910 13.075 1.00 77.94 324 GLU A O 1
ATOM 2567 N N . GLU A 1 325 ? -22.604 -2.183 11.749 1.00 83.00 325 GLU A N 1
ATOM 2568 C CA . GLU A 1 325 ? -22.926 -3.480 12.374 1.00 83.00 325 GLU A CA 1
ATOM 2569 C C . GLU A 1 325 ? -22.018 -3.800 13.577 1.00 83.00 325 GLU A C 1
ATOM 2571 O O . GLU A 1 325 ? -22.184 -4.808 14.273 1.00 83.00 325 GLU A O 1
ATOM 2576 N N . LEU A 1 326 ? -21.010 -2.960 13.834 1.00 82.56 326 LEU A N 1
ATOM 2577 C CA . LEU A 1 326 ? -19.997 -3.231 14.849 1.00 82.56 326 LEU A CA 1
ATOM 2578 C C . LEU A 1 326 ? -20.580 -3.268 16.268 1.00 82.56 326 LEU A C 1
ATOM 2580 O O . LEU A 1 326 ? -20.122 -4.075 17.079 1.00 82.56 326 LEU A O 1
ATOM 2584 N N . SER A 1 327 ? -21.568 -2.428 16.590 1.00 82.25 327 SER A N 1
ATOM 2585 C CA . SER A 1 327 ? -22.206 -2.445 17.913 1.00 82.25 327 SER A CA 1
ATOM 2586 C C . SER A 1 327 ? -22.960 -3.744 18.173 1.00 82.25 327 SER A C 1
ATOM 2588 O O . SER A 1 327 ? -22.784 -4.345 19.233 1.00 82.25 327 SER A O 1
ATOM 2590 N N . GLU A 1 328 ? -23.738 -4.204 17.194 1.00 84.56 328 GLU A N 1
ATOM 2591 C CA . GLU A 1 328 ? -24.498 -5.452 17.272 1.00 84.56 328 GLU A CA 1
ATOM 2592 C C . GLU A 1 328 ? -23.560 -6.652 17.402 1.00 84.56 328 GLU A C 1
ATOM 2594 O O . GLU A 1 328 ? -23.757 -7.510 18.266 1.00 84.56 328 GLU A O 1
ATOM 2599 N N . HIS A 1 329 ? -22.469 -6.667 16.630 1.00 86.31 329 HIS A N 1
ATOM 2600 C CA . HIS A 1 329 ? -21.428 -7.680 16.758 1.00 86.31 329 HIS A CA 1
ATOM 2601 C C . HIS A 1 329 ? -20.811 -7.705 18.168 1.00 86.31 329 HIS A C 1
ATOM 2603 O O . HIS A 1 329 ? -20.710 -8.771 18.782 1.00 86.31 329 HIS A O 1
ATOM 2609 N N . LEU A 1 330 ? -20.396 -6.549 18.698 1.00 82.38 330 LEU A N 1
ATOM 2610 C CA . LEU A 1 330 ? -19.773 -6.460 20.023 1.00 82.38 330 LEU A CA 1
ATOM 2611 C C . LEU A 1 330 ? -20.736 -6.893 21.136 1.00 82.38 330 LEU A C 1
ATOM 2613 O O . LEU A 1 330 ? -20.314 -7.565 22.083 1.00 82.38 330 LEU A O 1
ATOM 2617 N N . GLN A 1 331 ? -22.020 -6.568 21.006 1.00 83.56 331 GLN A N 1
ATOM 2618 C CA . GLN A 1 331 ? -23.038 -6.972 21.964 1.00 83.56 331 GLN A CA 1
ATOM 2619 C C . GLN A 1 331 ? -23.328 -8.476 21.878 1.00 83.56 331 GLN A C 1
ATOM 2621 O O . GLN A 1 331 ? -23.269 -9.158 22.898 1.00 83.56 331 GLN A O 1
ATOM 2626 N N . GLY A 1 332 ? -23.562 -9.016 20.680 1.00 83.00 332 GLY A N 1
ATOM 2627 C CA . GLY A 1 332 ? -23.910 -10.427 20.494 1.00 83.00 332 GLY A CA 1
ATOM 2628 C C . GLY A 1 332 ? -22.745 -11.393 20.724 1.00 83.00 332 GLY A C 1
ATOM 2629 O O . GLY A 1 332 ? -22.917 -12.437 21.345 1.00 83.00 332 GLY A O 1
ATOM 2630 N N . SER A 1 333 ? -21.540 -11.047 20.258 1.00 83.44 333 SER A N 1
ATOM 2631 C CA . SER A 1 333 ? -20.374 -11.950 20.286 1.00 83.44 333 SER A CA 1
ATOM 2632 C C . SER A 1 333 ? -19.463 -11.750 21.498 1.00 83.44 333 SER A C 1
ATOM 2634 O O . SER A 1 333 ? -18.731 -12.665 21.877 1.00 83.44 333 SER A O 1
ATOM 2636 N N . HIS A 1 334 ? -19.462 -10.556 22.101 1.00 81.12 334 HIS A N 1
ATOM 2637 C CA . HIS A 1 334 ? -18.562 -10.225 23.210 1.00 81.12 334 HIS A CA 1
ATOM 2638 C C . HIS A 1 334 ? -19.275 -9.742 24.477 1.00 81.12 334 HIS A C 1
ATOM 2640 O O . HIS A 1 334 ? -18.594 -9.529 25.481 1.00 81.12 334 HIS A O 1
ATOM 2646 N N . ASN A 1 335 ? -20.606 -9.591 24.460 1.00 78.94 335 ASN A N 1
ATOM 2647 C CA . ASN A 1 335 ? -21.383 -8.996 25.551 1.00 78.94 335 ASN A CA 1
ATOM 2648 C C . ASN A 1 335 ? -20.822 -7.625 25.986 1.00 78.94 335 ASN A C 1
ATOM 2650 O O . ASN A 1 335 ? -20.721 -7.312 27.173 1.00 78.94 335 ASN A O 1
ATOM 2654 N N . ILE A 1 336 ? -20.369 -6.825 25.011 1.00 78.88 336 ILE A N 1
ATOM 2655 C CA . ILE A 1 336 ? -19.836 -5.478 25.234 1.00 78.88 336 ILE A CA 1
ATOM 2656 C C . ILE A 1 336 ? -20.784 -4.464 24.611 1.00 78.88 336 ILE A C 1
ATOM 2658 O O . ILE A 1 336 ? -21.072 -4.519 23.419 1.00 78.88 336 ILE A O 1
ATOM 2662 N N . ILE A 1 337 ? -21.197 -3.487 25.413 1.00 77.81 337 ILE A N 1
ATOM 2663 C CA . ILE A 1 337 ? -21.993 -2.356 24.944 1.00 77.81 337 ILE A CA 1
ATOM 2664 C C . ILE A 1 337 ? -21.065 -1.374 24.219 1.00 77.81 337 ILE A C 1
ATOM 2666 O O . ILE A 1 337 ? -20.108 -0.851 24.807 1.00 77.81 337 ILE A O 1
ATOM 2670 N N . ALA A 1 338 ? -21.357 -1.125 22.944 1.00 79.94 338 ALA A N 1
ATOM 2671 C CA . ALA A 1 338 ? -20.695 -0.114 22.133 1.00 79.94 338 ALA A CA 1
ATOM 2672 C C . ALA A 1 338 ? -21.687 0.984 21.739 1.00 79.94 338 ALA A C 1
ATOM 2674 O O . ALA A 1 338 ? -22.807 0.690 21.332 1.00 79.94 338 ALA A O 1
ATOM 2675 N N . VAL A 1 339 ? -21.274 2.244 21.868 1.00 80.75 339 VAL A N 1
ATOM 2676 C CA . VAL A 1 339 ? -22.133 3.413 21.640 1.00 80.75 339 VAL A CA 1
ATOM 2677 C C . VAL A 1 339 ? -21.502 4.313 20.578 1.00 80.75 339 VAL A C 1
ATOM 2679 O O . VAL A 1 339 ? -20.348 4.724 20.721 1.00 80.75 339 VAL A O 1
ATOM 2682 N N . TYR A 1 340 ? -22.257 4.652 19.529 1.00 79.12 340 TYR A N 1
ATOM 2683 C CA . TYR A 1 340 ? -21.852 5.629 18.509 1.00 79.12 340 TYR A CA 1
ATOM 2684 C C . TYR A 1 340 ? -22.061 7.052 19.026 1.00 79.12 340 TYR A C 1
ATOM 2686 O O . TYR A 1 340 ? -23.060 7.702 18.732 1.00 79.12 340 TYR A O 1
ATOM 2694 N N . SER A 1 341 ? -21.141 7.532 19.857 1.00 78.50 341 SER A N 1
ATOM 2695 C CA . SER A 1 341 ? -21.223 8.876 20.422 1.00 78.50 341 SER A CA 1
ATOM 2696 C C . SER A 1 341 ? -19.841 9.431 20.746 1.00 78.50 341 SER A C 1
ATOM 2698 O O . SER A 1 341 ? -18.894 8.694 21.015 1.00 78.50 341 SER A O 1
ATOM 2700 N N . GLN A 1 342 ? -19.751 10.757 20.757 1.00 80.50 342 GLN A N 1
ATOM 2701 C CA . GLN A 1 342 ? -18.611 11.508 21.292 1.00 80.50 342 GLN A CA 1
ATOM 2702 C C . GLN A 1 342 ? -18.685 11.635 22.815 1.00 80.50 342 GLN A C 1
ATOM 2704 O O . GLN A 1 342 ? -17.667 11.804 23.480 1.00 80.50 342 GLN A O 1
ATOM 2709 N N . LYS A 1 343 ? -19.901 11.561 23.367 1.00 82.12 343 LYS A N 1
ATOM 2710 C CA . LYS A 1 343 ? -20.201 11.798 24.778 1.00 82.12 343 LYS A CA 1
ATOM 2711 C C . LYS A 1 343 ? -20.929 10.607 25.375 1.00 82.12 343 LYS A C 1
ATOM 2713 O O . LYS A 1 343 ? -21.873 10.088 24.780 1.00 82.12 343 LYS A O 1
ATOM 2718 N N . ILE A 1 344 ? -20.547 10.221 26.583 1.00 83.62 344 ILE A N 1
ATOM 2719 C CA . ILE A 1 344 ? -21.297 9.247 27.371 1.00 83.62 344 ILE A CA 1
ATOM 2720 C C . ILE A 1 344 ? -21.453 9.720 28.807 1.00 83.62 344 ILE A C 1
ATOM 2722 O O . ILE A 1 344 ? -20.540 10.308 29.386 1.00 83.62 344 ILE A O 1
ATOM 2726 N N . LYS A 1 345 ? -22.631 9.438 29.363 1.00 84.25 345 LYS A N 1
ATOM 2727 C CA . LYS A 1 345 ? -22.957 9.609 30.773 1.00 84.25 345 LYS A CA 1
ATOM 2728 C C . LYS A 1 345 ? -23.079 8.224 31.401 1.00 84.25 345 LYS A C 1
ATOM 2730 O O . LYS A 1 345 ? -23.934 7.441 30.998 1.00 84.25 345 LYS A O 1
ATOM 2735 N N . ILE A 1 346 ? -22.218 7.918 32.364 1.00 83.06 346 ILE A N 1
ATOM 2736 C CA . ILE A 1 346 ? -22.224 6.649 33.095 1.00 83.06 346 ILE A CA 1
ATOM 2737 C C . ILE A 1 346 ? -22.774 6.931 34.489 1.00 83.06 346 ILE A C 1
ATOM 2739 O O . ILE A 1 346 ? -22.111 7.597 35.282 1.00 83.06 346 ILE A O 1
ATOM 2743 N N . LEU A 1 347 ? -23.975 6.434 34.781 1.00 82.75 347 LEU A N 1
ATOM 2744 C CA . LEU A 1 347 ? -24.570 6.497 36.114 1.00 82.75 347 LEU A CA 1
ATOM 2745 C C . LEU A 1 347 ? -24.212 5.227 36.891 1.00 82.75 347 LEU A C 1
ATOM 2747 O O . LEU A 1 347 ? -24.463 4.116 36.426 1.00 82.75 347 LEU A O 1
ATOM 2751 N N . ILE A 1 348 ? -23.626 5.384 38.075 1.00 81.50 348 ILE A N 1
ATOM 2752 C CA . ILE A 1 348 ? -23.329 4.273 38.980 1.00 81.50 348 ILE A CA 1
ATOM 2753 C C . ILE A 1 348 ? -24.126 4.483 40.261 1.00 81.50 348 ILE A C 1
ATOM 2755 O O . ILE A 1 348 ? -23.722 5.249 41.132 1.00 81.50 348 ILE A O 1
ATOM 2759 N N . GLU A 1 349 ? -25.234 3.759 40.376 1.00 79.56 349 GLU A N 1
ATOM 2760 C CA . GLU A 1 349 ? -26.057 3.703 41.586 1.00 79.56 349 GLU A CA 1
ATOM 2761 C C . GLU A 1 349 ? -25.419 2.836 42.677 1.00 79.56 349 GLU A C 1
ATOM 2763 O O . GLU A 1 349 ? -24.575 1.961 42.401 1.00 79.56 349 GLU A O 1
ATOM 2768 N N . ASN A 1 350 ? -25.870 3.049 43.915 1.00 76.44 350 ASN A N 1
ATOM 2769 C CA . ASN A 1 350 ? -25.381 2.407 45.132 1.00 76.44 350 ASN A CA 1
ATOM 2770 C C . ASN A 1 350 ? -23.860 2.562 45.303 1.00 76.44 350 ASN A C 1
ATOM 2772 O O . ASN A 1 350 ? -23.163 1.636 45.737 1.00 76.44 350 ASN A O 1
ATOM 2776 N N . PHE A 1 351 ? -23.331 3.728 44.923 1.00 72.94 351 PHE A N 1
ATOM 2777 C CA . PHE A 1 351 ? -21.898 3.974 44.771 1.00 72.94 351 PHE A CA 1
ATOM 2778 C C . PHE A 1 351 ? -21.109 3.740 46.067 1.00 72.94 351 PHE A C 1
ATOM 2780 O O . PHE A 1 351 ? -20.095 3.040 46.046 1.00 72.94 351 PHE A O 1
ATOM 2787 N N . GLN A 1 352 ? -21.616 4.208 47.212 1.00 68.75 352 GLN A N 1
ATOM 2788 C CA . GLN A 1 352 ? -20.962 4.015 48.511 1.00 68.75 352 GLN A CA 1
ATOM 2789 C C . GLN A 1 352 ? -20.787 2.534 48.881 1.00 68.75 352 GLN A C 1
ATOM 2791 O O . GLN A 1 352 ? -19.727 2.119 49.356 1.00 68.75 352 GLN A O 1
ATOM 2796 N N . THR A 1 353 ? -21.803 1.704 48.621 1.00 69.25 353 THR A N 1
ATOM 2797 C CA . THR A 1 353 ? -21.723 0.260 48.899 1.00 69.25 353 THR A CA 1
ATOM 2798 C C . THR A 1 353 ? -20.714 -0.438 47.986 1.00 69.25 353 THR A C 1
ATOM 2800 O O . THR A 1 353 ? -20.048 -1.386 48.407 1.00 69.25 353 THR A O 1
ATOM 2803 N N . LYS A 1 354 ? -20.561 0.049 46.746 1.00 70.50 354 LYS A N 1
ATOM 2804 C CA . LYS A 1 354 ? -19.578 -0.452 45.779 1.00 70.50 354 LYS A CA 1
ATOM 2805 C C . LYS A 1 354 ? -18.158 -0.025 46.149 1.00 70.50 354 LYS A C 1
ATOM 2807 O O . LYS A 1 354 ? -17.268 -0.852 46.015 1.00 70.50 354 LYS A O 1
ATOM 2812 N N . LEU A 1 355 ? -17.952 1.188 46.675 1.00 68.69 355 LEU A N 1
ATOM 2813 C CA . LEU A 1 355 ? -16.646 1.656 47.163 1.00 68.69 355 LEU A CA 1
ATOM 2814 C C . LEU A 1 355 ? -16.116 0.790 48.316 1.00 68.69 355 LEU A C 1
ATOM 2816 O O . LEU A 1 355 ? -14.978 0.327 48.253 1.00 68.69 355 LEU A O 1
ATOM 2820 N N . LYS A 1 356 ? -16.959 0.511 49.324 1.00 64.69 356 LYS A N 1
ATOM 2821 C CA . LYS A 1 356 ? -16.584 -0.245 50.538 1.00 64.69 356 LYS A CA 1
ATOM 2822 C C . LYS A 1 356 ? -16.257 -1.727 50.280 1.00 64.69 356 LYS A C 1
ATOM 2824 O O . LYS A 1 356 ? -15.551 -2.341 51.070 1.00 64.69 356 LYS A O 1
ATOM 2829 N N . LYS A 1 357 ? -16.754 -2.320 49.184 1.00 61.16 357 LYS A N 1
ATOM 2830 C CA . LYS A 1 357 ? -16.635 -3.766 48.887 1.00 61.16 357 LYS A CA 1
ATOM 2831 C C . LYS A 1 357 ? -15.424 -4.157 48.023 1.00 61.16 357 LYS A C 1
ATOM 2833 O O . LYS A 1 357 ? -15.201 -5.347 47.805 1.00 61.16 357 LYS A O 1
ATOM 2838 N N . THR A 1 358 ? -14.648 -3.208 47.494 1.00 61.19 358 THR A N 1
ATOM 2839 C CA . THR A 1 358 ? -13.580 -3.494 46.508 1.00 61.19 358 THR A CA 1
ATOM 2840 C C . THR A 1 358 ? -12.177 -3.205 47.034 1.00 61.19 358 THR A C 1
ATOM 2842 O O . THR A 1 358 ? -11.717 -2.070 46.986 1.00 61.19 358 THR A O 1
ATOM 2845 N N . ALA A 1 359 ? -11.466 -4.263 47.437 1.00 60.25 359 ALA A N 1
ATOM 2846 C CA . ALA A 1 359 ? -10.060 -4.205 47.859 1.00 60.25 359 ALA A CA 1
ATOM 2847 C C . ALA A 1 359 ? -9.040 -4.317 46.699 1.00 60.25 359 ALA A C 1
ATOM 2849 O O . ALA A 1 359 ? -7.842 -4.140 46.898 1.00 60.25 359 ALA A O 1
ATOM 2850 N N . CYS A 1 360 ? -9.484 -4.647 45.476 1.00 61.62 360 CYS A N 1
ATOM 2851 C CA . CYS A 1 360 ? -8.604 -4.936 44.336 1.00 61.62 360 CYS A CA 1
ATOM 2852 C C . CYS A 1 360 ? -9.037 -4.179 43.070 1.00 61.62 360 CYS A C 1
ATOM 2854 O O . CYS A 1 360 ? -10.222 -4.155 42.726 1.00 61.62 360 CYS A O 1
ATOM 2856 N N . CYS A 1 361 ? -8.068 -3.607 42.345 1.00 62.16 361 CYS A N 1
ATOM 2857 C CA . CYS A 1 361 ? -8.265 -2.883 41.086 1.00 62.16 361 CYS A CA 1
ATOM 2858 C C . CYS A 1 361 ? -8.599 -3.854 39.935 1.00 62.16 361 CYS A C 1
ATOM 2860 O O . CYS A 1 361 ? -7.742 -4.224 39.134 1.00 62.16 361 CYS A O 1
ATOM 2862 N N . ARG A 1 362 ? -9.859 -4.296 39.857 1.00 67.06 362 ARG A N 1
ATOM 2863 C CA . ARG A 1 362 ? -10.404 -5.023 38.698 1.00 67.06 362 ARG A CA 1
ATOM 2864 C C . ARG A 1 362 ? -11.354 -4.116 37.921 1.00 67.06 362 ARG A C 1
ATOM 2866 O O . ARG A 1 362 ? -12.167 -3.416 38.522 1.00 67.06 362 ARG A O 1
ATOM 2873 N N . THR A 1 363 ? -11.266 -4.145 36.590 1.00 63.97 363 THR A N 1
ATOM 2874 C CA . THR A 1 363 ? -12.192 -3.419 35.708 1.00 63.97 363 THR A CA 1
ATOM 2875 C C . THR A 1 363 ? -13.623 -3.859 35.997 1.00 63.97 363 THR A C 1
ATOM 2877 O O . THR A 1 363 ? -13.940 -5.040 35.867 1.00 63.97 363 THR A O 1
ATOM 2880 N N . LYS A 1 364 ? -14.472 -2.916 36.415 1.00 73.31 364 LYS A N 1
ATOM 2881 C CA . LYS A 1 364 ? -15.887 -3.175 36.716 1.00 73.31 364 LYS A CA 1
ATOM 2882 C C . LYS A 1 364 ? -16.770 -2.896 35.514 1.00 73.31 364 LYS A C 1
ATOM 2884 O O . LYS A 1 364 ? -17.656 -3.686 35.221 1.00 73.31 364 LYS A O 1
ATOM 2889 N N . TYR A 1 365 ? -16.482 -1.809 34.804 1.00 78.44 365 TYR A N 1
ATOM 2890 C CA . TYR A 1 365 ? -17.219 -1.419 33.610 1.00 78.44 365 TYR A CA 1
ATOM 2891 C C . TYR A 1 365 ? -16.245 -1.260 32.450 1.00 78.44 365 TYR A C 1
ATOM 2893 O O . TYR A 1 365 ? -15.201 -0.615 32.588 1.00 78.44 365 TYR A O 1
ATOM 2901 N N . LYS A 1 366 ? -16.586 -1.870 31.315 1.00 78.38 366 LYS A N 1
ATOM 2902 C CA . LYS A 1 366 ? -15.865 -1.739 30.052 1.00 78.38 366 LYS A CA 1
ATOM 2903 C C . LYS A 1 366 ? -16.855 -1.252 29.011 1.00 78.38 366 LYS A C 1
ATOM 2905 O O . LYS A 1 366 ? -17.802 -1.960 28.691 1.00 78.38 366 LYS A O 1
ATOM 2910 N N . ILE A 1 367 ? -16.627 -0.049 28.514 1.00 82.44 367 ILE A N 1
ATOM 2911 C CA . ILE A 1 367 ? -17.517 0.613 27.566 1.00 82.44 367 ILE A CA 1
ATOM 2912 C C . ILE A 1 367 ? -16.702 0.985 26.339 1.00 82.44 367 ILE A C 1
ATOM 2914 O O . ILE A 1 367 ? -15.533 1.353 26.462 1.00 82.44 367 ILE A O 1
ATOM 2918 N N . ILE A 1 368 ? -17.295 0.854 25.158 1.00 82.50 368 ILE A N 1
ATOM 2919 C CA . ILE A 1 368 ? -16.638 1.211 23.904 1.00 82.50 368 ILE A CA 1
ATOM 2920 C C . ILE A 1 368 ? -17.402 2.361 23.263 1.00 82.50 368 ILE A C 1
ATOM 2922 O O . ILE A 1 368 ? -18.583 2.226 22.960 1.00 82.50 368 ILE A O 1
ATOM 2926 N N . LEU A 1 369 ? -16.726 3.486 23.042 1.00 82.88 369 LEU A N 1
ATOM 2927 C CA . LEU A 1 369 ? -17.252 4.566 22.212 1.00 82.88 369 LEU A CA 1
ATOM 2928 C C . LEU A 1 369 ? -16.703 4.432 20.800 1.00 82.88 369 LEU A C 1
ATOM 2930 O O . LEU A 1 369 ? -15.497 4.277 20.607 1.00 82.88 369 LEU A O 1
ATOM 2934 N N . LEU A 1 370 ? -17.593 4.481 19.818 1.00 79.38 370 LEU A N 1
ATOM 2935 C CA . LEU A 1 370 ? -17.255 4.426 18.404 1.00 79.38 370 LEU A CA 1
ATOM 2936 C C . LEU A 1 370 ? -17.375 5.833 17.815 1.00 79.38 370 LEU A C 1
ATOM 2938 O O . LEU A 1 370 ? -18.469 6.387 17.733 1.00 79.38 370 LEU A O 1
ATOM 2942 N N . HIS A 1 371 ? -16.248 6.420 17.406 1.00 78.19 371 HIS A N 1
ATOM 2943 C CA . HIS A 1 371 ? -16.199 7.772 16.834 1.00 78.19 371 HIS A CA 1
ATOM 2944 C C . HIS A 1 371 ? -15.081 7.890 15.788 1.00 78.19 371 HIS A C 1
ATOM 2946 O O . HIS A 1 371 ? -13.980 7.395 16.015 1.00 78.19 371 HIS A O 1
ATOM 2952 N N . HIS A 1 372 ? -15.374 8.486 14.621 1.00 72.00 372 HIS A N 1
ATOM 2953 C CA . HIS A 1 372 ? -14.461 8.632 13.466 1.00 72.00 372 HIS A CA 1
ATOM 2954 C C . HIS A 1 372 ? -13.576 7.399 13.185 1.00 72.00 372 HIS A C 1
ATOM 2956 O O . HIS A 1 372 ? -12.345 7.489 13.198 1.00 72.00 372 HIS A O 1
ATOM 2962 N N . LYS A 1 373 ? -14.190 6.222 12.981 1.00 72.62 373 LYS A N 1
ATOM 2963 C CA . LYS A 1 373 ? -13.471 4.949 12.755 1.00 72.62 373 LYS A CA 1
ATOM 2964 C C . LYS A 1 373 ? -12.389 4.666 13.815 1.00 72.62 373 LYS A C 1
ATOM 2966 O O . LYS A 1 373 ? -11.333 4.109 13.535 1.00 72.62 373 LYS A O 1
ATOM 2971 N N . SER A 1 374 ? -12.629 5.061 15.060 1.00 77.19 374 SER A N 1
ATOM 2972 C CA . SER A 1 374 ? -11.811 4.716 16.221 1.00 77.19 374 SER A CA 1
ATOM 2973 C C . SER A 1 374 ? -12.714 4.143 17.313 1.00 77.19 374 SER A C 1
ATOM 2975 O O . SER A 1 374 ? -13.810 4.646 17.554 1.00 77.19 374 SER A O 1
ATOM 2977 N N . ALA A 1 375 ? -12.252 3.082 17.969 1.00 79.12 375 ALA A N 1
ATOM 2978 C CA . ALA A 1 375 ? -12.851 2.545 19.181 1.00 79.12 375 ALA A CA 1
ATOM 2979 C C . ALA A 1 375 ? -12.109 3.104 20.393 1.00 79.12 375 ALA A C 1
ATOM 2981 O O . ALA A 1 375 ? -10.915 2.853 20.573 1.00 79.12 375 ALA A O 1
ATOM 2982 N N . PHE A 1 376 ? -12.825 3.822 21.247 1.00 82.69 376 PHE A N 1
ATOM 2983 C CA . PHE A 1 376 ? -12.329 4.292 22.529 1.00 82.69 376 PHE A CA 1
ATOM 2984 C C . PHE A 1 376 ? -12.823 3.359 23.625 1.00 82.69 376 PHE A C 1
ATOM 2986 O O . PHE A 1 376 ? -14.006 3.324 23.953 1.00 82.69 376 PHE A O 1
ATOM 2993 N N . ILE A 1 377 ? -11.910 2.565 24.169 1.00 81.94 377 ILE A N 1
ATOM 2994 C CA . ILE A 1 377 ? -12.184 1.622 25.245 1.00 81.94 377 ILE A CA 1
ATOM 2995 C C . ILE A 1 377 ? -12.021 2.370 26.563 1.00 81.94 377 ILE A C 1
ATOM 2997 O O . ILE A 1 377 ? -10.910 2.750 26.935 1.00 81.94 377 ILE A O 1
ATOM 3001 N N . ILE A 1 378 ? -13.131 2.546 27.268 1.00 83.88 378 ILE A N 1
ATOM 3002 C CA . ILE A 1 378 ? -13.198 3.161 28.588 1.00 83.88 378 ILE A CA 1
ATOM 3003 C C . ILE A 1 378 ? -13.305 2.044 29.618 1.00 83.88 378 ILE A C 1
ATOM 3005 O O . ILE A 1 378 ? -14.243 1.243 29.600 1.00 83.88 378 ILE A O 1
ATOM 3009 N N . LYS A 1 379 ? -12.331 1.982 30.522 1.00 84.12 379 LYS A N 1
ATOM 3010 C CA . LYS A 1 379 ? -12.337 1.074 31.668 1.00 84.12 379 LYS A CA 1
ATOM 3011 C C . LYS A 1 379 ? -12.550 1.884 32.931 1.00 84.12 379 LYS A C 1
ATOM 3013 O O . LYS A 1 379 ? -11.737 2.748 33.246 1.00 84.12 379 LYS A O 1
ATOM 3018 N N . VAL A 1 380 ? -13.607 1.567 33.668 1.00 83.81 380 VAL A N 1
ATOM 3019 C CA . VAL A 1 380 ? -13.857 2.144 34.991 1.00 83.81 380 VAL A CA 1
ATOM 3020 C C . VAL A 1 380 ? -13.494 1.106 36.048 1.00 83.81 380 VAL A C 1
ATOM 3022 O O . VAL A 1 380 ? -14.050 0.000 36.086 1.00 83.81 380 VAL A O 1
ATOM 3025 N N . CYS A 1 381 ? -12.539 1.468 36.897 1.00 82.88 381 CYS A N 1
ATOM 3026 C CA . CYS A 1 381 ? -12.061 0.678 38.022 1.00 82.88 381 CYS A CA 1
ATOM 3027 C C . CYS A 1 381 ? -12.411 1.404 39.322 1.00 82.88 381 CYS A C 1
ATOM 3029 O O . CYS A 1 381 ? -12.162 2.599 39.452 1.00 82.88 381 CYS A O 1
ATOM 3031 N N . ILE A 1 382 ? -12.965 0.669 40.283 1.00 80.38 382 ILE A N 1
ATOM 3032 C CA . ILE A 1 382 ? -13.299 1.176 41.618 1.00 80.38 382 ILE A CA 1
ATOM 3033 C C . ILE A 1 382 ? -12.553 0.300 42.622 1.00 80.38 382 ILE A C 1
ATOM 3035 O O . ILE A 1 382 ? -12.689 -0.925 42.567 1.00 80.38 382 ILE A O 1
ATOM 3039 N N . TYR A 1 383 ? -11.734 0.901 43.483 1.00 76.62 383 TYR A N 1
ATOM 3040 C CA . TYR A 1 383 ? -10.983 0.196 44.529 1.00 76.62 383 TYR A CA 1
ATOM 3041 C C . TYR A 1 383 ? -10.567 1.167 45.632 1.00 76.62 383 TYR A C 1
ATOM 3043 O O . TYR A 1 383 ? -10.235 2.299 45.320 1.00 76.62 383 TYR A O 1
ATOM 3051 N N . ASN A 1 384 ? -10.542 0.734 46.895 1.00 72.00 384 ASN A N 1
ATOM 3052 C CA . ASN A 1 384 ? -9.995 1.500 48.031 1.00 72.00 384 ASN A CA 1
ATOM 3053 C C . ASN A 1 384 ? -10.375 2.999 48.045 1.00 72.00 384 ASN A C 1
ATOM 3055 O O . ASN A 1 384 ? -9.511 3.839 48.249 1.00 72.00 384 ASN A O 1
ATOM 3059 N N . TYR A 1 385 ? -11.642 3.346 47.795 1.00 71.62 385 TYR A N 1
ATOM 3060 C CA . TYR A 1 385 ? -12.115 4.744 47.702 1.00 71.62 385 TYR A CA 1
ATOM 3061 C C . TYR A 1 385 ? -11.569 5.577 46.521 1.00 71.62 385 TYR A C 1
ATOM 3063 O O . TYR A 1 385 ? -11.774 6.785 46.448 1.00 71.62 385 TYR A O 1
ATOM 3071 N N . HIS A 1 386 ? -10.941 4.937 45.540 1.00 74.00 386 HIS A N 1
ATOM 3072 C CA . HIS A 1 386 ? -10.530 5.535 44.276 1.00 74.00 386 HIS A CA 1
ATOM 3073 C C . HIS A 1 386 ? -11.459 5.112 43.139 1.00 74.00 386 HIS A C 1
ATOM 3075 O O . HIS A 1 386 ? -11.813 3.935 42.993 1.00 74.00 386 HIS A O 1
ATOM 3081 N N . VAL A 1 387 ? -11.799 6.077 42.283 1.00 76.81 387 VAL A N 1
ATOM 3082 C CA . VAL A 1 387 ? -12.395 5.819 40.971 1.00 76.81 387 VAL A CA 1
ATOM 3083 C C . VAL A 1 387 ? -11.370 6.181 39.913 1.00 76.81 387 VAL A C 1
ATOM 3085 O O . VAL A 1 387 ? -10.946 7.329 39.795 1.00 76.81 387 VAL A O 1
ATOM 3088 N N . ARG A 1 388 ? -10.980 5.182 39.126 1.00 81.75 388 ARG A N 1
ATOM 3089 C CA . ARG A 1 388 ? -10.031 5.326 38.028 1.00 81.75 388 ARG A CA 1
ATOM 3090 C C . ARG A 1 388 ? -10.738 5.074 36.705 1.00 81.75 388 ARG A C 1
ATOM 3092 O O . ARG A 1 388 ? -11.354 4.024 36.517 1.00 81.75 388 ARG A O 1
ATOM 3099 N N . VAL A 1 389 ? -10.600 6.017 35.783 1.00 82.12 389 VAL A N 1
ATOM 3100 C CA . VAL A 1 389 ? -11.081 5.914 34.405 1.00 82.12 389 VAL A CA 1
ATOM 3101 C C . VAL A 1 389 ? -9.868 5.852 33.487 1.00 82.12 389 VAL A C 1
ATOM 3103 O O . VAL A 1 389 ? -9.071 6.787 33.416 1.00 82.12 389 VAL A O 1
ATOM 3106 N N . GLU A 1 390 ? -9.708 4.730 32.793 1.00 80.44 390 GLU A N 1
ATOM 3107 C CA . GLU A 1 390 ? -8.675 4.557 31.774 1.00 80.44 390 GLU A CA 1
ATOM 3108 C C . GLU A 1 390 ? -9.318 4.637 30.394 1.00 80.44 390 GLU A C 1
ATOM 3110 O O . GLU A 1 390 ? -10.275 3.911 30.114 1.00 80.44 390 GLU A O 1
ATOM 3115 N N . VAL A 1 391 ? -8.778 5.492 29.527 1.00 80.62 391 VAL A N 1
ATOM 3116 C CA . VAL A 1 391 ? -9.236 5.627 28.141 1.00 80.62 391 VAL A CA 1
ATOM 3117 C C . VAL A 1 391 ? -8.124 5.150 27.215 1.00 80.62 391 VAL A C 1
ATOM 3119 O O . VAL A 1 391 ? -6.976 5.590 27.305 1.00 80.62 391 VAL A O 1
ATOM 3122 N N . MET A 1 392 ? -8.464 4.216 26.332 1.00 77.81 392 MET A N 1
ATOM 3123 C CA . MET A 1 392 ? -7.580 3.676 25.300 1.00 77.81 392 MET A CA 1
ATOM 3124 C C . MET A 1 392 ? -8.211 3.908 23.932 1.00 77.81 392 MET A C 1
ATOM 3126 O O . MET A 1 392 ? -9.384 3.599 23.753 1.00 77.81 392 MET A O 1
ATOM 3130 N N . ARG A 1 393 ? -7.443 4.385 22.951 1.00 78.19 393 ARG A N 1
ATOM 3131 C CA . ARG A 1 393 ? -7.888 4.458 21.554 1.00 78.19 393 ARG A CA 1
ATOM 3132 C C . ARG A 1 393 ? -7.331 3.284 20.765 1.00 78.19 393 ARG A C 1
ATOM 3134 O O . ARG A 1 393 ? -6.142 2.989 20.834 1.00 78.19 393 ARG A O 1
ATOM 3141 N N . ARG A 1 394 ? -8.187 2.670 19.957 1.00 74.44 394 ARG A N 1
ATOM 3142 C CA . ARG A 1 394 ? -7.820 1.709 18.921 1.00 74.44 394 ARG A CA 1
ATOM 3143 C C . ARG A 1 394 ? -8.377 2.200 17.592 1.00 74.44 394 ARG A C 1
ATOM 3145 O O . ARG A 1 394 ? -9.587 2.389 17.478 1.00 74.44 394 ARG A O 1
ATOM 3152 N N . LYS A 1 395 ? -7.518 2.433 16.599 1.00 72.31 395 LYS A N 1
ATOM 3153 C CA . LYS A 1 395 ? -7.975 2.796 15.254 1.00 72.31 395 LYS A CA 1
ATOM 3154 C C . LYS A 1 395 ? -8.671 1.585 14.633 1.00 72.31 395 LYS A C 1
ATOM 3156 O O . LYS A 1 395 ? -8.230 0.448 14.801 1.00 72.31 395 LYS A O 1
ATOM 3161 N N . LEU A 1 396 ? -9.794 1.825 13.975 1.00 71.25 396 LEU A N 1
ATOM 3162 C CA . LEU A 1 396 ? -10.578 0.810 13.287 1.00 71.25 396 LEU A CA 1
ATOM 3163 C C . LEU A 1 396 ? -10.392 0.989 11.778 1.00 71.25 396 LEU A C 1
ATOM 3165 O O . LEU A 1 396 ? -10.368 2.112 11.282 1.00 71.25 396 LEU A O 1
ATOM 3169 N N . GLY A 1 397 ? -10.267 -0.121 11.053 1.00 63.47 397 GLY A N 1
ATOM 3170 C CA . GLY A 1 397 ? -10.056 -0.108 9.604 1.00 63.47 397 GLY A CA 1
ATOM 3171 C C . GLY A 1 397 ? -8.581 -0.070 9.192 1.00 63.47 397 GLY A C 1
ATOM 3172 O O . GLY A 1 397 ? -7.661 -0.241 9.999 1.00 63.47 397 GLY A O 1
ATOM 3173 N N . TYR A 1 398 ? -8.346 0.084 7.891 1.00 56.53 398 TYR A N 1
ATOM 3174 C CA . TYR A 1 398 ? -7.000 0.039 7.331 1.00 56.53 398 TYR A CA 1
ATOM 3175 C C . TYR A 1 398 ? -6.228 1.335 7.603 1.00 56.53 398 TYR A C 1
ATOM 3177 O O . TYR A 1 398 ? -6.480 2.369 6.995 1.00 56.53 398 TYR A O 1
ATOM 3185 N N . SER A 1 399 ? -5.216 1.263 8.469 1.00 52.84 399 SER A N 1
ATOM 3186 C CA . SER A 1 399 ? -4.228 2.335 8.592 1.00 52.84 399 SER A CA 1
ATOM 3187 C C . SER A 1 399 ? -3.167 2.164 7.503 1.00 52.84 399 SER A C 1
ATOM 3189 O O . SER A 1 399 ? -2.426 1.170 7.487 1.00 52.84 399 SER A O 1
ATOM 3191 N N . ALA A 1 400 ? -3.071 3.115 6.571 1.00 51.47 400 ALA A N 1
ATOM 3192 C CA . ALA A 1 400 ? -1.841 3.303 5.816 1.00 51.47 400 ALA A CA 1
ATOM 3193 C C . ALA A 1 400 ? -0.742 3.617 6.844 1.00 51.47 400 ALA A C 1
ATOM 3195 O O . ALA A 1 400 ? -0.883 4.566 7.607 1.00 51.47 400 ALA A O 1
ATOM 3196 N N . GLU A 1 401 ? 0.326 2.814 6.904 1.00 47.28 401 GLU A N 1
ATOM 3197 C CA . GLU A 1 401 ? 1.507 3.079 7.743 1.00 47.28 401 GLU A CA 1
ATOM 3198 C C . GLU A 1 401 ? 2.271 4.318 7.220 1.00 47.28 401 GLU A C 1
ATOM 3200 O O . GLU A 1 401 ? 3.461 4.259 6.913 1.00 47.28 401 GLU A O 1
ATOM 3205 N N . ASN A 1 402 ? 1.602 5.459 7.083 1.00 43.97 402 ASN A N 1
ATOM 3206 C CA . ASN A 1 402 ? 2.277 6.732 7.198 1.00 43.97 402 ASN A CA 1
ATOM 3207 C C . ASN A 1 402 ? 2.619 6.886 8.673 1.00 43.97 402 ASN A C 1
ATOM 3209 O O . ASN A 1 402 ? 1.783 6.637 9.539 1.00 43.97 402 ASN A O 1
ATOM 3213 N N . LYS A 1 403 ? 3.874 7.240 8.959 1.00 42.91 403 LYS A N 1
ATOM 3214 C CA . LYS A 1 403 ? 4.305 7.629 10.301 1.00 42.91 403 LYS A CA 1
ATOM 3215 C C . LYS A 1 403 ? 3.319 8.680 10.806 1.00 42.91 403 LYS A C 1
ATOM 3217 O O . LYS A 1 403 ? 3.363 9.812 10.329 1.00 42.91 403 LYS A O 1
ATOM 3222 N N . GLU A 1 404 ? 2.415 8.291 11.701 1.00 43.69 404 GLU A N 1
ATOM 3223 C CA . GLU A 1 404 ? 1.490 9.240 12.303 1.00 43.69 404 GLU A CA 1
ATOM 3224 C C . GLU A 1 404 ? 2.317 10.343 12.979 1.00 43.69 404 GLU A C 1
ATOM 3226 O O . GLU A 1 404 ? 3.390 10.067 13.541 1.00 43.69 404 GLU A O 1
ATOM 3231 N N . PRO A 1 405 ? 1.882 11.608 12.879 1.00 44.12 405 PRO A N 1
ATOM 3232 C CA . PRO A 1 405 ? 2.522 12.675 13.623 1.00 44.12 405 PRO A CA 1
ATOM 3233 C C . PRO A 1 405 ? 2.505 12.300 15.109 1.00 44.12 405 PRO A C 1
ATOM 3235 O O . PRO A 1 405 ? 1.493 11.852 15.632 1.00 44.12 405 PRO A O 1
ATOM 3238 N N . LYS A 1 406 ? 3.624 12.506 15.813 1.00 48.50 406 LYS A N 1
ATOM 3239 C CA . LYS A 1 406 ? 3.769 12.211 17.254 1.00 48.50 406 LYS A CA 1
ATOM 3240 C C . LYS A 1 406 ? 2.801 12.998 18.169 1.00 48.50 406 LYS A C 1
ATOM 3242 O O . LYS A 1 406 ? 2.930 12.909 19.383 1.00 48.50 406 LYS A O 1
ATOM 3247 N N . LYS A 1 407 ? 1.887 13.807 17.620 1.00 52.88 407 LYS A N 1
ATOM 3248 C CA . LYS A 1 407 ? 0.925 14.618 18.375 1.00 52.88 407 LYS A CA 1
ATOM 3249 C C . LYS A 1 407 ? -0.416 13.888 18.469 1.00 52.88 407 LYS A C 1
ATOM 3251 O O . LYS A 1 407 ? -0.938 13.428 17.460 1.00 52.88 407 LYS A O 1
ATOM 3256 N N . SER A 1 408 ? -0.962 13.818 19.681 1.00 56.38 408 SER A N 1
ATOM 3257 C CA . SER A 1 408 ? -2.294 13.287 19.975 1.00 56.38 408 SER A CA 1
ATOM 3258 C C . SER A 1 408 ? -3.378 14.113 19.273 1.00 56.38 408 SER A C 1
ATOM 3260 O O . SER A 1 408 ? -3.536 15.303 19.535 1.00 56.38 408 SER A O 1
ATOM 3262 N N . GLU A 1 409 ? -4.129 13.473 18.374 1.00 67.94 409 GLU A N 1
ATOM 3263 C CA . GLU A 1 409 ? -5.248 14.096 17.645 1.00 67.94 409 GLU A CA 1
ATOM 3264 C C . GLU A 1 409 ? -6.509 14.227 18.523 1.00 67.94 409 GLU A C 1
ATOM 3266 O O . GLU A 1 409 ? -7.357 15.066 18.237 1.00 67.94 409 GLU A O 1
ATOM 3271 N N . TYR A 1 410 ? -6.622 13.442 19.606 1.00 73.38 410 TYR A N 1
ATOM 3272 C CA . TYR A 1 410 ? -7.821 13.369 20.452 1.00 73.38 410 TYR A CA 1
ATOM 3273 C C . TYR A 1 410 ? -7.542 13.683 21.928 1.00 73.38 410 TYR A C 1
ATOM 3275 O O . TYR A 1 410 ? -6.508 13.299 22.485 1.00 73.38 410 TYR A O 1
ATOM 3283 N N . CYS A 1 411 ? -8.519 14.312 22.577 1.00 79.06 411 CYS A N 1
ATOM 3284 C CA . CYS A 1 411 ? -8.578 14.555 24.016 1.00 79.06 411 CYS A CA 1
ATOM 3285 C C . CYS A 1 411 ? -9.856 13.923 24.591 1.00 79.06 411 CYS A C 1
ATOM 3287 O O . CYS A 1 411 ? -10.919 14.015 23.975 1.00 79.06 411 CYS A O 1
ATOM 3289 N N . ALA A 1 412 ? -9.754 13.278 25.756 1.00 82.12 412 ALA A N 1
ATOM 3290 C CA . ALA A 1 412 ? -10.904 12.883 26.566 1.00 82.12 412 ALA A CA 1
ATOM 3291 C C . ALA A 1 412 ? -11.038 13.826 27.764 1.00 82.12 412 ALA A C 1
ATOM 3293 O O . ALA A 1 412 ? -10.170 13.848 28.637 1.00 82.12 412 ALA A O 1
ATOM 3294 N N . LEU A 1 413 ? -12.143 14.561 27.830 1.00 82.00 413 LEU A N 1
ATOM 3295 C CA . LEU A 1 413 ? -12.546 15.311 29.010 1.00 82.00 413 LEU A CA 1
ATOM 3296 C C . LEU A 1 413 ? -13.433 14.415 29.875 1.00 82.00 413 LEU A C 1
ATOM 3298 O O . LEU A 1 413 ? -14.491 13.961 29.439 1.00 82.00 413 LEU A O 1
ATOM 3302 N N . ILE A 1 414 ? -12.956 14.121 31.080 1.00 83.56 414 ILE A N 1
ATOM 3303 C CA . ILE A 1 414 ? -13.612 13.254 32.054 1.00 83.56 414 ILE A CA 1
ATOM 3304 C C . ILE A 1 414 ? -14.084 14.133 33.205 1.00 83.56 414 ILE A C 1
ATOM 3306 O O . ILE A 1 414 ? -13.277 14.793 33.853 1.00 83.56 414 ILE A O 1
ATOM 3310 N N . GLU A 1 415 ? -15.383 14.137 33.465 1.00 82.31 415 GLU A N 1
ATOM 3311 C CA . GLU A 1 415 ? -15.987 14.856 34.580 1.00 82.31 415 GLU A CA 1
ATOM 3312 C C . GLU A 1 415 ? -16.675 13.864 35.516 1.00 82.31 415 GLU A C 1
ATOM 3314 O O . GLU A 1 415 ? -17.531 13.078 35.108 1.00 82.31 415 GLU A O 1
ATOM 3319 N N . PHE A 1 416 ? -16.266 13.888 36.779 1.00 81.44 416 PHE A N 1
ATOM 3320 C CA . PHE A 1 416 ? -16.880 13.141 37.866 1.00 81.44 416 PHE A CA 1
ATOM 3321 C C . PHE A 1 416 ? -17.840 14.078 38.585 1.00 81.44 416 PHE A C 1
ATOM 3323 O O . PHE A 1 416 ? -17.397 15.097 39.107 1.00 81.44 416 PHE A O 1
ATOM 3330 N N . GLN A 1 417 ? -19.126 13.736 38.620 1.00 79.12 417 GLN A N 1
ATOM 3331 C CA . GLN A 1 417 ? -20.166 14.538 39.255 1.00 79.12 417 GLN A CA 1
ATOM 3332 C C . GLN A 1 417 ? -20.948 13.701 40.274 1.00 79.12 417 GLN A C 1
ATOM 3334 O O . GLN A 1 417 ? -21.481 12.636 39.955 1.00 79.12 417 GLN A O 1
ATOM 3339 N N . SER A 1 418 ? -21.046 14.209 41.496 1.00 74.94 418 SER A N 1
ATOM 3340 C CA . SER A 1 418 ? -21.971 13.772 42.544 1.00 74.94 418 SER A CA 1
ATOM 3341 C C . SER A 1 418 ? -22.707 14.989 43.122 1.00 74.94 418 SER A C 1
ATOM 3343 O O . SER A 1 418 ? -22.495 16.109 42.649 1.00 74.94 418 SER A O 1
ATOM 3345 N N . LYS A 1 419 ? -23.584 14.811 44.121 1.00 68.94 419 LYS A N 1
ATOM 3346 C CA . LYS A 1 419 ? -24.237 15.957 44.777 1.00 68.94 419 LYS A CA 1
ATOM 3347 C C . LYS A 1 419 ? -23.235 16.784 45.590 1.00 68.94 419 LYS A C 1
ATOM 3349 O O . LYS A 1 419 ? -23.448 17.981 45.745 1.00 68.94 419 LYS A O 1
ATOM 3354 N N . ALA A 1 420 ? -22.158 16.169 46.088 1.00 64.25 420 ALA A N 1
ATOM 3355 C CA . ALA A 1 420 ? -21.146 16.829 46.914 1.00 64.25 420 ALA A CA 1
ATOM 3356 C C . ALA A 1 420 ? -19.863 17.253 46.168 1.00 64.25 420 ALA A C 1
ATOM 3358 O O . ALA A 1 420 ? -19.145 18.122 46.659 1.00 64.25 420 ALA A O 1
ATOM 3359 N N . LEU A 1 421 ? -19.543 16.658 45.011 1.00 67.94 421 LEU A N 1
ATOM 3360 C CA . LEU A 1 421 ? -18.267 16.878 44.321 1.00 67.94 421 LEU A CA 1
ATOM 3361 C C . LEU A 1 421 ? -18.441 16.945 42.797 1.00 67.94 421 LEU A C 1
ATOM 3363 O O . LEU A 1 421 ? -19.041 16.057 42.195 1.00 67.94 421 LEU A O 1
ATOM 3367 N N . SER A 1 422 ? -17.841 17.956 42.161 1.00 74.00 422 SER A N 1
ATOM 3368 C CA . SER A 1 422 ? -17.576 17.957 40.716 1.00 74.00 422 SER A CA 1
ATOM 3369 C C . SER A 1 422 ? -16.076 18.103 40.467 1.00 74.00 422 SER A C 1
ATOM 3371 O O . SER A 1 422 ? -15.428 18.998 41.007 1.00 74.00 422 SER A O 1
ATOM 3373 N N . THR A 1 423 ? -15.491 17.195 39.689 1.00 77.19 423 THR A N 1
ATOM 3374 C CA . THR A 1 423 ? -14.068 17.223 39.328 1.00 77.19 423 THR A CA 1
ATOM 3375 C C . THR A 1 423 ? -13.908 16.942 37.844 1.00 77.19 423 THR A C 1
ATOM 3377 O O . THR A 1 423 ? -14.378 15.920 37.350 1.00 77.19 423 THR A O 1
ATOM 3380 N N . LYS A 1 424 ? -13.202 17.827 37.135 1.00 77.81 424 LYS A N 1
ATOM 3381 C CA . LYS A 1 424 ? -12.889 17.687 35.708 1.00 77.81 424 LYS A CA 1
ATOM 3382 C C . LYS A 1 424 ? -11.428 17.291 35.520 1.00 77.81 424 LYS A C 1
ATOM 3384 O O . LYS A 1 424 ? -10.544 17.746 36.240 1.00 77.81 424 LYS A O 1
ATOM 3389 N N . SER A 1 425 ? -11.157 16.432 34.551 1.00 75.69 425 SER A N 1
ATOM 3390 C CA . SER A 1 425 ? -9.814 15.984 34.188 1.00 75.69 425 SER A CA 1
ATOM 3391 C C . SER A 1 425 ? -9.729 15.818 32.677 1.00 75.69 425 SER A C 1
ATOM 3393 O O . SER A 1 425 ? -10.516 15.084 32.087 1.00 75.69 425 SER A O 1
ATOM 3395 N N . ALA A 1 426 ? -8.772 16.491 32.043 1.00 72.75 426 ALA A N 1
ATOM 3396 C CA . ALA A 1 426 ? -8.508 16.349 30.616 1.00 72.75 426 ALA A CA 1
ATOM 3397 C C . ALA A 1 426 ? -7.354 15.366 30.388 1.00 72.75 426 ALA A C 1
ATOM 3399 O O . ALA A 1 426 ? -6.288 15.485 30.993 1.00 72.75 426 ALA A O 1
ATOM 3400 N N . VAL A 1 427 ? -7.559 14.389 29.506 1.00 74.81 427 VAL A N 1
ATOM 3401 C CA . VAL A 1 427 ? -6.585 13.343 29.193 1.00 74.81 427 VAL A CA 1
ATOM 3402 C C . VAL A 1 427 ? -6.284 13.350 27.698 1.00 74.81 427 VAL A C 1
ATOM 3404 O O . VAL A 1 427 ? -7.126 13.004 26.873 1.00 74.81 427 VAL A O 1
ATOM 3407 N N . MET A 1 428 ? -5.044 13.687 27.343 1.00 66.69 428 MET A N 1
ATOM 3408 C CA . MET A 1 428 ? -4.573 13.632 25.956 1.00 66.69 428 MET A CA 1
ATOM 3409 C C . MET A 1 428 ? -4.352 12.185 25.515 1.00 66.69 428 MET A C 1
ATOM 3411 O O . MET A 1 428 ? -3.459 11.517 26.039 1.00 66.69 428 MET A O 1
ATOM 3415 N N . ILE A 1 429 ? -5.115 11.708 24.534 1.00 69.94 429 ILE A N 1
ATOM 3416 C CA . ILE A 1 429 ? -5.050 10.318 24.078 1.00 69.94 429 ILE A CA 1
ATOM 3417 C C . ILE A 1 429 ? -3.939 10.183 23.032 1.00 69.94 429 ILE A C 1
ATOM 3419 O O . ILE A 1 429 ? -4.065 10.654 21.902 1.00 69.94 429 ILE A O 1
ATOM 3423 N N . GLU A 1 430 ? -2.836 9.545 23.419 1.00 60.34 430 GLU A N 1
ATOM 3424 C CA . GLU A 1 430 ? -1.740 9.194 22.510 1.00 60.34 430 GLU A CA 1
ATOM 3425 C C . GLU A 1 430 ? -2.001 7.844 21.818 1.00 60.34 430 GLU A C 1
ATOM 3427 O O . GLU A 1 430 ? -2.927 7.116 22.175 1.00 60.34 430 GLU A O 1
ATOM 3432 N N . ASN A 1 431 ? -1.210 7.546 20.784 1.00 55.66 431 ASN A N 1
ATOM 3433 C CA . ASN A 1 431 ? -1.380 6.404 19.881 1.00 55.66 431 ASN A CA 1
ATOM 3434 C C . ASN A 1 431 ? -1.466 5.026 20.570 1.00 55.66 431 ASN A C 1
ATOM 3436 O O . ASN A 1 431 ? -1.116 4.868 21.736 1.00 55.66 431 ASN A O 1
ATOM 3440 N N . GLU A 1 432 ? -1.901 4.037 19.774 1.00 54.28 432 GLU A N 1
ATOM 3441 C CA . GLU A 1 432 ? -2.439 2.685 20.061 1.00 54.28 432 GLU A CA 1
ATOM 3442 C C . GLU A 1 432 ? -1.810 1.829 21.188 1.00 54.28 432 GLU A C 1
ATOM 3444 O O . GLU A 1 432 ? -2.347 0.771 21.513 1.00 54.28 432 GLU A O 1
ATOM 3449 N N . THR A 1 433 ? -0.694 2.232 21.798 1.00 41.03 433 THR A N 1
ATOM 3450 C CA . THR A 1 433 ? 0.100 1.410 22.722 1.00 41.03 433 THR A CA 1
ATOM 3451 C C . THR A 1 433 ? -0.045 1.752 24.208 1.00 41.03 433 THR A C 1
ATOM 3453 O O . THR A 1 433 ? 0.330 0.918 25.029 1.00 41.03 433 THR A O 1
ATOM 3456 N N . TYR A 1 434 ? -0.590 2.914 24.596 1.00 48.34 434 TYR A N 1
ATOM 3457 C CA . TYR A 1 434 ? -0.615 3.326 26.012 1.00 48.34 434 TYR A CA 1
ATOM 3458 C C . TYR A 1 434 ? -1.990 3.832 26.477 1.00 48.34 434 TYR A C 1
ATOM 3460 O O . TYR A 1 434 ? -2.518 4.810 25.957 1.00 48.34 434 TYR A O 1
ATOM 3468 N N . SER A 1 435 ? -2.566 3.193 27.507 1.00 53.69 435 SER A N 1
ATOM 3469 C CA . SER A 1 435 ? -3.706 3.757 28.250 1.00 53.69 435 SER A CA 1
ATOM 3470 C C . SER A 1 435 ? -3.259 4.963 29.057 1.00 53.69 435 SER A C 1
ATOM 3472 O O . SER A 1 435 ? -2.335 4.832 29.866 1.00 53.69 435 SER A O 1
ATOM 3474 N N . LYS A 1 436 ? -3.976 6.081 28.941 1.00 60.69 436 LYS A N 1
ATOM 3475 C CA . LYS A 1 436 ? -3.879 7.167 29.920 1.00 60.69 436 LYS A CA 1
ATOM 3476 C C . LYS A 1 436 ? -5.028 7.087 30.920 1.00 60.69 436 LYS A C 1
ATOM 3478 O O . LYS A 1 436 ? -6.106 6.579 30.607 1.00 60.69 436 LYS A O 1
ATOM 3483 N N . LYS A 1 437 ? -4.751 7.519 32.150 1.00 65.38 437 LYS A N 1
ATOM 3484 C CA . LYS A 1 437 ? -5.596 7.277 33.321 1.00 65.38 437 LYS A CA 1
ATOM 3485 C C . LYS A 1 437 ? -5.919 8.609 33.987 1.00 65.38 437 LYS A C 1
ATOM 3487 O O . LYS A 1 437 ? -5.003 9.383 34.243 1.00 65.38 437 LYS A O 1
ATOM 3492 N N . ALA A 1 438 ? -7.193 8.844 34.266 1.00 61.78 438 ALA A N 1
ATOM 3493 C CA . ALA A 1 438 ? -7.631 9.837 35.237 1.00 61.78 438 ALA A CA 1
ATOM 3494 C C . ALA A 1 438 ? -8.070 9.092 36.500 1.00 61.78 438 ALA A C 1
ATOM 3496 O O . ALA A 1 438 ? -8.728 8.052 36.416 1.00 61.78 438 ALA A O 1
ATOM 3497 N N . GLU A 1 439 ? -7.687 9.597 37.664 1.00 64.88 439 GLU A N 1
ATOM 3498 C CA . GLU A 1 439 ? -8.023 8.997 38.949 1.00 64.88 439 GLU A CA 1
ATOM 3499 C C . GLU A 1 439 ? -8.450 10.091 39.916 1.00 64.88 439 GLU A C 1
ATOM 3501 O O . GLU A 1 439 ? -7.802 11.131 40.004 1.00 64.88 439 GLU A O 1
ATOM 3506 N N . VAL A 1 440 ? -9.546 9.845 40.626 1.00 64.38 440 VAL A N 1
ATOM 3507 C CA . VAL A 1 440 ? -10.032 10.718 41.693 1.00 64.38 440 VAL A CA 1
ATOM 3508 C C . VAL A 1 440 ? -10.102 9.897 42.971 1.00 64.38 440 VAL A C 1
ATOM 3510 O O . VAL A 1 440 ? -10.699 8.816 43.000 1.00 64.38 440 VAL A O 1
ATOM 3513 N N . GLN A 1 441 ? -9.469 10.417 44.019 1.00 60.31 441 GLN A N 1
ATOM 3514 C CA . GLN A 1 441 ? -9.539 9.877 45.370 1.00 60.31 441 GLN A CA 1
ATOM 3515 C C . GLN A 1 441 ? -10.715 10.520 46.101 1.00 60.31 441 GLN A C 1
ATOM 3517 O O . GLN A 1 441 ? -10.774 11.741 46.244 1.00 60.31 441 GLN A O 1
ATOM 3522 N N . TRP A 1 442 ? -11.646 9.700 46.570 1.00 64.81 442 TRP A N 1
ATOM 3523 C CA . TRP A 1 442 ? -12.750 10.149 47.407 1.00 64.81 442 TRP A CA 1
ATOM 3524 C C . TRP A 1 442 ? -12.320 10.082 48.876 1.00 64.81 442 TRP A C 1
ATOM 3526 O O . TRP A 1 442 ? -12.482 9.051 49.522 1.00 64.81 442 TRP A O 1
ATOM 3536 N N . ASN A 1 443 ? -11.727 11.166 49.391 1.00 53.97 443 ASN A N 1
ATOM 3537 C CA . ASN A 1 443 ? -11.370 11.282 50.811 1.00 53.97 443 ASN A CA 1
ATOM 3538 C C . ASN A 1 443 ? -12.565 11.708 51.683 1.00 53.97 443 ASN A C 1
ATOM 3540 O O . ASN A 1 443 ? -13.522 12.314 51.198 1.00 53.97 443 ASN A O 1
ATOM 3544 N N . ASP A 1 444 ? -12.459 11.407 52.981 1.00 47.12 444 ASP A N 1
ATOM 3545 C CA . ASP A 1 444 ? -13.479 11.378 54.051 1.00 47.12 444 ASP A CA 1
ATOM 3546 C C . ASP A 1 444 ? -14.460 12.562 54.193 1.00 47.12 444 ASP A C 1
ATOM 3548 O O . ASP A 1 444 ? -15.419 12.474 54.960 1.00 47.12 444 ASP A O 1
ATOM 3552 N N . VAL A 1 445 ? -14.288 13.662 53.460 1.00 45.50 445 VAL A N 1
ATOM 3553 C CA . VAL A 1 445 ? -15.171 14.839 53.538 1.00 45.50 445 VAL A CA 1
ATOM 3554 C C . VAL A 1 445 ? -16.568 14.557 52.952 1.00 45.50 445 VAL A C 1
ATOM 3556 O O . VAL A 1 445 ? -17.542 15.149 53.406 1.00 45.50 445 VAL A O 1
ATOM 3559 N N . VAL A 1 446 ? -16.708 13.594 52.027 1.00 47.91 446 VAL A N 1
ATOM 3560 C CA . VAL A 1 446 ? -18.008 13.218 51.416 1.00 47.91 446 VAL A CA 1
ATOM 3561 C C . VAL A 1 446 ? -18.679 12.018 52.107 1.00 47.91 446 VAL A C 1
ATOM 3563 O O . VAL A 1 446 ? -19.885 11.813 51.986 1.00 47.91 446 VAL A O 1
ATOM 3566 N N . LEU A 1 447 ? -17.939 11.259 52.923 1.00 48.44 447 LEU A N 1
ATOM 3567 C CA . LEU A 1 447 ? -18.486 10.158 53.733 1.00 48.44 447 LEU A CA 1
ATOM 3568 C C . LEU A 1 447 ? -19.442 10.634 54.845 1.00 48.44 447 LEU A C 1
ATOM 3570 O O . LEU A 1 447 ? -20.080 9.800 55.479 1.00 48.44 447 LEU A O 1
ATOM 3574 N N . LYS A 1 448 ? -19.558 11.953 55.069 1.00 48.81 448 LYS A N 1
ATOM 3575 C CA . LYS A 1 448 ? -20.479 12.569 56.040 1.00 48.81 448 LYS A CA 1
ATOM 3576 C C . LYS A 1 448 ? -21.821 13.020 55.457 1.00 48.81 448 LYS A C 1
ATOM 3578 O O . LYS A 1 448 ? -22.688 13.424 56.224 1.00 48.81 448 LYS A O 1
ATOM 3583 N N . SER A 1 449 ? -22.010 12.979 54.138 1.00 48.81 449 SER A N 1
ATOM 3584 C CA . SER A 1 449 ? -23.324 13.215 53.538 1.00 48.81 449 SER A CA 1
ATOM 3585 C C . SER A 1 449 ? -23.935 11.878 53.132 1.00 48.81 449 SER A C 1
ATOM 3587 O O . SER A 1 449 ? -23.545 11.306 52.113 1.00 48.81 449 SER A O 1
ATOM 3589 N N . ASP A 1 450 ? -24.933 11.410 53.879 1.00 51.97 450 ASP A N 1
ATOM 3590 C CA . ASP A 1 450 ? -25.737 10.206 53.588 1.00 51.97 450 ASP A CA 1
ATOM 3591 C C . ASP A 1 450 ? -26.518 10.276 52.252 1.00 51.97 450 ASP A C 1
ATOM 3593 O O . ASP A 1 450 ? -27.321 9.406 51.940 1.00 51.97 450 ASP A O 1
ATOM 3597 N N . ASN A 1 451 ? -26.281 11.300 51.425 1.00 52.19 451 ASN A N 1
ATOM 3598 C CA . ASN A 1 451 ? -27.109 11.643 50.272 1.00 52.19 451 ASN A CA 1
ATOM 3599 C C . ASN A 1 451 ? -26.524 11.261 48.902 1.00 52.19 451 ASN A C 1
ATOM 3601 O O . ASN A 1 451 ? -27.248 11.355 47.903 1.00 52.19 451 ASN A O 1
ATOM 3605 N N . ASP A 1 452 ? -25.254 10.853 48.815 1.00 55.53 452 ASP A N 1
ATOM 3606 C CA . ASP A 1 452 ? -24.600 10.514 47.540 1.00 55.53 452 ASP A CA 1
ATOM 3607 C C . ASP A 1 452 ? -24.709 9.014 47.217 1.00 55.53 452 ASP A C 1
ATOM 3609 O O . ASP A 1 452 ? -23.743 8.250 47.257 1.00 55.53 452 ASP A O 1
ATOM 3613 N N . GLU A 1 453 ? -25.925 8.581 46.875 1.00 64.75 453 GLU A N 1
ATOM 3614 C CA . GLU A 1 453 ? -26.209 7.205 46.440 1.00 64.75 453 GLU A CA 1
ATOM 3615 C C . GLU A 1 453 ? -25.728 6.907 45.010 1.00 64.75 453 GLU A C 1
ATOM 3617 O O . GLU A 1 453 ? -25.580 5.738 44.642 1.00 64.75 453 GLU A O 1
ATOM 3622 N N . ALA A 1 454 ? -25.437 7.932 44.202 1.00 71.44 454 ALA A N 1
ATOM 3623 C CA . ALA A 1 454 ? -25.017 7.768 42.816 1.00 71.44 454 ALA A CA 1
ATOM 3624 C C . ALA A 1 454 ? -23.891 8.727 42.411 1.00 71.44 454 ALA A C 1
ATOM 3626 O O . ALA A 1 454 ? -23.889 9.900 42.780 1.00 71.44 454 ALA A O 1
ATOM 3627 N N . ILE A 1 455 ? -22.962 8.229 41.592 1.00 79.94 455 ILE A N 1
ATOM 3628 C CA . ILE A 1 455 ? -21.970 9.045 40.880 1.00 79.94 455 ILE A CA 1
ATOM 3629 C C . ILE A 1 455 ? -22.282 9.023 39.387 1.00 79.94 455 ILE A C 1
ATOM 3631 O O . ILE A 1 455 ? -22.652 7.989 38.824 1.00 79.94 455 ILE A O 1
ATOM 3635 N N . THR A 1 456 ? -22.102 10.168 38.744 1.00 81.75 456 THR A N 1
ATOM 3636 C CA . THR A 1 456 ? -22.174 10.306 37.297 1.00 81.75 456 THR A CA 1
ATOM 3637 C C . THR A 1 456 ? -20.782 10.581 36.743 1.00 81.75 456 THR A C 1
ATOM 3639 O O . THR A 1 456 ? -20.102 11.499 37.191 1.00 81.75 456 THR A O 1
ATOM 3642 N N . ILE A 1 457 ? -20.351 9.797 35.756 1.00 82.81 457 ILE A N 1
ATOM 3643 C CA . ILE A 1 457 ? -19.101 10.024 35.026 1.00 82.81 457 ILE A CA 1
ATOM 3644 C C . ILE A 1 457 ? -19.457 10.451 33.606 1.00 82.81 457 ILE A C 1
ATOM 3646 O O . ILE A 1 457 ? -20.054 9.681 32.850 1.00 82.81 457 ILE A O 1
ATOM 3650 N N . HIS A 1 458 ? -19.082 11.668 33.241 1.00 83.88 458 HIS A N 1
ATOM 3651 C CA . HIS A 1 458 ? -19.177 12.179 31.884 1.00 83.88 458 HIS A CA 1
ATOM 3652 C C . HIS A 1 458 ? -17.835 11.987 31.185 1.00 83.88 458 HIS A C 1
ATOM 3654 O O . HIS A 1 458 ? -16.807 12.432 31.686 1.00 83.88 458 HIS A O 1
ATOM 3660 N N . VAL A 1 459 ? -17.833 11.329 30.027 1.00 83.44 459 VAL A N 1
ATOM 3661 C CA . VAL A 1 459 ? -16.644 11.230 29.171 1.00 83.44 459 VAL A CA 1
ATOM 3662 C C . VAL A 1 459 ? -16.983 11.836 27.819 1.00 83.44 459 VAL A C 1
ATOM 3664 O O . VAL A 1 459 ? -17.896 11.358 27.147 1.00 83.44 459 VAL A O 1
ATOM 3667 N N . ASN A 1 460 ? -16.265 12.891 27.441 1.00 84.69 460 ASN A N 1
ATOM 3668 C CA . ASN A 1 460 ? -16.403 13.591 26.167 1.00 84.69 460 ASN A CA 1
ATOM 3669 C C . ASN A 1 460 ? -15.101 13.478 25.369 1.00 84.69 460 ASN A C 1
ATOM 3671 O O . ASN A 1 460 ? -14.038 13.833 25.872 1.00 84.69 460 ASN A O 1
ATOM 3675 N N . ILE A 1 461 ? -15.184 12.984 24.138 1.00 83.56 461 ILE A N 1
ATOM 3676 C CA . ILE A 1 461 ? -14.048 12.776 23.243 1.00 83.56 461 ILE A CA 1
ATOM 3677 C C . ILE A 1 461 ? -14.109 13.804 22.116 1.00 83.56 461 ILE A C 1
ATOM 3679 O O . ILE A 1 461 ? -15.064 13.821 21.343 1.00 83.56 461 ILE A O 1
ATOM 3683 N N . GLY A 1 462 ? -13.068 14.629 22.000 1.00 77.25 462 GLY A N 1
ATOM 3684 C CA . GLY A 1 462 ? -12.939 15.648 20.957 1.00 77.25 462 GLY A CA 1
ATOM 3685 C C . GLY A 1 462 ? -11.634 15.524 20.176 1.00 77.25 462 GLY A C 1
ATOM 3686 O O . GLY A 1 462 ? -10.621 15.075 20.722 1.00 77.25 462 GLY A O 1
ATOM 3687 N N . LYS A 1 463 ? -11.653 15.930 18.898 1.00 71.94 463 LYS A N 1
ATOM 3688 C CA . LYS A 1 463 ? -10.423 16.229 18.150 1.00 71.94 463 LYS A CA 1
ATOM 3689 C C . LYS A 1 463 ? -9.870 17.571 18.622 1.00 71.94 463 LYS A C 1
ATOM 3691 O O . LYS A 1 463 ? -10.641 18.454 18.973 1.00 71.94 463 LYS A O 1
ATOM 3696 N N . ASN A 1 464 ? -8.549 17.696 18.651 1.00 57.59 464 ASN A N 1
ATOM 3697 C CA . ASN A 1 464 ? -7.825 18.837 19.208 1.00 57.59 464 ASN A CA 1
ATOM 3698 C C . ASN A 1 464 ? -8.012 20.128 18.369 1.00 57.59 464 ASN A C 1
ATOM 3700 O O . ASN A 1 464 ? -7.093 20.571 17.688 1.00 57.59 464 ASN A O 1
ATOM 3704 N N . GLU A 1 465 ? -9.195 20.736 18.426 1.00 45.59 465 GLU A N 1
ATOM 3705 C CA . GLU A 1 465 ? -9.369 22.187 18.339 1.00 45.59 465 GLU A CA 1
ATOM 3706 C C . GLU A 1 465 ? -9.500 22.669 19.782 1.00 45.59 465 GLU A C 1
ATOM 3708 O O . GLU A 1 465 ? -10.538 22.509 20.422 1.00 45.59 465 GLU A O 1
ATOM 3713 N N . VAL A 1 466 ? -8.394 23.168 20.332 1.00 40.94 466 VAL A N 1
ATOM 3714 C CA . VAL A 1 466 ? -8.277 23.570 21.744 1.00 40.94 466 VAL A CA 1
ATOM 3715 C C . VAL A 1 466 ? -9.227 24.732 22.097 1.00 40.94 466 VAL A C 1
ATOM 3717 O O . VAL A 1 466 ? -9.454 24.987 23.274 1.00 40.94 466 VAL A O 1
ATOM 3720 N N . ASP A 1 467 ? -9.875 25.351 21.107 1.00 38.31 467 ASP A N 1
ATOM 3721 C CA . ASP A 1 467 ? -10.684 26.558 21.291 1.00 38.31 467 ASP A CA 1
ATOM 3722 C C . ASP A 1 467 ? -12.193 26.314 21.497 1.00 38.31 467 ASP A C 1
ATOM 3724 O O . ASP A 1 467 ? -12.904 27.251 21.840 1.00 38.31 467 ASP A O 1
ATOM 3728 N N . ASN A 1 468 ? -12.705 25.081 21.356 1.00 39.19 468 ASN A N 1
ATOM 3729 C CA . ASN A 1 468 ? -14.159 24.809 21.422 1.00 39.19 468 ASN A CA 1
ATOM 3730 C C . ASN A 1 468 ? -14.614 23.916 22.599 1.00 39.19 468 ASN A C 1
ATOM 3732 O O . ASN A 1 468 ? -15.751 23.439 22.609 1.00 39.19 468 ASN A O 1
ATOM 3736 N N . LEU A 1 469 ? -13.747 23.635 23.580 1.00 44.28 469 LEU A N 1
ATOM 3737 C CA . LEU A 1 469 ? -14.039 22.686 24.673 1.00 44.28 469 LEU A CA 1
ATOM 3738 C C . LEU A 1 469 ? -13.804 23.227 26.096 1.00 44.28 469 LEU A C 1
ATOM 3740 O O . LEU A 1 469 ? -13.804 22.429 27.039 1.00 44.28 469 LEU A O 1
ATOM 3744 N N . LEU A 1 470 ? -13.636 24.544 26.256 1.00 33.28 470 LEU A N 1
ATOM 3745 C CA . LEU A 1 470 ? -13.628 25.220 27.561 1.00 33.28 470 LEU A CA 1
ATOM 3746 C C . LEU A 1 470 ? -14.989 25.834 27.887 1.00 33.28 470 LEU A C 1
ATOM 3748 O O . LEU A 1 470 ? -15.544 26.522 27.004 1.00 33.28 470 LEU A O 1
#

pLDDT: mean 70.49, std 18.92, range [23.7, 93.62]